Protein AF-0000000087523580 (afdb_homodimer)

Foldseek 3Di:
DPPDAFEEEEEPCVWPLNLLLLVLCQVVVPRHPHYAYEYAPVQFQPWHDHPNDTDGYHYQVPDQLARHAEYEADHEQVCCVPRVLRNVVNPYQYEYLYPNCLLPPLEAEEFLQAALVSVVGRVSSYHYYAFLVLNLVCLLCRLVCVVFRWAEKEKEKAAEQCSVIDVSLVLLVQLQVQVVVVHHSPDDSDPDDQHVDKAQDDADADPVRDHPSQVSSQSNNCRRSVNPRHYYHYGYMYHSHHWKMKMKIKTATNDADFQVRSVVSQVPRPQEDEQEDPDVVSADDGPVPAPPDRGWYKYPWHADPVDRRIIIIMIMHGCSCNVGSVSSVSSVVSVDDD/DPPDAFEEEEEPCVWPLNLLLLVLCQVVVPRHPHYAYEYAPVQFQPWHDHPNDTDGYHYQVPDQLARHAEYEADHEQVCCVPRVLRNVVNPYQYEYLYPNCLLPPLEAEEFLQAALVSVVGRVSSYHYYAFLVLNLVCLLCRLVCVVFRWAEKEKEKAAEQCSVIDVSLVLLVQLQVQVVVVHHSPDDSDPDDQHVDKAQDDADADPVGDHPSQVSSQSNNCRRSVNPRHYYHYGYMYHSHHWKMKMKIKTATNDADFQVRSVVSQVPRPQEDEQEDPDVVSADDGPVPAPPDRGWYKYPWHADPVHRRIIIIMIMHGCSCNVGSVSSVSSVVSVDDD

Sequence (676 aa):
MSNKNYRVAVVGATGAVGETLLSILAERGFPVGELVALASERSAGDSVRFNNRPVTVRNLADFDFAGVDFAFFSAGGSVSAEHAPRAAAAGAVVIDNTSHFRNDPDVPLVVSEVNPHALADRPRGIIANPNCSTMQMLVALAPIHRAVGIERINVASYQSVSGAGRSAMEELGKQTARLLNFQDPAPERFPVQIAFNLIPQIDSFMDNGYTREEMKMVWETRKILEDEHIQVNPTCVRVPVFYGHALACHIETREKIDVQSARVLLSAAPGVELVDEAVPGGYPTPVSHAAGTDPVYVGRLREDISHPRGLDLWVVADNIRKGAALNAVQVAELLLPRMSNKNYRVAVVGATGAVGETLLSILAERGFPVGELVALASERSAGDSVRFNNRPVTVRNLADFDFAGVDFAFFSAGGSVSAEHAPRAAAAGAVVIDNTSHFRNDPDVPLVVSEVNPHALADRPRGIIANPNCSTMQMLVALAPIHRAVGIERINVASYQSVSGAGRSAMEELGKQTARLLNFQDPAPERFPVQIAFNLIPQIDSFMDNGYTREEMKMVWETRKILEDEHIQVNPTCVRVPVFYGHALACHIETREKIDVQSARVLLSAAPGVELVDEAVPGGYPTPVSHAAGTDPVYVGRLREDISHPRGLDLWVVADNIRKGAALNAVQVAELLLPR

InterPro domains:
  IPR000319 Aspartate-semialdehyde dehydrogenase, conserved site [PS01103] (232-246)
  IPR000534 Semialdehyde dehydrogenase, NAD-binding [PF01118] (7-121)
  IPR000534 Semialdehyde dehydrogenase, NAD-binding [SM00859] (7-122)
  IPR005986 Aspartate-semialdehyde dehydrogenase, beta-type [TIGR01296] (7-335)
  IPR012080 Aspartate-semialdehyde dehydrogenase [MF_02121] (5-336)
  IPR012280 Semialdehyde dehydrogenase, dimerisation domain [PF02774] (141-322)
  IPR036291 NAD(P)-binding domain superfamily [SSF51735] (6-158)

Solvent-accessible surface area (backbone atoms only — not comparable to full-atom values): 33992 Å² total; per-residue (Å²): 120,83,89,64,58,34,31,35,35,32,35,17,31,86,39,63,48,22,45,45,32,39,50,46,40,49,76,70,59,54,58,65,65,40,80,43,38,19,28,53,69,89,48,34,73,40,71,46,65,46,84,89,35,80,40,64,23,35,40,46,94,77,57,75,42,67,75,28,46,36,33,39,35,48,62,43,40,73,50,44,70,62,47,46,58,54,31,19,73,41,62,12,43,27,40,30,56,32,70,69,46,50,81,39,90,60,24,32,46,46,46,55,81,69,31,56,73,48,68,79,56,38,88,60,32,36,35,19,33,53,54,32,69,44,42,48,50,40,58,64,42,42,65,52,33,73,73,36,35,53,46,34,37,42,34,39,38,41,31,20,31,43,81,68,33,58,70,34,37,51,45,38,51,51,20,42,54,27,45,79,65,75,38,78,50,73,61,77,87,45,80,48,67,45,49,47,22,48,39,80,63,40,76,52,71,44,94,70,54,45,28,48,53,33,46,48,44,40,56,48,49,26,63,48,69,70,35,87,74,50,30,52,45,60,48,46,25,38,33,54,21,54,49,15,28,36,33,48,37,43,31,32,36,72,40,74,70,54,54,67,59,50,48,55,53,44,60,67,34,73,62,37,40,73,32,67,43,94,50,87,68,27,47,59,23,20,68,85,51,10,43,91,34,68,42,32,28,38,14,62,61,22,61,33,90,58,38,97,37,21,40,31,37,33,39,23,20,9,39,50,40,42,15,43,23,44,40,48,51,49,46,53,56,70,69,49,84,131,121,82,89,65,59,33,30,36,34,32,34,18,31,86,39,62,48,23,44,45,32,39,48,48,41,49,75,71,60,55,56,65,64,40,81,43,39,19,27,53,70,89,50,34,73,40,72,46,64,47,84,89,35,81,41,64,24,35,41,46,91,77,56,75,42,67,75,29,46,38,34,39,36,46,62,43,40,73,50,44,69,62,46,47,58,55,32,18,74,42,62,12,43,29,39,30,55,30,71,68,48,50,81,38,91,60,24,32,46,48,47,56,80,68,32,55,74,48,69,78,56,36,89,60,32,35,34,18,32,56,54,32,69,43,42,48,50,41,56,65,43,43,64,52,34,73,73,37,35,54,46,34,37,40,33,39,39,42,30,19,30,43,82,67,34,57,69,34,37,51,46,39,53,51,20,42,56,28,46,79,66,75,39,80,48,75,60,75,86,45,79,49,67,45,48,46,23,48,38,78,64,41,75,51,72,45,95,72,56,45,28,48,54,34,46,48,42,39,56,49,49,25,63,49,68,71,34,89,73,50,30,51,44,60,48,45,26,38,35,53,20,54,49,17,29,36,33,47,38,42,32,32,34,72,40,73,68,54,55,68,59,50,49,56,54,43,60,68,36,71,63,38,42,73,31,68,45,93,49,88,68,28,47,60,22,19,68,85,50,10,44,93,33,68,43,31,29,36,13,62,60,23,60,34,88,57,37,95,35,20,36,30,36,35,40,23,21,10,38,50,40,42,15,42,24,45,38,49,52,48,45,54,55,70,68,49,84,130

Radius of gyration: 27.14 Å; Cα contacts (8 Å, |Δi|>4): 1691; chains: 2; bounding box: 51×88×66 Å

pLDDT: mean 97.51, std 4.88, range [41.41, 99.0]

Secondary structure (DSSP, 8-state):
-----EEEEEETTTSHHHHHHHHHHHHTT--EEEEEEEE-GGGTT-EEEETTEEEEEEESTT---TT-SEEEE-S-HHHHHHHHHHHHHTTPEEEE-SSTTTT-TTS-B--TTT-GGGGG--TTSEEEPPPHHHHHHHHHHHHHHHHH-EEEEEEEEEE-GGGG-HHHHHHHHHHHHHHHTT-----SSSSS--TT--B---S-B-TTS-BHHHHHHHHHHHHHHT-TT-EEEEEEEE-S-SS-EEEEEEEEESS---HHHHHHHHHHSTTEEE---SSTT-S--IIIIITT--SEEEEEEEE-TTSTTEEEEEEEE-TTIIIIIIHHHHHHHTTS--/-----EEEEEETTTSHHHHHHHHHHHHTT--EEEEEEEE-GGGTT-EEEETTEEEEEEESTT---TT-SEEEE-S-HHHHHHHHHHHHHTTPEEEE-SSTTTT-TTS-B--TTT-GGGGG--TTSEEEPPPHHHHHHHHHHHHHHHHH-EEEEEEEEEE-GGGG-HHHHHHHHHHHHHHHTT-----SSSSS--TT--B---S-B-TTS-BHHHHHHHHHHHHHHT-TT-EEEEEEEE-S-SS-EEEEEEEEESS---HHHHHHHHHHSTTEEE---SSTT-S--IIIIITT--SEEEEEEEE-TTSTTEEEEEEEE-TTIIIIIIHHHHHHHTTS--

Nearest PDB structures (foldseek):
  2r00-assembly2_C-2  TM=9.874E-01  e=2.872E-54  Vibrio cholerae
  2qz9-assembly2_B-2  TM=9.865E-01  e=4.407E-53  Vibrio cholerae
  2gyy-assembly1_A  TM=9.411E-01  e=1.800E-44  Streptococcus pneumoniae
  2yv3-assembly1_B  TM=9.780E-01  e=4.292E-41  Thermus thermophilus HB8
  2hjs-assembly1_A-2  TM=9.497E-01  e=2.159E-39  Pseudomonas aeruginosa PAO1

Structure (mmCIF, N/CA/C/O backbone):
data_AF-0000000087523580-model_v1
#
loop_
_entity.id
_entity.type
_entity.pdbx_description
1 polymer 'Aspartate-semialdehyde dehydrogenase'
#
loop_
_atom_site.group_PDB
_atom_site.id
_atom_site.type_symbol
_atom_site.label_atom_id
_atom_site.label_alt_id
_atom_site.label_comp_id
_atom_site.label_asym_id
_atom_site.label_entity_id
_atom_site.label_seq_id
_atom_site.pdbx_PDB_ins_code
_atom_site.Cartn_x
_atom_site.Cartn_y
_atom_site.Cartn_z
_atom_site.occupancy
_atom_site.B_iso_or_equiv
_atom_site.auth_seq_id
_atom_site.auth_comp_id
_atom_site.auth_asym_id
_atom_site.auth_atom_id
_atom_site.pdbx_PDB_model_num
ATOM 1 N N . MET A 1 1 ? -1.255 -31.562 -34.406 1 41.41 1 MET A N 1
ATOM 2 C CA . MET A 1 1 ? -1.305 -31.406 -32.969 1 41.41 1 MET A CA 1
ATOM 3 C C . MET A 1 1 ? -1.542 -32.75 -32.281 1 41.41 1 MET A C 1
ATOM 5 O O . MET A 1 1 ? -2.379 -33.531 -32.719 1 41.41 1 MET A O 1
ATOM 9 N N . SER A 1 2 ? -0.594 -33.312 -31.719 1 48.78 2 SER A N 1
ATOM 10 C CA . SER A 1 2 ? -0.8 -34.688 -31.25 1 48.78 2 SER A CA 1
ATOM 11 C C . SER A 1 2 ? -2.17 -34.875 -30.609 1 48.78 2 SER A C 1
ATOM 13 O O . SER A 1 2 ? -2.627 -33.969 -29.875 1 48.78 2 SER A O 1
ATOM 15 N N . ASN A 1 3 ? -3.064 -35.594 -31.188 1 64.25 3 ASN A N 1
ATOM 16 C CA . ASN A 1 3 ? -4.418 -36.062 -30.906 1 64.25 3 ASN A CA 1
ATOM 17 C C . ASN A 1 3 ? -4.516 -36.656 -29.5 1 64.25 3 ASN A C 1
ATOM 19 O O . ASN A 1 3 ? -5.457 -37.375 -29.188 1 64.25 3 ASN A O 1
ATOM 23 N N . LYS A 1 4 ? -3.422 -36.375 -28.672 1 83.44 4 LYS A N 1
ATOM 24 C CA . LYS A 1 4 ? -3.369 -37 -27.359 1 83.44 4 LYS A CA 1
ATOM 25 C C . LYS A 1 4 ? -4.141 -36.188 -26.328 1 83.44 4 LYS A C 1
ATOM 27 O O . LYS A 1 4 ? -3.992 -34.969 -26.25 1 83.44 4 LYS A O 1
ATOM 32 N N . ASN A 1 5 ? -5.07 -36.812 -25.719 1 92.5 5 ASN A N 1
ATOM 33 C CA . ASN A 1 5 ? -5.797 -36.281 -24.562 1 92.5 5 ASN A CA 1
ATOM 34 C C . ASN A 1 5 ? -5.215 -36.812 -23.25 1 92.5 5 ASN A C 1
ATOM 36 O O . ASN A 1 5 ? -4.676 -37.906 -23.188 1 92.5 5 ASN A O 1
ATOM 40 N N . TYR A 1 6 ? -5.219 -35.938 -22.297 1 97.88 6 TYR A N 1
ATOM 41 C CA . TYR A 1 6 ? -4.578 -36.25 -21.016 1 97.88 6 TYR A CA 1
ATOM 42 C C . TYR A 1 6 ? -5.609 -36.438 -19.922 1 97.88 6 TYR A C 1
ATOM 44 O O . TYR A 1 6 ? -6.66 -35.781 -19.922 1 97.88 6 TYR A O 1
ATOM 52 N N . ARG A 1 7 ? -5.266 -37.375 -19.031 1 98.38 7 ARG A N 1
ATOM 53 C CA . ARG A 1 7 ? -6.012 -37.438 -17.781 1 98.38 7 ARG A CA 1
ATOM 54 C C . ARG A 1 7 ? -5.465 -36.469 -16.75 1 98.38 7 ARG A C 1
ATOM 56 O O . ARG A 1 7 ? -4.316 -36.594 -16.312 1 98.38 7 ARG A O 1
ATOM 63 N N . VAL A 1 8 ? -6.316 -35.5 -16.344 1 98.75 8 VAL A N 1
ATOM 64 C CA . VAL A 1 8 ? -5.871 -34.375 -15.516 1 98.75 8 VAL A CA 1
ATOM 65 C C . VAL A 1 8 ? -6.629 -34.375 -14.188 1 98.75 8 VAL A C 1
ATOM 67 O O . VAL A 1 8 ? -7.863 -34.438 -14.172 1 98.75 8 VAL A O 1
ATOM 70 N N . ALA A 1 9 ? -5.918 -34.375 -13.125 1 98.88 9 ALA A N 1
ATOM 71 C CA . ALA A 1 9 ? -6.52 -34.281 -11.797 1 98.88 9 ALA A CA 1
ATOM 72 C C . ALA A 1 9 ? -6.312 -32.875 -11.203 1 98.88 9 ALA A C 1
ATOM 74 O O . ALA A 1 9 ? -5.242 -32.281 -11.344 1 98.88 9 ALA A O 1
ATOM 75 N N . VAL A 1 10 ? -7.328 -32.312 -10.57 1 98.81 10 VAL A N 1
ATOM 76 C CA . VAL A 1 10 ? -7.25 -31.062 -9.844 1 98.81 10 VAL A CA 1
ATOM 77 C C . VAL A 1 10 ? -7.594 -31.281 -8.375 1 98.81 10 VAL A C 1
ATOM 79 O O . VAL A 1 10 ? -8.75 -31.516 -8.031 1 98.81 10 VAL A O 1
ATOM 82 N N . VAL A 1 11 ? -6.594 -31.266 -7.539 1 98.69 11 VAL A N 1
ATOM 83 C CA . VAL A 1 11 ? -6.754 -31.422 -6.098 1 98.69 11 VAL A CA 1
ATOM 84 C C . VAL A 1 11 ? -7.062 -30.062 -5.461 1 98.69 11 VAL A C 1
ATOM 86 O O . VAL A 1 11 ? -6.305 -29.109 -5.629 1 98.69 11 VAL A O 1
ATOM 89 N N . GLY A 1 12 ? -8.078 -29.953 -4.664 1 97.5 12 GLY A N 1
ATOM 90 C CA . GLY A 1 12 ? -8.602 -28.672 -4.195 1 97.5 12 GLY A CA 1
ATOM 91 C C . GLY A 1 12 ? -9.516 -28 -5.199 1 97.5 12 GLY A C 1
ATOM 92 O O . GLY A 1 12 ? -9.477 -26.781 -5.352 1 97.5 12 GLY A O 1
ATOM 93 N N . ALA A 1 13 ? -10.312 -28.734 -5.891 1 97.38 13 ALA A N 1
ATOM 94 C CA . ALA A 1 13 ? -11.094 -28.281 -7.035 1 97.38 13 ALA A CA 1
ATOM 95 C C . ALA A 1 13 ? -12.195 -27.312 -6.602 1 97.38 13 ALA A C 1
ATOM 97 O O . ALA A 1 13 ? -12.68 -26.516 -7.406 1 97.38 13 ALA A O 1
ATOM 98 N N . THR A 1 14 ? -12.57 -27.344 -5.352 1 94.62 14 THR A N 1
ATOM 99 C CA . THR A 1 14 ? -13.703 -26.547 -4.883 1 94.62 14 THR A CA 1
ATOM 100 C C . THR A 1 14 ? -13.227 -25.203 -4.332 1 94.62 14 THR A C 1
ATOM 102 O O . THR A 1 14 ? -14.039 -24.328 -4.008 1 94.62 14 THR A O 1
ATOM 105 N N . GLY A 1 15 ? -11.969 -25 -4.199 1 93.38 15 GLY A N 1
ATOM 106 C CA . GLY A 1 15 ? -11.422 -23.734 -3.738 1 93.38 15 GLY A CA 1
ATOM 107 C C . GLY A 1 15 ? -11.305 -22.703 -4.844 1 93.38 15 GLY A C 1
ATOM 108 O O . GLY A 1 15 ? -11.516 -23.016 -6.016 1 93.38 15 GLY A O 1
ATOM 109 N N . ALA A 1 16 ? -10.938 -21.5 -4.465 1 92.88 16 ALA A N 1
ATOM 110 C CA . ALA A 1 16 ? -10.836 -20.375 -5.395 1 92.88 16 ALA A CA 1
ATOM 111 C C . ALA A 1 16 ? -9.82 -20.672 -6.5 1 92.88 16 ALA A C 1
ATOM 113 O O . ALA A 1 16 ? -10.102 -20.453 -7.68 1 92.88 16 ALA A O 1
ATOM 114 N N . VAL A 1 17 ? -8.664 -21.141 -6.148 1 96.75 17 VAL A N 1
ATOM 115 C CA . VAL A 1 17 ? -7.629 -21.438 -7.133 1 96.75 17 VAL A CA 1
ATOM 116 C C . VAL A 1 17 ? -8.047 -22.641 -7.977 1 96.75 17 VAL A C 1
ATOM 118 O O . VAL A 1 17 ? -7.836 -22.656 -9.188 1 96.75 17 VAL A O 1
ATOM 121 N N . GLY A 1 18 ? -8.625 -23.656 -7.355 1 97.25 18 GLY A N 1
ATOM 122 C CA . GLY A 1 18 ? -9.086 -24.844 -8.07 1 97.25 18 GLY A CA 1
ATOM 123 C C . GLY A 1 18 ? -10.102 -24.531 -9.148 1 97.25 18 GLY A C 1
ATOM 124 O O . GLY A 1 18 ? -9.969 -24.984 -10.289 1 97.25 18 GLY A O 1
ATOM 125 N N . GLU A 1 19 ? -11.055 -23.75 -8.812 1 95.62 19 GLU A N 1
ATOM 126 C CA . GLU A 1 19 ? -12.07 -23.344 -9.773 1 95.62 19 GLU A CA 1
ATOM 127 C C . GLU A 1 19 ? -11.461 -22.547 -10.922 1 95.62 19 GLU A C 1
ATOM 129 O O . GLU A 1 19 ? -11.859 -22.703 -12.078 1 95.62 19 GLU A O 1
ATOM 134 N N . THR A 1 20 ? -10.547 -21.688 -10.578 1 97.5 20 THR A N 1
ATOM 135 C CA . THR A 1 20 ? -9.875 -20.891 -11.602 1 97.5 20 THR A CA 1
ATOM 136 C C . THR A 1 20 ? -9.031 -21.781 -12.516 1 97.5 20 THR A C 1
ATOM 138 O O . THR A 1 20 ? -8.961 -21.547 -13.727 1 97.5 20 THR A O 1
ATOM 141 N N . LEU A 1 21 ? -8.391 -22.797 -11.938 1 98.44 21 LEU A N 1
ATOM 142 C CA . LEU A 1 21 ? -7.645 -23.766 -12.734 1 98.44 21 LEU A CA 1
ATOM 143 C C . LEU A 1 21 ? -8.539 -24.438 -13.773 1 98.44 21 LEU A C 1
ATOM 145 O O . LEU A 1 21 ? -8.18 -24.531 -14.945 1 98.44 21 LEU A O 1
ATOM 149 N N . LEU A 1 22 ? -9.688 -24.875 -13.312 1 98.25 22 LEU A N 1
ATOM 150 C CA . LEU A 1 22 ? -10.641 -25.531 -14.211 1 98.25 22 LEU A CA 1
ATOM 151 C C . LEU A 1 22 ? -11.055 -24.578 -15.336 1 98.25 22 LEU A C 1
ATOM 153 O O . LEU A 1 22 ? -11.109 -24.984 -16.5 1 98.25 22 LEU A O 1
ATOM 157 N N . SER A 1 23 ? -11.312 -23.344 -14.953 1 97.62 23 SER A N 1
ATOM 158 C CA . SER A 1 23 ? -11.719 -22.344 -15.93 1 97.62 23 SER A CA 1
ATOM 159 C C . SER A 1 23 ? -10.609 -22.094 -16.953 1 97.62 23 SER A C 1
ATOM 161 O O . SER A 1 23 ? -10.875 -22 -18.156 1 97.62 23 SER A O 1
ATOM 163 N N . ILE A 1 24 ? -9.422 -21.984 -16.531 1 98.31 24 ILE A N 1
ATOM 164 C CA . ILE A 1 24 ? -8.297 -21.641 -17.406 1 98.31 24 ILE A CA 1
ATOM 165 C C . ILE A 1 24 ? -7.965 -22.828 -18.297 1 98.31 24 ILE A C 1
ATOM 167 O O . ILE A 1 24 ? -7.652 -22.656 -19.484 1 98.31 24 ILE A O 1
ATOM 171 N N . LEU A 1 25 ? -7.98 -24.062 -17.75 1 98.31 25 LEU A N 1
ATOM 172 C CA . LEU A 1 25 ? -7.781 -25.25 -18.578 1 98.31 25 LEU A CA 1
ATOM 173 C C . LEU A 1 25 ? -8.742 -25.266 -19.75 1 98.31 25 LEU A C 1
ATOM 175 O O . LEU A 1 25 ? -8.344 -25.562 -20.891 1 98.31 25 LEU A O 1
ATOM 179 N N . ALA A 1 26 ? -9.969 -24.922 -19.453 1 97.5 26 ALA A N 1
ATOM 180 C CA . ALA A 1 26 ? -10.992 -24.891 -20.484 1 97.5 26 ALA A CA 1
ATOM 181 C C . ALA A 1 26 ? -10.75 -23.734 -21.453 1 97.5 26 ALA A C 1
ATOM 183 O O . ALA A 1 26 ? -10.781 -23.922 -22.672 1 97.5 26 ALA A O 1
ATOM 184 N N . GLU A 1 27 ? -10.531 -22.547 -20.938 1 97.31 27 GLU A N 1
ATOM 185 C CA . GLU A 1 27 ? -10.352 -21.328 -21.734 1 97.31 27 GLU A CA 1
ATOM 186 C C . GLU A 1 27 ? -9.188 -21.453 -22.703 1 97.31 27 GLU A C 1
ATOM 188 O O . GLU A 1 27 ? -9.234 -20.938 -23.812 1 97.31 27 GLU A O 1
ATOM 193 N N . ARG A 1 28 ? -8.156 -22.172 -22.312 1 97.31 28 ARG A N 1
ATOM 194 C CA . ARG A 1 28 ? -6.926 -22.219 -23.109 1 97.31 28 ARG A CA 1
ATOM 195 C C . ARG A 1 28 ? -6.895 -23.453 -24 1 97.31 28 ARG A C 1
ATOM 197 O O . ARG A 1 28 ? -5.941 -23.656 -24.75 1 97.31 28 ARG A O 1
ATOM 204 N N . GLY A 1 29 ? -7.902 -24.266 -23.828 1 96.5 29 GLY A N 1
ATOM 205 C CA . GLY A 1 29 ? -7.992 -25.469 -24.656 1 96.5 29 GLY A CA 1
ATOM 206 C C . GLY A 1 29 ? -6.938 -26.5 -24.328 1 96.5 29 GLY A C 1
ATOM 207 O O . GLY A 1 29 ? -6.375 -27.125 -25.219 1 96.5 29 GLY A O 1
ATOM 208 N N . PHE A 1 30 ? -6.562 -26.562 -23.062 1 97.44 30 PHE A N 1
ATOM 209 C CA . PHE A 1 30 ? -5.688 -27.656 -22.672 1 97.44 30 PHE A CA 1
ATOM 210 C C . PHE A 1 30 ? -6.293 -29 -23.062 1 97.44 30 PHE A C 1
ATOM 212 O O . PHE A 1 30 ? -7.5 -29.219 -22.906 1 97.44 30 PHE A O 1
ATOM 219 N N . PRO A 1 31 ? -5.562 -29.891 -23.578 1 97.31 31 PRO A N 1
ATOM 220 C CA . PRO A 1 31 ? -6.125 -31.141 -24.109 1 97.31 31 PRO A CA 1
ATOM 221 C C . PRO A 1 31 ? -6.465 -32.156 -23.016 1 97.31 31 PRO A C 1
ATOM 223 O O . PRO A 1 31 ? -5.816 -33.188 -22.906 1 97.31 31 PRO A O 1
ATOM 226 N N . VAL A 1 32 ? -7.574 -31.922 -22.391 1 97.31 32 VAL A N 1
ATOM 227 C CA . VAL A 1 32 ? -8.055 -32.781 -21.312 1 97.31 32 VAL A CA 1
ATOM 228 C C . VAL A 1 32 ? -8.961 -33.875 -21.891 1 97.31 32 VAL A C 1
ATOM 230 O O . VAL A 1 32 ? -10.023 -33.562 -22.422 1 97.31 32 VAL A O 1
ATOM 233 N N . GLY A 1 33 ? -8.531 -35.094 -21.797 1 96.5 33 GLY A N 1
ATOM 234 C CA . GLY A 1 33 ? -9.398 -36.219 -22.125 1 96.5 33 GLY A CA 1
ATOM 235 C C . GLY A 1 33 ? -10.359 -36.594 -21 1 96.5 33 GLY A C 1
ATOM 236 O O . GLY A 1 33 ? -11.539 -36.812 -21.25 1 96.5 33 GLY A O 1
ATOM 237 N N . GLU A 1 34 ? -9.805 -36.656 -19.812 1 96.69 34 GLU A N 1
ATOM 238 C CA . GLU A 1 34 ? -10.578 -36.906 -18.594 1 96.69 34 GLU A CA 1
ATOM 239 C C . GLU A 1 34 ? -10.148 -35.938 -17.484 1 96.69 34 GLU A C 1
ATOM 241 O O . GLU A 1 34 ? -8.961 -35.781 -17.219 1 96.69 34 GLU A O 1
ATOM 246 N N . LEU A 1 35 ? -11.141 -35.344 -16.938 1 98.25 35 LEU A N 1
ATOM 247 C CA . LEU A 1 35 ? -10.898 -34.469 -15.789 1 98.25 35 LEU A CA 1
ATOM 248 C C . LEU A 1 35 ? -11.352 -35.125 -14.492 1 98.25 35 LEU A C 1
ATOM 250 O O . LEU A 1 35 ? -12.461 -35.656 -14.414 1 98.25 35 LEU A O 1
ATOM 254 N N . VAL A 1 36 ? -10.539 -35.125 -13.523 1 98.31 36 VAL A N 1
ATOM 255 C CA . VAL A 1 36 ? -10.875 -35.625 -12.195 1 98.31 36 VAL A CA 1
ATOM 256 C C . VAL A 1 36 ? -10.789 -34.5 -11.18 1 98.31 36 VAL A C 1
ATOM 258 O O . VAL A 1 36 ? -9.727 -33.906 -10.984 1 98.31 36 VAL A O 1
ATOM 261 N N . ALA A 1 37 ? -11.867 -34.188 -10.578 1 98.5 37 ALA A N 1
ATOM 262 C CA . ALA A 1 37 ? -11.898 -33.188 -9.508 1 98.5 37 ALA A CA 1
ATOM 263 C C . ALA A 1 37 ? -11.797 -33.844 -8.141 1 98.5 37 ALA A C 1
ATOM 265 O O . ALA A 1 37 ? -12.539 -34.781 -7.836 1 98.5 37 ALA A O 1
ATOM 266 N N . LEU A 1 38 ? -10.867 -33.406 -7.406 1 98.56 38 LEU A N 1
ATOM 267 C CA . LEU A 1 38 ? -10.617 -34.031 -6.109 1 98.56 38 LEU A CA 1
ATOM 268 C C . LEU A 1 38 ? -10.672 -33 -4.992 1 98.56 38 LEU A C 1
ATOM 270 O O . LEU A 1 38 ? -10.258 -31.859 -5.176 1 98.56 38 LEU A O 1
ATOM 274 N N . ALA A 1 39 ? -11.133 -33.406 -3.873 1 97.44 39 ALA A N 1
ATOM 275 C CA . ALA A 1 39 ? -11.18 -32.562 -2.666 1 97.44 39 ALA A CA 1
ATOM 276 C C . ALA A 1 39 ? -11.281 -33.438 -1.416 1 97.44 39 ALA A C 1
ATOM 278 O O . ALA A 1 39 ? -11.062 -34.656 -1.476 1 97.44 39 ALA A O 1
ATOM 279 N N . SER A 1 40 ? -11.43 -32.875 -0.308 1 95.62 40 SER A N 1
ATOM 280 C CA . SER A 1 40 ? -11.562 -33.562 0.956 1 95.62 40 SER A CA 1
ATOM 281 C C . SER A 1 40 ? -12.836 -34.406 0.986 1 95.62 40 SER A C 1
ATOM 283 O O . SER A 1 40 ? -13.719 -34.25 0.14 1 95.62 40 SER A O 1
ATOM 285 N N . GLU A 1 41 ? -12.898 -35.25 2.037 1 94.31 41 GLU A N 1
ATOM 286 C CA . GLU A 1 41 ? -14.062 -36.094 2.201 1 94.31 41 GLU A CA 1
ATOM 287 C C . GLU A 1 41 ? -15.344 -35.281 2.332 1 94.31 41 GLU A C 1
ATOM 289 O O . GLU A 1 41 ? -16.391 -35.688 1.832 1 94.31 41 GLU A O 1
ATOM 294 N N . ARG A 1 42 ? -15.305 -34.219 3.033 1 91.38 42 ARG A N 1
ATOM 295 C CA . ARG A 1 42 ? -16.453 -33.375 3.295 1 91.38 42 ARG A CA 1
ATOM 296 C C . ARG A 1 42 ? -17.031 -32.812 1.998 1 91.38 42 ARG A C 1
ATOM 298 O O . ARG A 1 42 ? -18.25 -32.625 1.878 1 91.38 42 ARG A O 1
ATOM 305 N N . SER A 1 43 ? -16.125 -32.625 0.995 1 93.81 43 SER A N 1
ATOM 306 C CA . SER A 1 43 ? -16.531 -32 -0.262 1 93.81 43 SER A CA 1
ATOM 307 C C . SER A 1 43 ? -16.891 -33.062 -1.308 1 93.81 43 SER A C 1
ATOM 309 O O . SER A 1 43 ? -17.391 -32.719 -2.387 1 93.81 43 SER A O 1
ATOM 311 N N . ALA A 1 44 ? -16.531 -34.281 -1.024 1 95.06 44 ALA A N 1
ATOM 312 C CA . ALA A 1 44 ? -16.812 -35.344 -1.971 1 95.06 44 ALA A CA 1
ATOM 313 C C . ALA A 1 44 ? -18.312 -35.438 -2.248 1 95.06 44 ALA A C 1
ATOM 315 O O . ALA A 1 44 ? -19.125 -35.344 -1.329 1 95.06 44 ALA A O 1
ATOM 316 N N . GLY A 1 45 ? -18.641 -35.594 -3.512 1 95.5 45 GLY A N 1
ATOM 317 C CA . GLY A 1 45 ? -20.047 -35.625 -3.908 1 95.5 45 GLY A CA 1
ATOM 318 C C . GLY A 1 45 ? -20.547 -34.281 -4.449 1 95.5 45 GLY A C 1
ATOM 319 O O . GLY A 1 45 ? -21.547 -34.25 -5.172 1 95.5 45 GLY A O 1
ATOM 320 N N . ASP A 1 46 ? -19.859 -33.219 -4.062 1 95.5 46 ASP A N 1
ATOM 321 C CA . ASP A 1 46 ? -20.188 -31.906 -4.668 1 95.5 46 ASP A CA 1
ATOM 322 C C . ASP A 1 46 ? -19.891 -31.922 -6.168 1 95.5 46 ASP A C 1
ATOM 324 O O . ASP A 1 46 ? -19.453 -32.938 -6.711 1 95.5 46 ASP A O 1
ATOM 328 N N . SER A 1 47 ? -20.234 -30.812 -6.809 1 96.69 47 SER A N 1
ATOM 329 C CA . SER A 1 47 ? -19.938 -30.703 -8.234 1 96.69 47 SER A CA 1
ATOM 330 C C . SER A 1 47 ? -19.203 -29.406 -8.555 1 96.69 47 SER A C 1
ATOM 332 O O . SER A 1 47 ? -19.422 -28.391 -7.91 1 96.69 47 SER A O 1
ATOM 334 N N . VAL A 1 48 ? -18.281 -29.453 -9.453 1 97 48 VAL A N 1
ATOM 335 C CA . VAL A 1 48 ? -17.625 -28.281 -10.055 1 97 48 VAL A CA 1
ATOM 336 C C . VAL A 1 48 ? -17.906 -28.266 -11.555 1 97 48 VAL A C 1
ATOM 338 O O . VAL A 1 48 ? -18.406 -29.234 -12.117 1 97 48 VAL A O 1
ATOM 341 N N . ARG A 1 49 ? -17.734 -27.203 -12.273 1 94.12 49 ARG A N 1
ATOM 342 C CA . ARG A 1 49 ? -18.016 -27.078 -13.703 1 94.12 49 ARG A CA 1
ATOM 343 C C . ARG A 1 49 ? -16.719 -27.094 -14.508 1 94.12 49 ARG A C 1
ATOM 345 O O . ARG A 1 49 ? -15.742 -26.438 -14.133 1 94.12 49 ARG A O 1
ATOM 352 N N . PHE A 1 50 ? -16.688 -27.812 -15.461 1 97.5 50 PHE A N 1
ATOM 353 C CA . PHE A 1 50 ? -15.617 -27.844 -16.453 1 97.5 50 PHE A CA 1
ATOM 354 C C . PHE A 1 50 ? -16.203 -27.969 -17.859 1 97.5 50 PHE A C 1
ATOM 356 O O . PHE A 1 50 ? -16.938 -28.906 -18.156 1 97.5 50 PHE A O 1
ATOM 363 N N . ASN A 1 51 ? -15.867 -27 -18.734 1 94.19 51 ASN A N 1
ATOM 364 C CA . ASN A 1 51 ? -16.453 -26.922 -20.062 1 94.19 51 ASN A CA 1
ATOM 365 C C . ASN A 1 51 ? -17.969 -26.969 -20.016 1 94.19 51 ASN A C 1
ATOM 367 O O . ASN A 1 51 ? -18.594 -27.734 -20.75 1 94.19 51 ASN A O 1
ATOM 371 N N . ASN A 1 52 ? -18.469 -26.234 -19.047 1 90.31 52 ASN A N 1
ATOM 372 C CA . ASN A 1 52 ? -19.906 -26.047 -18.844 1 90.31 52 ASN A CA 1
ATOM 373 C C . ASN A 1 52 ? -20.609 -27.359 -18.5 1 90.31 52 ASN A C 1
ATOM 375 O O . ASN A 1 52 ? -21.812 -27.484 -18.703 1 90.31 52 ASN A O 1
ATOM 379 N N . ARG A 1 53 ? -19.922 -28.375 -18.094 1 94.75 53 ARG A N 1
ATOM 380 C CA . ARG A 1 53 ? -20.484 -29.641 -17.641 1 94.75 53 ARG A CA 1
ATOM 381 C C . ARG A 1 53 ? -20.109 -29.906 -16.172 1 94.75 53 ARG A C 1
ATOM 383 O O . ARG A 1 53 ? -19 -29.578 -15.742 1 94.75 53 ARG A O 1
ATOM 390 N N . PRO A 1 54 ? -21.031 -30.484 -15.484 1 96.69 54 PRO A N 1
ATOM 391 C CA . PRO A 1 54 ? -20.719 -30.797 -14.094 1 96.69 54 PRO A CA 1
ATOM 392 C C . PRO A 1 54 ? -19.75 -31.984 -13.961 1 96.69 54 PRO A C 1
ATOM 394 O O . PRO A 1 54 ? -19.844 -32.938 -14.727 1 96.69 54 PRO A O 1
ATOM 397 N N . VAL A 1 55 ? -18.844 -31.828 -13.117 1 97.56 55 VAL A N 1
ATOM 398 C CA . VAL A 1 55 ? -17.922 -32.875 -12.75 1 97.56 55 VAL A CA 1
ATOM 399 C C . VAL A 1 55 ? -18.047 -33.188 -11.258 1 97.56 55 VAL A C 1
ATOM 401 O O . VAL A 1 55 ? -17.922 -32.281 -10.422 1 97.56 55 VAL A O 1
ATOM 404 N N . THR A 1 56 ? -18.297 -34.406 -10.922 1 97.81 56 THR A N 1
ATOM 405 C CA . THR A 1 56 ? -18.438 -34.781 -9.516 1 97.81 56 THR A CA 1
ATOM 406 C C . THR A 1 56 ? -17.094 -34.812 -8.812 1 97.81 56 THR A C 1
ATOM 408 O O . THR A 1 56 ? -16.109 -35.344 -9.344 1 97.81 56 THR A O 1
ATOM 411 N N . VAL A 1 57 ? -17.094 -34.188 -7.676 1 98.31 57 VAL A N 1
ATOM 412 C CA . VAL A 1 57 ? -15.883 -34.156 -6.867 1 98.31 57 VAL A CA 1
ATOM 413 C C . VAL A 1 57 ? -15.711 -35.5 -6.156 1 98.31 57 VAL A C 1
ATOM 415 O O . VAL A 1 57 ? -16.656 -36 -5.559 1 98.31 57 VAL A O 1
ATOM 418 N N . ARG A 1 58 ? -14.555 -36 -6.27 1 98.12 58 ARG A N 1
ATOM 419 C CA . ARG A 1 58 ? -14.234 -37.281 -5.617 1 98.12 58 ARG A CA 1
ATOM 420 C C . ARG A 1 58 ? -13.344 -37.062 -4.398 1 98.12 58 ARG A C 1
ATOM 422 O O . ARG A 1 58 ? -12.688 -36.031 -4.277 1 98.12 58 ARG A O 1
ATOM 429 N N . ASN A 1 59 ? -13.344 -38.062 -3.547 1 98.12 59 ASN A N 1
ATOM 430 C CA . ASN A 1 59 ? -12.539 -38.031 -2.332 1 98.12 59 ASN A CA 1
ATOM 431 C C . ASN A 1 59 ? -11.062 -38.25 -2.633 1 98.12 59 ASN A C 1
ATOM 433 O O . ASN A 1 59 ? -10.688 -39.281 -3.188 1 98.12 59 ASN A O 1
ATOM 437 N N . LEU A 1 60 ? -10.234 -37.312 -2.248 1 98.38 60 LEU A N 1
ATOM 438 C CA . LEU A 1 60 ? -8.797 -37.344 -2.504 1 98.38 60 LEU A CA 1
ATOM 439 C C . LEU A 1 60 ? -8.133 -38.5 -1.761 1 98.38 60 LEU A C 1
ATOM 441 O O . LEU A 1 60 ? -7.25 -39.156 -2.305 1 98.38 60 LEU A O 1
ATOM 445 N N . ALA A 1 61 ? -8.562 -38.75 -0.51 1 96.44 61 ALA A N 1
ATOM 446 C CA . ALA A 1 61 ? -7.887 -39.688 0.395 1 96.44 61 ALA A CA 1
ATOM 447 C C . ALA A 1 61 ? -7.812 -41.062 -0.213 1 96.44 61 ALA A C 1
ATOM 449 O O . ALA A 1 61 ? -6.82 -41.781 -0.038 1 96.44 61 ALA A O 1
ATOM 450 N N . ASP A 1 62 ? -8.781 -41.469 -0.999 1 92.38 62 ASP A N 1
ATOM 451 C CA . ASP A 1 62 ? -8.859 -42.844 -1.51 1 92.38 62 ASP A CA 1
ATOM 452 C C . ASP A 1 62 ? -8.617 -42.875 -3.018 1 92.38 62 ASP A C 1
ATOM 454 O O . ASP A 1 62 ? -8.758 -43.906 -3.648 1 92.38 62 ASP A O 1
ATOM 458 N N . PHE A 1 63 ? -8.297 -41.781 -3.518 1 97.94 63 PHE A N 1
ATOM 459 C CA . PHE A 1 63 ? -8.195 -41.719 -4.969 1 97.94 63 PHE A CA 1
ATOM 460 C C . PHE A 1 63 ? -6.895 -42.375 -5.441 1 97.94 63 PHE A C 1
ATOM 462 O O . PHE A 1 63 ? -5.828 -42.125 -4.871 1 97.94 63 PHE A O 1
ATOM 469 N N . ASP A 1 64 ? -6.996 -43.25 -6.434 1 98.19 64 ASP A N 1
ATOM 470 C CA . ASP A 1 64 ? -5.848 -43.844 -7.098 1 98.19 64 ASP A CA 1
ATOM 471 C C . ASP A 1 64 ? -5.398 -43 -8.289 1 98.19 64 ASP A C 1
ATOM 473 O O . ASP A 1 64 ? -6.133 -42.875 -9.273 1 98.19 64 ASP A O 1
ATOM 477 N N . PHE A 1 65 ? -4.191 -42.5 -8.305 1 98.69 65 PHE A N 1
ATOM 478 C CA . PHE A 1 65 ? -3.689 -41.594 -9.32 1 98.69 65 PHE A CA 1
ATOM 479 C C . PHE A 1 65 ? -3.168 -42.344 -10.531 1 98.69 65 PHE A C 1
ATOM 481 O O . PHE A 1 65 ? -2.617 -41.75 -11.453 1 98.69 65 PHE A O 1
ATOM 488 N N . ALA A 1 66 ? -3.273 -43.656 -10.5 1 98.19 66 ALA A N 1
ATOM 489 C CA . ALA A 1 66 ? -2.84 -44.438 -11.656 1 98.19 66 ALA A CA 1
ATOM 490 C C . ALA A 1 66 ? -3.479 -43.906 -12.945 1 98.19 66 ALA A C 1
ATOM 492 O O . ALA A 1 66 ? -4.691 -43.688 -13 1 98.19 66 ALA A O 1
ATOM 493 N N . GLY A 1 67 ? -2.6 -43.656 -13.898 1 97.94 67 GLY A N 1
ATOM 494 C CA . GLY A 1 67 ? -3.086 -43.219 -15.195 1 97.94 67 GLY A CA 1
ATOM 495 C C . GLY A 1 67 ? -3.242 -41.719 -15.305 1 97.94 67 GLY A C 1
ATOM 496 O O . GLY A 1 67 ? -3.504 -41.188 -16.391 1 97.94 67 GLY A O 1
ATOM 497 N N . VAL A 1 68 ? -3.115 -41.031 -14.227 1 98.69 68 VAL A N 1
ATOM 498 C CA . VAL A 1 68 ? -3.174 -39.562 -14.273 1 98.69 68 VAL A CA 1
ATOM 499 C C . VAL A 1 68 ? -1.895 -39 -14.898 1 98.69 68 VAL A C 1
ATOM 501 O O . VAL A 1 68 ? -0.789 -39.375 -14.5 1 98.69 68 VAL A O 1
ATOM 504 N N . ASP A 1 69 ? -2.068 -38.125 -15.914 1 98.56 69 ASP A N 1
ATOM 505 C CA . ASP A 1 69 ? -0.914 -37.562 -16.594 1 98.56 69 ASP A CA 1
ATOM 506 C C . ASP A 1 69 ? -0.423 -36.312 -15.859 1 98.56 69 ASP A C 1
ATOM 508 O O . ASP A 1 69 ? 0.78 -36.125 -15.648 1 98.56 69 ASP A O 1
ATOM 512 N N . PHE A 1 70 ? -1.341 -35.375 -15.539 1 98.81 70 PHE A N 1
ATOM 513 C CA . PHE A 1 70 ? -1.051 -34.125 -14.82 1 98.81 70 PHE A CA 1
ATOM 514 C C . PHE A 1 70 ? -1.922 -34.031 -13.578 1 98.81 70 PHE A C 1
ATOM 516 O O . PHE A 1 70 ? -3.109 -34.344 -13.609 1 98.81 70 PHE A O 1
ATOM 523 N N . ALA A 1 71 ? -1.36 -33.625 -12.5 1 98.94 71 ALA A N 1
ATOM 524 C CA . ALA A 1 71 ? -2.104 -33.375 -11.273 1 98.94 71 ALA A CA 1
ATOM 525 C C . ALA A 1 71 ? -1.779 -31.984 -10.711 1 98.94 71 ALA A C 1
ATOM 527 O O . ALA A 1 71 ? -0.629 -31.688 -10.367 1 98.94 71 ALA A O 1
ATOM 528 N N . PHE A 1 72 ? -2.766 -31.094 -10.609 1 98.94 72 PHE A N 1
ATOM 529 C CA . PHE A 1 72 ? -2.627 -29.781 -10.016 1 98.94 72 PHE A CA 1
ATOM 530 C C . PHE A 1 72 ? -3.051 -29.797 -8.547 1 98.94 72 PHE A C 1
ATOM 532 O O . PHE A 1 72 ? -4.113 -30.328 -8.211 1 98.94 72 PHE A O 1
ATOM 539 N N . PHE A 1 73 ? -2.215 -29.281 -7.703 1 98.81 73 PHE A N 1
ATOM 540 C CA . PHE A 1 73 ? -2.504 -29.281 -6.273 1 98.81 73 PHE A CA 1
ATOM 541 C C . PHE A 1 73 ? -2.717 -27.859 -5.766 1 98.81 73 PHE A C 1
ATOM 543 O O . PHE A 1 73 ? -1.845 -27 -5.922 1 98.81 73 PHE A O 1
ATOM 550 N N . SER A 1 74 ? -3.822 -27.578 -5.18 1 97.62 74 SER A N 1
ATOM 551 C CA . SER A 1 74 ? -4.152 -26.281 -4.613 1 97.62 74 SER A CA 1
ATOM 552 C C . SER A 1 74 ? -5.031 -26.422 -3.375 1 97.62 74 SER A C 1
ATOM 554 O O . SER A 1 74 ? -5.996 -25.672 -3.199 1 97.62 74 SER A O 1
ATOM 556 N N . ALA A 1 75 ? -4.77 -27.391 -2.492 1 95.62 75 ALA A N 1
ATOM 557 C CA . ALA A 1 75 ? -5.625 -27.688 -1.351 1 95.62 75 ALA A CA 1
ATOM 558 C C . ALA A 1 75 ? -4.898 -27.422 -0.034 1 95.62 75 ALA A C 1
ATOM 560 O O . ALA A 1 75 ? -5.352 -27.859 1.028 1 95.62 75 ALA A O 1
ATOM 561 N N . GLY A 1 76 ? -3.766 -26.797 -0.075 1 95.44 76 GLY A N 1
ATOM 562 C CA . GLY A 1 76 ? -3.018 -26.516 1.14 1 95.44 76 GLY A CA 1
ATOM 563 C C . GLY A 1 76 ? -1.759 -27.344 1.272 1 95.44 76 GLY A C 1
ATOM 564 O O . GLY A 1 76 ? -1.665 -28.438 0.7 1 95.44 76 GLY A O 1
ATOM 565 N N . GLY A 1 77 ? -0.832 -26.875 2.062 1 97.19 77 GLY A N 1
ATOM 566 C CA . GLY A 1 77 ? 0.491 -27.453 2.195 1 97.19 77 GLY A CA 1
ATOM 567 C C . GLY A 1 77 ? 0.465 -28.859 2.771 1 97.19 77 GLY A C 1
ATOM 568 O O . GLY A 1 77 ? 1.193 -29.75 2.309 1 97.19 77 GLY A O 1
ATOM 569 N N . SER A 1 78 ? -0.337 -29.062 3.797 1 97.62 78 SER A N 1
ATOM 570 C CA . SER A 1 78 ? -0.408 -30.375 4.43 1 97.62 78 SER A CA 1
ATOM 571 C C . SER A 1 78 ? -0.953 -31.438 3.469 1 97.62 78 SER A C 1
ATOM 573 O O . SER A 1 78 ? -0.5 -32.562 3.473 1 97.62 78 SER A O 1
ATOM 575 N N . VAL A 1 79 ? -1.858 -31.062 2.662 1 97.94 79 VAL A N 1
ATOM 576 C CA . VAL A 1 79 ? -2.432 -31.953 1.665 1 97.94 79 VAL A CA 1
ATOM 577 C C . VAL A 1 79 ? -1.385 -32.281 0.604 1 97.94 79 VAL A C 1
ATOM 579 O O . VAL A 1 79 ? -1.224 -33.438 0.221 1 97.94 79 VAL A O 1
ATOM 582 N N . SER A 1 80 ? -0.701 -31.266 0.153 1 98.5 80 SER A N 1
ATOM 583 C CA . SER A 1 80 ? 0.369 -31.484 -0.814 1 98.5 80 SER A CA 1
ATOM 584 C C . SER A 1 80 ? 1.448 -32.406 -0.245 1 98.5 80 SER A C 1
ATOM 586 O O . SER A 1 80 ? 1.955 -33.281 -0.943 1 98.5 80 SER A O 1
ATOM 588 N N . ALA A 1 81 ? 1.779 -32.156 1.017 1 98.38 81 ALA A N 1
ATOM 589 C CA . ALA A 1 81 ? 2.811 -32.969 1.669 1 98.38 81 ALA A CA 1
ATOM 590 C C . ALA A 1 81 ? 2.467 -34.438 1.615 1 98.38 81 ALA A C 1
ATOM 592 O O . ALA A 1 81 ? 3.344 -35.281 1.407 1 98.38 81 ALA A O 1
ATOM 593 N N . GLU A 1 82 ? 1.253 -34.719 1.763 1 98 82 GLU A N 1
ATOM 594 C CA . GLU A 1 82 ? 0.796 -36.094 1.844 1 98 82 GLU A CA 1
ATOM 595 C C . GLU A 1 82 ? 0.543 -36.688 0.455 1 98 82 GLU A C 1
ATOM 597 O O . GLU A 1 82 ? 0.959 -37.812 0.16 1 98 82 GLU A O 1
ATOM 602 N N . HIS A 1 83 ? -0.064 -35.969 -0.439 1 98.56 83 HIS A N 1
ATOM 603 C CA . HIS A 1 83 ? -0.686 -36.594 -1.599 1 98.56 83 HIS A CA 1
ATOM 604 C C . HIS A 1 83 ? 0.097 -36.312 -2.873 1 98.56 83 HIS A C 1
ATOM 606 O O . HIS A 1 83 ? -0.042 -37 -3.873 1 98.56 83 HIS A O 1
ATOM 612 N N . ALA A 1 84 ? 0.88 -35.25 -2.906 1 98.69 84 ALA A N 1
ATOM 613 C CA . ALA A 1 84 ? 1.642 -34.938 -4.113 1 98.69 84 ALA A CA 1
ATOM 614 C C . ALA A 1 84 ? 2.652 -36.031 -4.426 1 98.69 84 ALA A C 1
ATOM 616 O O . ALA A 1 84 ? 2.758 -36.469 -5.574 1 98.69 84 ALA A O 1
ATOM 617 N N . PRO A 1 85 ? 3.396 -36.562 -3.391 1 98.25 85 PRO A N 1
ATOM 618 C CA . PRO A 1 85 ? 4.344 -37.656 -3.672 1 98.25 85 PRO A CA 1
ATOM 619 C C . PRO A 1 85 ? 3.658 -38.906 -4.18 1 98.25 85 PRO A C 1
ATOM 621 O O . PRO A 1 85 ? 4.199 -39.594 -5.043 1 98.25 85 PRO A O 1
ATOM 624 N N . ARG A 1 86 ? 2.498 -39.156 -3.662 1 97.31 86 ARG A N 1
ATOM 625 C CA . ARG A 1 86 ? 1.778 -40.344 -4.105 1 97.31 86 ARG A CA 1
ATOM 626 C C . ARG A 1 86 ? 1.342 -40.188 -5.559 1 97.31 86 ARG A C 1
ATOM 628 O O . ARG A 1 86 ? 1.378 -41.156 -6.316 1 97.31 86 ARG A O 1
ATOM 635 N N . ALA A 1 87 ? 0.871 -39.031 -5.973 1 98.75 87 ALA A N 1
ATOM 636 C CA . ALA A 1 87 ? 0.512 -38.781 -7.367 1 98.75 87 ALA A CA 1
ATOM 637 C C . ALA A 1 87 ? 1.728 -38.938 -8.281 1 98.75 87 ALA A C 1
ATOM 639 O O . ALA A 1 87 ? 1.647 -39.531 -9.344 1 98.75 87 ALA A O 1
ATOM 640 N N . ALA A 1 88 ? 2.811 -38.344 -7.863 1 98.75 88 ALA A N 1
ATOM 641 C CA . ALA A 1 88 ? 4.047 -38.438 -8.633 1 98.75 88 ALA A CA 1
ATOM 642 C C . ALA A 1 88 ? 4.523 -39.875 -8.781 1 98.75 88 ALA A C 1
ATOM 644 O O . ALA A 1 88 ? 4.969 -40.281 -9.852 1 98.75 88 ALA A O 1
ATOM 645 N N . ALA A 1 89 ? 4.445 -40.625 -7.738 1 98.12 89 ALA A N 1
ATOM 646 C CA . ALA A 1 89 ? 4.867 -42 -7.738 1 98.12 89 ALA A CA 1
ATOM 647 C C . ALA A 1 89 ? 4.031 -42.844 -8.711 1 98.12 89 ALA A C 1
ATOM 649 O O . ALA A 1 89 ? 4.516 -43.812 -9.273 1 98.12 89 ALA A O 1
ATOM 650 N N . ALA A 1 90 ? 2.818 -42.406 -8.883 1 98.44 90 ALA A N 1
ATOM 651 C CA . ALA A 1 90 ? 1.911 -43.125 -9.781 1 98.44 90 ALA A CA 1
ATOM 652 C C . ALA A 1 90 ? 2.172 -42.75 -11.234 1 98.44 90 ALA A C 1
ATOM 654 O O . ALA A 1 90 ? 1.571 -43.312 -12.148 1 98.44 90 ALA A O 1
ATOM 655 N N . GLY A 1 91 ? 3.064 -41.75 -11.453 1 98.06 91 GLY A N 1
ATOM 656 C CA . GLY A 1 91 ? 3.482 -41.438 -12.805 1 98.06 91 GLY A CA 1
ATOM 657 C C . GLY A 1 91 ? 3.021 -40.062 -13.258 1 98.06 91 GLY A C 1
ATOM 658 O O . GLY A 1 91 ? 3.391 -39.594 -14.336 1 98.06 91 GLY A O 1
ATOM 659 N N . ALA A 1 92 ? 2.266 -39.375 -12.477 1 98.69 92 ALA A N 1
ATOM 660 C CA . ALA A 1 92 ? 1.748 -38.062 -12.852 1 98.69 92 ALA A CA 1
ATOM 661 C C . ALA A 1 92 ? 2.834 -37 -12.75 1 98.69 92 ALA A C 1
ATOM 663 O O . ALA A 1 92 ? 3.707 -37.062 -11.883 1 98.69 92 ALA A O 1
ATOM 664 N N . VAL A 1 93 ? 2.807 -36.031 -13.609 1 98.62 93 VAL A N 1
ATOM 665 C CA . VAL A 1 93 ? 3.504 -34.75 -13.367 1 98.62 93 VAL A CA 1
ATOM 666 C C . VAL A 1 93 ? 2.682 -33.875 -12.43 1 98.62 93 VAL A C 1
ATOM 668 O O . VAL A 1 93 ? 1.556 -33.5 -12.75 1 98.62 93 VAL A O 1
ATOM 671 N N . VAL A 1 94 ? 3.281 -33.594 -11.289 1 98.94 94 VAL A N 1
ATOM 672 C CA . VAL A 1 94 ? 2.568 -32.812 -10.281 1 98.94 94 VAL A CA 1
ATOM 673 C C . VAL A 1 94 ? 2.975 -31.344 -10.383 1 98.94 94 VAL A C 1
ATOM 675 O O . VAL A 1 94 ? 4.164 -31.031 -10.43 1 98.94 94 VAL A O 1
ATOM 678 N N . ILE A 1 95 ? 2.047 -30.453 -10.492 1 98.94 95 ILE A N 1
ATOM 679 C CA . ILE A 1 95 ? 2.256 -29.016 -10.359 1 98.94 95 ILE A CA 1
ATOM 680 C C . ILE A 1 95 ? 1.599 -28.516 -9.07 1 98.94 95 ILE A C 1
ATOM 682 O O . ILE A 1 95 ? 0.37 -28.453 -8.977 1 98.94 95 ILE A O 1
ATOM 686 N N . ASP A 1 96 ? 2.391 -28.109 -8.117 1 98.88 96 ASP A N 1
ATOM 687 C CA . ASP A 1 96 ? 1.918 -27.828 -6.77 1 98.88 96 ASP A CA 1
ATOM 688 C C . ASP A 1 96 ? 1.864 -26.312 -6.52 1 98.88 96 ASP A C 1
ATOM 690 O O . ASP A 1 96 ? 2.902 -25.656 -6.469 1 98.88 96 ASP A O 1
ATOM 694 N N . ASN A 1 97 ? 0.669 -25.812 -6.25 1 98.25 97 ASN A N 1
ATOM 695 C CA . ASN A 1 97 ? 0.455 -24.391 -6.016 1 98.25 97 ASN A CA 1
ATOM 696 C C . ASN A 1 97 ? 0.749 -24.016 -4.566 1 98.25 97 ASN A C 1
ATOM 698 O O . ASN A 1 97 ? 0.78 -22.828 -4.223 1 98.25 97 ASN A O 1
ATOM 702 N N . THR A 1 98 ? 0.982 -25 -3.689 1 97.56 98 THR A N 1
ATOM 703 C CA . THR A 1 98 ? 1.244 -24.672 -2.291 1 97.56 98 THR A CA 1
ATOM 704 C C . THR A 1 98 ? 2.723 -24.359 -2.076 1 97.56 98 THR A C 1
ATOM 706 O O . THR A 1 98 ? 3.543 -24.578 -2.973 1 97.56 98 THR A O 1
ATOM 709 N N . SER A 1 99 ? 3 -23.922 -0.896 1 97.81 99 SER A N 1
ATOM 710 C CA . SER A 1 99 ? 4.379 -23.516 -0.629 1 97.81 99 SER A CA 1
ATOM 711 C C . SER A 1 99 ? 5.211 -24.719 -0.163 1 97.81 99 SER A C 1
ATOM 713 O O . SER A 1 99 ? 6.41 -24.578 0.087 1 97.81 99 SER A O 1
ATOM 715 N N . HIS A 1 100 ? 4.684 -25.859 -0.084 1 98.25 100 HIS A N 1
ATOM 716 C CA . HIS A 1 100 ? 5.285 -26.984 0.633 1 98.25 100 HIS A CA 1
ATOM 717 C C . HIS A 1 100 ? 6.605 -27.391 -0.009 1 98.25 100 HIS A C 1
ATOM 719 O O . HIS A 1 100 ? 7.582 -27.672 0.692 1 98.25 100 HIS A O 1
ATOM 725 N N . PHE A 1 101 ? 6.715 -27.391 -1.322 1 98.69 101 PHE A N 1
ATOM 726 C CA . PHE A 1 101 ? 7.879 -27.953 -1.984 1 98.69 101 PHE A CA 1
ATOM 727 C C . PHE A 1 101 ? 8.766 -26.875 -2.574 1 98.69 101 PHE A C 1
ATOM 729 O O . PHE A 1 101 ? 9.766 -27.156 -3.227 1 98.69 101 PHE A O 1
ATOM 736 N N . ARG A 1 102 ? 8.438 -25.578 -2.408 1 98.75 102 ARG A N 1
ATOM 737 C CA . ARG A 1 102 ? 9.055 -24.484 -3.154 1 98.75 102 ARG A CA 1
ATOM 738 C C . ARG A 1 102 ? 10.531 -24.359 -2.82 1 98.75 102 ARG A C 1
ATOM 740 O O . ARG A 1 102 ? 11.328 -23.938 -3.662 1 98.75 102 ARG A O 1
ATOM 747 N N . ASN A 1 103 ? 10.891 -24.781 -1.624 1 97.31 103 ASN A N 1
ATOM 748 C CA . ASN A 1 103 ? 12.289 -24.656 -1.216 1 97.31 103 ASN A CA 1
ATOM 749 C C . ASN A 1 103 ? 13.039 -25.969 -1.332 1 97.31 103 ASN A C 1
ATOM 751 O O . ASN A 1 103 ? 14.211 -26.062 -0.967 1 97.31 103 ASN A O 1
ATOM 755 N N . ASP A 1 104 ? 12.414 -27.031 -1.799 1 97.94 104 ASP A N 1
ATOM 756 C CA . ASP A 1 104 ? 13.047 -28.328 -2.01 1 97.94 104 ASP A CA 1
ATOM 757 C C . ASP A 1 104 ? 14.008 -28.281 -3.199 1 97.94 104 ASP A C 1
ATOM 759 O O . ASP A 1 104 ? 13.602 -27.953 -4.316 1 97.94 104 ASP A O 1
ATOM 763 N N . PRO A 1 105 ? 15.273 -28.609 -2.986 1 97.19 105 PRO A N 1
ATOM 764 C CA . PRO A 1 105 ? 16.25 -28.531 -4.07 1 97.19 105 PRO A CA 1
ATOM 765 C C . PRO A 1 105 ? 15.938 -29.469 -5.23 1 97.19 105 PRO A C 1
ATOM 767 O O . PRO A 1 105 ? 16.391 -29.234 -6.355 1 97.19 105 PRO A O 1
ATOM 770 N N . ASP A 1 106 ? 15.188 -30.484 -5.016 1 98.19 106 ASP A N 1
ATOM 771 C CA . ASP A 1 106 ? 14.891 -31.484 -6.039 1 98.19 106 ASP A CA 1
ATOM 772 C C . ASP A 1 106 ? 13.562 -31.188 -6.73 1 98.19 106 ASP A C 1
ATOM 774 O O . ASP A 1 106 ? 13.07 -31.984 -7.523 1 98.19 106 ASP A O 1
ATOM 778 N N . VAL A 1 107 ? 12.961 -30.094 -6.414 1 98.81 107 VAL A N 1
ATOM 779 C CA . VAL A 1 107 ? 11.711 -29.641 -7.023 1 98.81 107 VAL A CA 1
ATOM 780 C C . VAL A 1 107 ? 11.914 -28.281 -7.684 1 98.81 107 VAL A C 1
ATOM 782 O O . VAL A 1 107 ? 12.203 -27.297 -7.004 1 98.81 107 VAL A O 1
ATOM 785 N N . PRO A 1 108 ? 11.82 -28.219 -9.016 1 98.81 108 PRO A N 1
ATOM 786 C CA . PRO A 1 108 ? 11.961 -26.906 -9.656 1 98.81 108 PRO A CA 1
ATOM 787 C C . PRO A 1 108 ? 10.82 -25.953 -9.297 1 98.81 108 PRO A C 1
ATOM 789 O O . PRO A 1 108 ? 9.68 -26.391 -9.102 1 98.81 108 PRO A O 1
ATOM 792 N N . LEU A 1 109 ? 11.102 -24.734 -9.102 1 98.94 109 LEU A N 1
ATOM 793 C CA . LEU A 1 109 ? 10.188 -23.625 -8.906 1 98.94 109 LEU A CA 1
ATOM 794 C C . LEU A 1 109 ? 10.125 -22.75 -10.148 1 98.94 109 LEU A C 1
ATOM 796 O O . LEU A 1 109 ? 11.094 -22.078 -10.492 1 98.94 109 LEU A O 1
ATOM 800 N N . VAL A 1 110 ? 8.93 -22.734 -10.82 1 98.94 110 VAL A N 1
ATOM 801 C CA . VAL A 1 110 ? 9 -22.312 -12.211 1 98.94 110 VAL A CA 1
ATOM 802 C C . VAL A 1 110 ? 7.965 -21.219 -12.477 1 98.94 110 VAL A C 1
ATOM 804 O O . VAL A 1 110 ? 6.801 -21.359 -12.094 1 98.94 110 VAL A O 1
ATOM 807 N N . VAL A 1 111 ? 8.375 -20.156 -12.969 1 98.94 111 VAL A N 1
ATOM 808 C CA . VAL A 1 111 ? 7.543 -19.188 -13.688 1 98.94 111 VAL A CA 1
ATOM 809 C C . VAL A 1 111 ? 7.691 -19.406 -15.188 1 98.94 111 VAL A C 1
ATOM 811 O O . VAL A 1 111 ? 8.797 -19.312 -15.734 1 98.94 111 VAL A O 1
ATOM 814 N N . SER A 1 112 ? 6.598 -19.609 -15.852 1 98.81 112 SER A N 1
ATOM 815 C CA . SER A 1 112 ? 6.617 -20.047 -17.234 1 98.81 112 SER A CA 1
ATOM 816 C C . SER A 1 112 ? 7.391 -19.078 -18.125 1 98.81 112 SER A C 1
ATOM 818 O O . SER A 1 112 ? 8.133 -19.484 -19.016 1 98.81 112 SER A O 1
ATOM 820 N N . GLU A 1 113 ? 7.289 -17.75 -17.844 1 98.75 113 GLU A N 1
ATOM 821 C CA . GLU A 1 113 ? 7.922 -16.719 -18.672 1 98.75 113 GLU A CA 1
ATOM 822 C C . GLU A 1 113 ? 9.359 -16.469 -18.234 1 98.75 113 GLU A C 1
ATOM 824 O O . GLU A 1 113 ? 10.117 -15.789 -18.938 1 98.75 113 GLU A O 1
ATOM 829 N N . VAL A 1 114 ? 9.812 -17.016 -17.094 1 98.88 114 VAL A N 1
ATOM 830 C CA . VAL A 1 114 ? 11.055 -16.547 -16.484 1 98.88 114 VAL A CA 1
ATOM 831 C C . VAL A 1 114 ? 12.117 -17.641 -16.547 1 98.88 114 VAL A C 1
ATOM 833 O O . VAL A 1 114 ? 13.242 -17.391 -16.984 1 98.88 114 VAL A O 1
ATOM 836 N N . ASN A 1 115 ? 11.742 -18.859 -16.203 1 98.75 115 ASN A N 1
ATOM 837 C CA . ASN A 1 115 ? 12.766 -19.906 -16.125 1 98.75 115 ASN A CA 1
ATOM 838 C C . ASN A 1 115 ? 12.211 -21.25 -16.562 1 98.75 115 ASN A C 1
ATOM 840 O O . ASN A 1 115 ? 12.391 -22.25 -15.867 1 98.75 115 ASN A O 1
ATOM 844 N N . PRO A 1 116 ? 11.602 -21.375 -17.734 1 98.69 116 PRO A N 1
ATOM 845 C CA . PRO A 1 116 ? 11.062 -22.641 -18.219 1 98.69 116 PRO A CA 1
ATOM 846 C C . PRO A 1 116 ? 12.133 -23.734 -18.328 1 98.69 116 PRO A C 1
ATOM 848 O O . PRO A 1 116 ? 11.805 -24.922 -18.281 1 98.69 116 PRO A O 1
ATOM 851 N N . HIS A 1 117 ? 13.359 -23.375 -18.438 1 98.62 117 HIS A N 1
ATOM 852 C CA . HIS A 1 117 ? 14.445 -24.344 -18.562 1 98.62 117 HIS A CA 1
ATOM 853 C C . HIS A 1 117 ? 14.539 -25.234 -17.328 1 98.62 117 HIS A C 1
ATOM 855 O O . HIS A 1 117 ? 15.047 -26.344 -17.406 1 98.62 117 HIS A O 1
ATOM 861 N N . ALA A 1 118 ? 14.062 -24.75 -16.219 1 98.62 118 ALA A N 1
ATOM 862 C CA . ALA A 1 118 ? 14.141 -25.5 -14.961 1 98.62 118 ALA A CA 1
ATOM 863 C C . ALA A 1 118 ? 13.289 -26.766 -15.023 1 98.62 118 ALA A C 1
ATOM 865 O O . ALA A 1 118 ? 13.453 -27.672 -14.211 1 98.62 118 ALA A O 1
ATOM 866 N N . LEU A 1 119 ? 12.352 -26.875 -15.984 1 98.44 119 LEU A N 1
ATOM 867 C CA . LEU A 1 119 ? 11.445 -28.016 -16.125 1 98.44 119 LEU A CA 1
ATOM 868 C C . LEU A 1 119 ? 12.195 -29.266 -16.562 1 98.44 119 LEU A C 1
ATOM 870 O O . LEU A 1 119 ? 11.68 -30.375 -16.469 1 98.44 119 LEU A O 1
ATOM 874 N N . ALA A 1 120 ? 13.367 -29.078 -17.094 1 97.31 120 ALA A N 1
ATOM 875 C CA . ALA A 1 120 ? 14.141 -30.188 -17.641 1 97.31 120 ALA A CA 1
ATOM 876 C C . ALA A 1 120 ? 14.555 -31.156 -16.547 1 97.31 120 ALA A C 1
ATOM 878 O O . ALA A 1 120 ? 14.781 -32.344 -16.812 1 97.31 120 ALA A O 1
ATOM 879 N N . ASP A 1 121 ? 14.68 -30.656 -15.344 1 96.25 121 ASP A N 1
ATOM 880 C CA . ASP A 1 121 ? 15.109 -31.469 -14.211 1 96.25 121 ASP A CA 1
ATOM 881 C C . ASP A 1 121 ? 14.039 -31.516 -13.125 1 96.25 121 ASP A C 1
ATOM 883 O O . ASP A 1 121 ? 13.922 -30.578 -12.328 1 96.25 121 ASP A O 1
ATOM 887 N N . ARG A 1 122 ? 13.32 -32.562 -13.055 1 96.44 122 ARG A N 1
ATOM 888 C CA . ARG A 1 122 ? 12.281 -32.75 -12.047 1 96.44 122 ARG A CA 1
ATOM 889 C C . ARG A 1 122 ? 12.312 -34.188 -11.508 1 96.44 122 ARG A C 1
ATOM 891 O O . ARG A 1 122 ? 11.352 -34.938 -11.672 1 96.44 122 ARG A O 1
ATOM 898 N N . PRO A 1 123 ? 13.344 -34.5 -10.773 1 96.88 123 PRO A N 1
ATOM 899 C CA . PRO A 1 123 ? 13.562 -35.906 -10.367 1 96.88 123 PRO A CA 1
ATOM 900 C C . PRO A 1 123 ? 12.438 -36.438 -9.484 1 96.88 123 PRO A C 1
ATOM 902 O O . PRO A 1 123 ? 12.219 -37.656 -9.438 1 96.88 123 PRO A O 1
ATOM 905 N N . ARG A 1 124 ? 11.664 -35.594 -8.875 1 97.31 124 ARG A N 1
ATOM 906 C CA . ARG A 1 124 ? 10.594 -36.062 -7.988 1 97.31 124 ARG A CA 1
ATOM 907 C C . ARG A 1 124 ? 9.258 -36.125 -8.727 1 97.31 124 ARG A C 1
ATOM 909 O O . ARG A 1 124 ? 8.25 -36.531 -8.156 1 97.31 124 ARG A O 1
ATOM 916 N N . GLY A 1 125 ? 9.273 -35.625 -9.977 1 98.25 125 GLY A N 1
ATOM 917 C CA . GLY A 1 125 ? 8.023 -35.562 -10.719 1 98.25 125 GLY A CA 1
ATOM 918 C C . GLY A 1 125 ? 7.102 -34.469 -10.219 1 98.25 125 GLY A C 1
ATOM 919 O O . GLY A 1 125 ? 5.91 -34.438 -10.539 1 98.25 125 GLY A O 1
ATOM 920 N N . ILE A 1 126 ? 7.621 -33.562 -9.367 1 98.81 126 ILE A N 1
ATOM 921 C CA . ILE A 1 126 ? 6.871 -32.438 -8.781 1 98.81 126 ILE A CA 1
ATOM 922 C C . ILE A 1 126 ? 7.484 -31.125 -9.227 1 98.81 126 ILE A C 1
ATOM 924 O O . ILE A 1 126 ? 8.703 -30.969 -9.242 1 98.81 126 ILE A O 1
ATOM 928 N N . ILE A 1 127 ? 6.68 -30.219 -9.719 1 98.94 127 ILE A N 1
ATOM 929 C CA . ILE A 1 127 ? 7.02 -28.844 -10.039 1 98.94 127 ILE A CA 1
ATOM 930 C C . ILE A 1 127 ? 6.273 -27.906 -9.094 1 98.94 127 ILE A C 1
ATOM 932 O O . ILE A 1 127 ? 5.062 -28.031 -8.906 1 98.94 127 ILE A O 1
ATOM 936 N N . ALA A 1 128 ? 6.98 -26.984 -8.461 1 98.88 128 ALA A N 1
ATOM 937 C CA . ALA A 1 128 ? 6.344 -26.031 -7.562 1 98.88 128 ALA A CA 1
ATOM 938 C C . ALA A 1 128 ? 5.973 -24.75 -8.305 1 98.88 128 ALA A C 1
ATOM 940 O O . ALA A 1 128 ? 6.723 -24.281 -9.164 1 98.88 128 ALA A O 1
ATOM 941 N N . ASN A 1 129 ? 4.809 -24.25 -8.039 1 98.81 129 ASN A N 1
ATOM 942 C CA . ASN A 1 129 ? 4.312 -22.938 -8.477 1 98.81 129 ASN A CA 1
ATOM 943 C C . ASN A 1 129 ? 4.605 -21.859 -7.449 1 98.81 129 ASN A C 1
ATOM 945 O O . ASN A 1 129 ? 4.355 -22.047 -6.258 1 98.81 129 ASN A O 1
ATOM 949 N N . PRO A 1 130 ? 5.188 -20.75 -7.848 1 98.75 130 PRO A N 1
ATOM 950 C CA . PRO A 1 130 ? 5.652 -19.75 -6.891 1 98.75 130 PRO A CA 1
ATOM 951 C C . PRO A 1 130 ? 4.508 -18.969 -6.234 1 98.75 130 PRO A C 1
ATOM 953 O O . PRO A 1 130 ? 3.357 -19.094 -6.664 1 98.75 130 PRO A O 1
ATOM 956 N N . ASN A 1 131 ? 4.875 -18.203 -5.238 1 98.69 131 ASN A N 1
ATOM 957 C CA . ASN A 1 131 ? 4 -17.234 -4.566 1 98.69 131 ASN A CA 1
ATOM 958 C C . ASN A 1 131 ? 3.443 -16.203 -5.547 1 98.69 131 ASN A C 1
ATOM 960 O O . ASN A 1 131 ? 4.156 -15.742 -6.434 1 98.69 131 ASN A O 1
ATOM 964 N N . CYS A 1 132 ? 2.199 -15.883 -5.355 1 98.69 132 CYS A N 1
ATOM 965 C CA . CYS A 1 132 ? 1.495 -14.984 -6.262 1 98.69 132 CYS A CA 1
ATOM 966 C C . CYS A 1 132 ? 2.246 -13.664 -6.418 1 98.69 132 CYS A C 1
ATOM 968 O O . CYS A 1 132 ? 2.377 -13.148 -7.527 1 98.69 132 CYS A O 1
ATOM 970 N N . SER A 1 133 ? 2.742 -13.078 -5.309 1 98.75 133 SER A N 1
ATOM 971 C CA . SER A 1 133 ? 3.459 -11.805 -5.379 1 98.75 133 SER A CA 1
ATOM 972 C C . SER A 1 133 ? 4.809 -11.969 -6.074 1 98.75 133 SER A C 1
ATOM 974 O O . SER A 1 133 ? 5.223 -11.109 -6.848 1 98.75 133 SER A O 1
ATOM 976 N N . THR A 1 134 ? 5.5 -13.109 -5.777 1 98.88 134 THR A N 1
ATOM 977 C CA . THR A 1 134 ? 6.781 -13.375 -6.422 1 98.88 134 THR A CA 1
ATOM 978 C C . THR A 1 134 ? 6.602 -13.531 -7.93 1 98.88 134 THR A C 1
ATOM 980 O O . THR A 1 134 ? 7.398 -13.008 -8.711 1 98.88 134 THR A O 1
ATOM 983 N N . MET A 1 135 ? 5.527 -14.211 -8.297 1 98.38 135 MET A N 1
ATOM 984 C CA . MET A 1 135 ? 5.246 -14.484 -9.703 1 98.38 135 MET A CA 1
ATOM 985 C C . MET A 1 135 ? 5.094 -13.188 -10.492 1 98.38 135 MET A C 1
ATOM 987 O O . MET A 1 135 ? 5.781 -12.984 -11.492 1 98.38 135 MET A O 1
ATOM 991 N N . GLN A 1 136 ? 4.184 -12.344 -10.078 1 98.75 136 GLN A N 1
ATOM 992 C CA . GLN A 1 136 ? 3.959 -11.109 -10.828 1 98.75 136 GLN A CA 1
ATOM 993 C C . GLN A 1 136 ? 5.199 -10.219 -10.805 1 98.75 136 GLN A C 1
ATOM 995 O O . GLN A 1 136 ? 5.504 -9.547 -11.789 1 98.75 136 GLN A O 1
ATOM 1000 N N . MET A 1 137 ? 5.941 -10.203 -9.711 1 98.94 137 MET A N 1
ATOM 1001 C CA . MET A 1 137 ? 7.152 -9.391 -9.594 1 98.94 137 MET A CA 1
ATOM 1002 C C . MET A 1 137 ? 8.203 -9.836 -10.602 1 98.94 137 MET A C 1
ATOM 1004 O O . MET A 1 137 ? 8.766 -9 -11.32 1 98.94 137 MET A O 1
ATOM 1008 N N . LEU A 1 138 ? 8.391 -11.156 -10.711 1 98.94 138 LEU A N 1
ATOM 1009 C CA . LEU A 1 138 ? 9.508 -11.648 -11.508 1 98.94 138 LEU A CA 1
ATOM 1010 C C . LEU A 1 138 ? 9.164 -11.648 -12.992 1 98.94 138 LEU A C 1
ATOM 1012 O O . LEU A 1 138 ? 10.047 -11.484 -13.836 1 98.94 138 LEU A O 1
ATOM 1016 N N . VAL A 1 139 ? 7.859 -11.828 -13.352 1 98.94 139 VAL A N 1
ATOM 1017 C CA . VAL A 1 139 ? 7.48 -11.664 -14.75 1 98.94 139 VAL A CA 1
ATOM 1018 C C . VAL A 1 139 ? 7.844 -10.266 -15.234 1 98.94 139 VAL A C 1
ATOM 1020 O O . VAL A 1 139 ? 8.281 -10.086 -16.375 1 98.94 139 VAL A O 1
ATOM 1023 N N . ALA A 1 140 ? 7.723 -9.281 -14.383 1 98.94 140 ALA A N 1
ATOM 1024 C CA . ALA A 1 140 ? 8.031 -7.891 -14.719 1 98.94 140 ALA A CA 1
ATOM 1025 C C . ALA A 1 140 ? 9.531 -7.625 -14.633 1 98.94 140 ALA A C 1
ATOM 1027 O O . ALA A 1 140 ? 10.094 -6.93 -15.477 1 98.94 140 ALA A O 1
ATOM 1028 N N . LEU A 1 141 ? 10.234 -8.219 -13.641 1 98.94 141 LEU A N 1
ATOM 1029 C CA . LEU A 1 141 ? 11.586 -7.77 -13.328 1 98.94 141 LEU A CA 1
ATOM 1030 C C . LEU A 1 141 ? 12.625 -8.641 -14.031 1 98.94 141 LEU A C 1
ATOM 1032 O O . LEU A 1 141 ? 13.758 -8.211 -14.25 1 98.94 141 LEU A O 1
ATOM 1036 N N . ALA A 1 142 ? 12.289 -9.922 -14.367 1 98.94 142 ALA A N 1
ATOM 1037 C CA . ALA A 1 142 ? 13.266 -10.844 -14.938 1 98.94 142 ALA A CA 1
ATOM 1038 C C . ALA A 1 142 ? 13.859 -10.297 -16.234 1 98.94 142 ALA A C 1
ATOM 1040 O O . ALA A 1 142 ? 15.07 -10.391 -16.453 1 98.94 142 ALA A O 1
ATOM 1041 N N . PRO A 1 143 ? 13.016 -9.695 -17.188 1 98.88 143 PRO A N 1
ATOM 1042 C CA . PRO A 1 143 ? 13.617 -9.109 -18.391 1 98.88 143 PRO A CA 1
ATOM 1043 C C . PRO A 1 143 ? 14.656 -8.039 -18.062 1 98.88 143 PRO A C 1
ATOM 1045 O O . PRO A 1 143 ? 15.688 -7.961 -18.75 1 98.88 143 PRO A O 1
ATOM 1048 N N . ILE A 1 144 ? 14.43 -7.211 -17.062 1 98.94 144 ILE A N 1
ATOM 1049 C CA . ILE A 1 144 ? 15.375 -6.176 -16.641 1 98.94 144 ILE A CA 1
ATOM 1050 C C . ILE A 1 144 ? 16.625 -6.82 -16.047 1 98.94 144 ILE A C 1
ATOM 1052 O O . ILE A 1 144 ? 17.75 -6.422 -16.344 1 98.94 144 ILE A O 1
ATOM 1056 N N . HIS A 1 145 ? 16.391 -7.832 -15.18 1 98.94 145 HIS A N 1
ATOM 1057 C CA . HIS A 1 145 ? 17.484 -8.539 -14.547 1 98.94 145 HIS A CA 1
ATOM 1058 C C . HIS A 1 145 ? 18.406 -9.172 -15.578 1 98.94 145 HIS A C 1
ATOM 1060 O O . HIS A 1 145 ? 19.641 -9.141 -15.43 1 98.94 145 HIS A O 1
ATOM 1066 N N . ARG A 1 146 ? 17.859 -9.758 -16.625 1 98.62 146 ARG A N 1
ATOM 1067 C CA . ARG A 1 146 ? 18.641 -10.398 -17.672 1 98.62 146 ARG A CA 1
ATOM 1068 C C . ARG A 1 146 ? 19.438 -9.367 -18.469 1 98.62 146 ARG A C 1
ATOM 1070 O O . ARG A 1 146 ? 20.562 -9.641 -18.891 1 98.62 146 ARG A O 1
ATOM 1077 N N . ALA A 1 147 ? 18.844 -8.211 -18.656 1 98.75 147 ALA A N 1
ATOM 1078 C CA . ALA A 1 147 ? 19.469 -7.188 -19.484 1 98.75 147 ALA A CA 1
ATOM 1079 C C . ALA A 1 147 ? 20.609 -6.488 -18.75 1 98.75 147 ALA A C 1
ATOM 1081 O O . ALA A 1 147 ? 21.688 -6.273 -19.312 1 98.75 147 ALA A O 1
ATOM 1082 N N . VAL A 1 148 ? 20.391 -6.102 -17.406 1 98.81 148 VAL A N 1
ATOM 1083 C CA . VAL A 1 148 ? 21.344 -5.207 -16.766 1 98.81 148 VAL A CA 1
ATOM 1084 C C . VAL A 1 148 ? 21.656 -5.695 -15.359 1 98.81 148 VAL A C 1
ATOM 1086 O O . VAL A 1 148 ? 22.484 -5.102 -14.656 1 98.81 148 VAL A O 1
ATOM 1089 N N . GLY A 1 149 ? 21.078 -6.754 -14.898 1 98.81 149 GLY A N 1
ATOM 1090 C CA . GLY A 1 149 ? 21.234 -7.238 -13.531 1 98.81 149 GLY A CA 1
ATOM 1091 C C . GLY A 1 149 ? 20.531 -6.375 -12.5 1 98.81 149 GLY A C 1
ATOM 1092 O O . GLY A 1 149 ? 20.562 -5.145 -12.586 1 98.81 149 GLY A O 1
ATOM 1093 N N . ILE A 1 150 ? 19.828 -6.973 -11.57 1 98.94 150 ILE A N 1
ATOM 1094 C CA . ILE A 1 150 ? 19.25 -6.281 -10.43 1 98.94 150 ILE A CA 1
ATOM 1095 C C . ILE A 1 150 ? 20.016 -6.66 -9.156 1 98.94 150 ILE A C 1
ATOM 1097 O O . ILE A 1 150 ? 20.234 -7.844 -8.883 1 98.94 150 ILE A O 1
ATOM 1101 N N . GLU A 1 151 ? 20.438 -5.648 -8.422 1 98.75 151 GLU A N 1
ATOM 1102 C CA . GLU A 1 151 ? 21.172 -5.867 -7.176 1 98.75 151 GLU A CA 1
ATOM 1103 C C . GLU A 1 151 ? 20.203 -5.961 -5.988 1 98.75 151 GLU A C 1
ATOM 1105 O O . GLU A 1 151 ? 20.422 -6.77 -5.078 1 98.75 151 GLU A O 1
ATOM 1110 N N . ARG A 1 152 ? 19.25 -5.102 -5.973 1 98.88 152 ARG A N 1
ATOM 1111 C CA . ARG A 1 152 ? 18.375 -5 -4.809 1 98.88 152 ARG A CA 1
ATOM 1112 C C . ARG A 1 152 ? 16.953 -4.617 -5.223 1 98.88 152 ARG A C 1
ATOM 1114 O O . ARG A 1 152 ? 16.766 -3.777 -6.102 1 98.88 152 ARG A O 1
ATOM 1121 N N . ILE A 1 153 ? 15.984 -5.277 -4.645 1 98.94 153 ILE A N 1
ATOM 1122 C CA . ILE A 1 153 ? 14.57 -4.973 -4.82 1 98.94 153 ILE A CA 1
ATOM 1123 C C . ILE A 1 153 ? 13.969 -4.52 -3.49 1 98.94 153 ILE A C 1
ATOM 1125 O O . ILE A 1 153 ? 13.859 -5.309 -2.549 1 98.94 153 ILE A O 1
ATOM 1129 N N . ASN A 1 154 ? 13.633 -3.26 -3.295 1 98.88 154 ASN A N 1
ATOM 1130 C CA . ASN A 1 154 ? 12.742 -2.793 -2.238 1 98.88 154 ASN A CA 1
ATOM 1131 C C . ASN A 1 154 ? 11.289 -2.785 -2.693 1 98.88 154 ASN A C 1
ATOM 1133 O O . ASN A 1 154 ? 10.922 -2.049 -3.613 1 98.88 154 ASN A O 1
ATOM 1137 N N . VAL A 1 155 ? 10.469 -3.611 -2.027 1 98.94 155 VAL A N 1
ATOM 1138 C CA . VAL A 1 155 ? 9.125 -3.789 -2.564 1 98.94 155 VAL A CA 1
ATOM 1139 C C . VAL A 1 155 ? 8.094 -3.688 -1.438 1 98.94 155 VAL A C 1
ATOM 1141 O O . VAL A 1 155 ? 8.328 -4.184 -0.333 1 98.94 155 VAL A O 1
ATOM 1144 N N . ALA A 1 156 ? 7.07 -2.936 -1.614 1 98.94 156 ALA A N 1
ATOM 1145 C CA . ALA A 1 156 ? 5.867 -2.912 -0.788 1 98.94 156 ALA A CA 1
ATOM 1146 C C . ALA A 1 156 ? 4.66 -3.436 -1.561 1 98.94 156 ALA A C 1
ATOM 1148 O O . ALA A 1 156 ? 4.379 -2.977 -2.67 1 98.94 156 ALA A O 1
ATOM 1149 N N . SER A 1 157 ? 3.992 -4.391 -0.99 1 98.94 157 SER A N 1
ATOM 1150 C CA . SER A 1 157 ? 2.877 -4.984 -1.721 1 98.94 157 SER A CA 1
ATOM 1151 C C . SER A 1 157 ? 1.538 -4.48 -1.192 1 98.94 157 SER A C 1
ATOM 1153 O O . SER A 1 157 ? 1.45 -4.012 -0.056 1 98.94 157 SER A O 1
ATOM 1155 N N . TYR A 1 158 ? 0.58 -4.461 -1.995 1 98.94 158 TYR A N 1
ATOM 1156 C CA . TYR A 1 158 ? -0.847 -4.254 -1.775 1 98.94 158 TYR A CA 1
ATOM 1157 C C . TYR A 1 158 ? -1.648 -5.477 -2.207 1 98.94 158 TYR A C 1
ATOM 1159 O O . TYR A 1 158 ? -2.074 -5.57 -3.361 1 98.94 158 TYR A O 1
ATOM 1167 N N . GLN A 1 159 ? -1.812 -6.383 -1.254 1 98.94 159 GLN A N 1
ATOM 1168 C CA . GLN A 1 159 ? -2.318 -7.691 -1.659 1 98.94 159 GLN A CA 1
ATOM 1169 C C . GLN A 1 159 ? -3.809 -7.82 -1.36 1 98.94 159 GLN A C 1
ATOM 1171 O O . GLN A 1 159 ? -4.25 -7.547 -0.242 1 98.94 159 GLN A O 1
ATOM 1176 N N . SER A 1 160 ? -4.539 -8.258 -2.303 1 98.94 160 SER A N 1
ATOM 1177 C CA . SER A 1 160 ? -5.984 -8.445 -2.193 1 98.94 160 SER A CA 1
ATOM 1178 C C . SER A 1 160 ? -6.32 -9.586 -1.239 1 98.94 160 SER A C 1
ATOM 1180 O O . SER A 1 160 ? -5.461 -10.406 -0.916 1 98.94 160 SER A O 1
ATOM 1182 N N . VAL A 1 161 ? -7.586 -9.656 -0.826 1 98.75 161 VAL A N 1
ATOM 1183 C CA . VAL A 1 161 ? -8.031 -10.625 0.173 1 98.75 161 VAL A CA 1
ATOM 1184 C C . VAL A 1 161 ? -8.172 -12 -0.471 1 98.75 161 VAL A C 1
ATOM 1186 O O . VAL A 1 161 ? -8.164 -13.023 0.221 1 98.75 161 VAL A O 1
ATOM 1189 N N . SER A 1 162 ? -8.25 -12.031 -1.794 1 98.31 162 SER A N 1
ATOM 1190 C CA . SER A 1 162 ? -8.359 -13.32 -2.461 1 98.31 162 SER A CA 1
ATOM 1191 C C . SER A 1 162 ? -7.125 -14.18 -2.203 1 98.31 162 SER A C 1
ATOM 1193 O O . SER A 1 162 ? -7.188 -15.406 -2.275 1 98.31 162 SER A O 1
ATOM 1195 N N . GLY A 1 163 ? -6.012 -13.523 -1.897 1 97.38 163 GLY A N 1
ATOM 1196 C CA . GLY A 1 163 ? -4.809 -14.258 -1.539 1 97.38 163 GLY A CA 1
ATOM 1197 C C . GLY A 1 163 ? -4.984 -15.133 -0.315 1 97.38 163 GLY A C 1
ATOM 1198 O O . GLY A 1 163 ? -4.191 -16.047 -0.077 1 97.38 163 GLY A O 1
ATOM 1199 N N . ALA A 1 164 ? -6.039 -14.844 0.452 1 96.56 164 ALA A N 1
ATOM 1200 C CA . ALA A 1 164 ? -6.305 -15.602 1.669 1 96.56 164 ALA A CA 1
ATOM 1201 C C . ALA A 1 164 ? -7.465 -16.578 1.469 1 96.56 164 ALA A C 1
ATOM 1203 O O . ALA A 1 164 ? -7.945 -17.188 2.428 1 96.56 164 ALA A O 1
ATOM 1204 N N . GLY A 1 165 ? -7.969 -16.688 0.25 1 94.25 165 GLY A N 1
ATOM 1205 C CA . GLY A 1 165 ? -8.953 -17.703 -0.088 1 94.25 165 GLY A CA 1
ATOM 1206 C C . GLY A 1 165 ? -10.375 -17.172 -0.131 1 94.25 165 GLY A C 1
ATOM 1207 O O . GLY A 1 165 ? -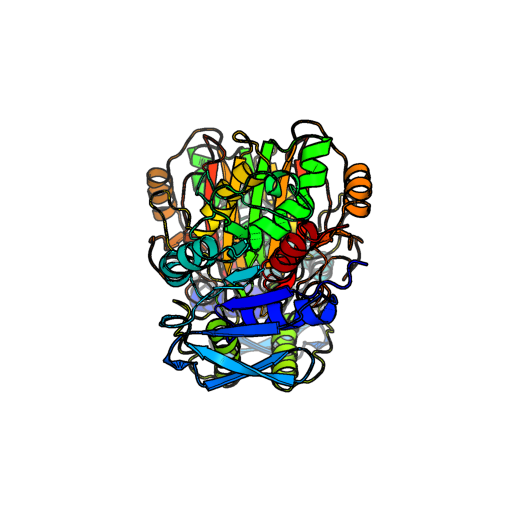10.602 -15.984 0.134 1 94.25 165 GLY A O 1
ATOM 1208 N N . ARG A 1 166 ? -11.281 -18.016 -0.394 1 93.81 166 ARG A N 1
ATOM 1209 C CA . ARG A 1 166 ? -12.688 -17.688 -0.597 1 93.81 166 ARG A CA 1
ATOM 1210 C C . ARG A 1 166 ? -13.297 -17.094 0.667 1 93.81 166 ARG A C 1
ATOM 1212 O O . ARG A 1 166 ? -14.047 -16.125 0.599 1 93.81 166 ARG A O 1
ATOM 1219 N N . SER A 1 167 ? -13.047 -17.672 1.78 1 95.62 167 SER A N 1
ATOM 1220 C CA . SER A 1 167 ? -13.617 -17.203 3.037 1 95.62 167 SER A CA 1
ATOM 1221 C C . SER A 1 167 ? -13.148 -15.789 3.367 1 95.62 167 SER A C 1
ATOM 1223 O O . SER A 1 167 ? -13.875 -15.023 4.012 1 95.62 167 SER A O 1
ATOM 1225 N N . ALA A 1 168 ? -11.969 -15.438 2.955 1 97.69 168 ALA A N 1
ATOM 1226 C CA . ALA A 1 168 ? -11.445 -14.086 3.172 1 97.69 168 ALA A CA 1
ATOM 1227 C C . ALA A 1 168 ? -12.18 -13.07 2.307 1 97.69 168 ALA A C 1
ATOM 1229 O O . ALA A 1 168 ? -12.469 -11.961 2.758 1 97.69 168 ALA A O 1
ATOM 1230 N N . MET A 1 169 ? -12.453 -13.43 1.084 1 97.69 169 MET A N 1
ATOM 1231 C CA . MET A 1 169 ? -13.25 -12.57 0.209 1 97.69 169 MET A CA 1
ATOM 1232 C C . MET A 1 169 ? -14.648 -12.359 0.778 1 97.69 169 MET A C 1
ATOM 1234 O O . MET A 1 169 ? -15.164 -11.234 0.777 1 97.69 169 MET A O 1
ATOM 1238 N N . GLU A 1 170 ? -15.227 -13.477 1.223 1 97.5 170 GLU A N 1
ATOM 1239 C CA . GLU A 1 170 ? -16.531 -13.383 1.854 1 97.5 170 GLU A CA 1
ATOM 1240 C C . GLU A 1 170 ? -16.5 -12.453 3.062 1 97.5 170 GLU A C 1
ATOM 1242 O O . GLU A 1 170 ? -17.438 -11.672 3.275 1 97.5 170 GLU A O 1
ATOM 1247 N N . GLU A 1 171 ? -15.469 -12.562 3.83 1 98.56 171 GLU A N 1
ATOM 1248 C CA . GLU A 1 171 ? -15.359 -11.727 5.02 1 98.56 171 GLU A CA 1
ATOM 1249 C C . GLU A 1 171 ? -15.289 -10.25 4.648 1 98.56 171 GLU A C 1
ATOM 1251 O O . GLU A 1 171 ? -15.906 -9.406 5.309 1 98.56 171 GLU A O 1
ATOM 1256 N N . LEU A 1 172 ? -14.516 -9.859 3.625 1 98.75 172 LEU A N 1
ATOM 1257 C CA . LEU A 1 172 ? -14.477 -8.469 3.195 1 98.75 172 LEU A CA 1
ATOM 1258 C C . LEU A 1 172 ? -15.867 -7.969 2.842 1 98.75 172 LEU A C 1
ATOM 1260 O O . LEU A 1 172 ? -16.266 -6.875 3.254 1 98.75 172 LEU A O 1
ATOM 1264 N N . GLY A 1 173 ? -16.562 -8.789 2.062 1 98.56 173 GLY A N 1
ATOM 1265 C CA . GLY A 1 173 ? -17.922 -8.422 1.697 1 98.56 173 GLY A CA 1
ATOM 1266 C C . GLY A 1 173 ? -18.828 -8.242 2.896 1 98.56 173 GLY A C 1
ATOM 1267 O O . GLY A 1 173 ? -19.547 -7.242 2.998 1 98.56 173 GLY A O 1
ATOM 1268 N N . LYS A 1 174 ? -18.797 -9.211 3.805 1 98.25 174 LYS A N 1
ATOM 1269 C CA . LYS A 1 174 ? -19.656 -9.188 4.988 1 98.25 174 LYS A CA 1
ATOM 1270 C C . LYS A 1 174 ? -19.344 -7.988 5.875 1 98.25 174 LYS A C 1
ATOM 1272 O O . LYS A 1 174 ? -20.25 -7.301 6.344 1 98.25 174 LYS A O 1
ATOM 1277 N N . GLN A 1 175 ? -18.062 -7.797 6.168 1 98.81 175 GLN A N 1
ATOM 1278 C CA . GLN A 1 175 ? -17.672 -6.648 6.977 1 98.81 175 GLN A CA 1
ATOM 1279 C C . GLN A 1 175 ? -18.141 -5.34 6.344 1 98.81 175 GLN A C 1
ATOM 1281 O O . GLN A 1 175 ? -18.625 -4.445 7.043 1 98.81 175 GLN A O 1
ATOM 1286 N N . THR A 1 176 ? -17.969 -5.188 5.016 1 98.75 176 THR A N 1
ATOM 1287 C CA . THR A 1 176 ? -18.328 -3.971 4.301 1 98.75 176 THR A CA 1
ATOM 1288 C C . THR A 1 176 ? -19.828 -3.699 4.43 1 98.75 176 THR A C 1
ATOM 1290 O O . THR A 1 176 ? -20.234 -2.578 4.738 1 98.75 176 THR A O 1
ATOM 1293 N N . ALA A 1 177 ? -20.594 -4.742 4.207 1 98 177 ALA A N 1
ATOM 1294 C CA . ALA A 1 177 ? -22.047 -4.617 4.328 1 98 177 ALA A CA 1
ATOM 1295 C C . ALA A 1 177 ? -22.438 -4.223 5.75 1 98 177 ALA A C 1
ATOM 1297 O O . ALA A 1 177 ? -23.297 -3.355 5.941 1 98 177 ALA A O 1
ATOM 1298 N N . ARG A 1 178 ? -21.875 -4.848 6.711 1 98.06 178 ARG A N 1
ATOM 1299 C CA . ARG A 1 178 ? -22.188 -4.57 8.109 1 98.06 178 ARG A CA 1
ATOM 1300 C C . ARG A 1 178 ? -21.828 -3.131 8.477 1 98.06 178 ARG A C 1
ATOM 1302 O O . ARG A 1 178 ? -22.625 -2.438 9.117 1 98.06 178 ARG A O 1
ATOM 1309 N N . LEU A 1 179 ? -20.688 -2.672 8.047 1 97.94 179 LEU A N 1
ATOM 1310 C CA . LEU A 1 179 ? -20.234 -1.322 8.367 1 97.94 179 LEU A CA 1
ATOM 1311 C C . LEU A 1 179 ? -21.141 -0.277 7.715 1 97.94 179 LEU A C 1
ATOM 1313 O O . LEU A 1 179 ? -21.422 0.758 8.32 1 97.94 179 LEU A O 1
ATOM 1317 N N . LEU A 1 180 ? -21.547 -0.503 6.453 1 95.88 180 LEU A N 1
ATOM 1318 C CA . LEU A 1 180 ? -22.438 0.418 5.773 1 95.88 180 LEU A CA 1
ATOM 1319 C C . LEU A 1 180 ? -23.781 0.505 6.5 1 95.88 180 LEU A C 1
ATOM 1321 O O . LEU A 1 180 ? -24.5 1.496 6.367 1 95.88 180 LEU A O 1
ATOM 1325 N N . ASN A 1 181 ? -24.047 -0.542 7.266 1 95.69 181 ASN A N 1
ATOM 1326 C CA . ASN A 1 181 ? -25.281 -0.564 8.055 1 95.69 181 ASN A CA 1
ATOM 1327 C C . ASN A 1 181 ? -25.016 -0.23 9.516 1 95.69 181 ASN A C 1
ATOM 1329 O O . ASN A 1 181 ? -25.812 -0.548 10.391 1 95.69 181 ASN A O 1
ATOM 1333 N N . PHE A 1 182 ? -23.891 0.231 9.828 1 96.12 182 PHE A N 1
ATOM 1334 C CA . PHE A 1 182 ? -23.5 0.713 11.148 1 96.12 182 PHE A CA 1
ATOM 1335 C C . PHE A 1 182 ? -23.469 -0.429 12.156 1 96.12 182 PHE A C 1
ATOM 1337 O O . PHE A 1 182 ? -23.875 -0.254 13.312 1 96.12 182 PHE A O 1
ATOM 1344 N N . GLN A 1 183 ? -23.094 -1.568 11.664 1 97.38 183 GLN A N 1
ATOM 1345 C CA . GLN A 1 183 ? -22.969 -2.742 12.516 1 97.38 183 GLN A CA 1
ATOM 1346 C C . GLN A 1 183 ? -21.5 -3.098 12.742 1 97.38 183 GLN A C 1
ATOM 1348 O O . GLN A 1 183 ? -20.625 -2.645 12 1 97.38 183 GLN A O 1
ATOM 1353 N N . ASP A 1 184 ? -21.234 -3.816 13.781 1 97.31 184 ASP A N 1
ATOM 1354 C CA . ASP A 1 184 ? -19.906 -4.324 14.078 1 97.31 184 ASP A CA 1
ATOM 1355 C C . ASP A 1 184 ? -19.406 -5.254 12.969 1 97.31 184 ASP A C 1
ATOM 1357 O O . ASP A 1 184 ? -20.109 -6.176 12.562 1 97.31 184 ASP A O 1
ATOM 1361 N N . PRO A 1 185 ? -18.25 -4.992 12.438 1 97.19 185 PRO A N 1
ATOM 1362 C CA . PRO A 1 185 ? -17.766 -5.801 11.32 1 97.19 185 PRO A CA 1
ATOM 1363 C C . PRO A 1 185 ? -17.547 -7.262 11.703 1 97.19 185 PRO A C 1
ATOM 1365 O O . PRO A 1 185 ? -17.625 -8.148 10.852 1 97.19 185 PRO A O 1
ATOM 1368 N N . ALA A 1 186 ? -17.094 -7.598 12.992 1 96.38 186 ALA A N 1
ATOM 1369 C CA . ALA A 1 186 ? -16.984 -8.945 13.539 1 96.38 186 ALA A CA 1
ATOM 1370 C C . ALA A 1 186 ? -15.953 -9.766 12.758 1 96.38 186 ALA A C 1
ATOM 1372 O O . ALA A 1 186 ? -16.297 -10.797 12.172 1 96.38 186 ALA A O 1
ATOM 1373 N N . PRO A 1 187 ? -14.703 -9.305 12.75 1 97.44 187 PRO A N 1
ATOM 1374 C CA . PRO A 1 187 ? -13.672 -10.062 12.031 1 97.44 187 PRO A CA 1
ATOM 1375 C C . PRO A 1 187 ? -13.578 -11.516 12.492 1 97.44 187 PRO A C 1
ATOM 1377 O O . PRO A 1 187 ? -13.719 -11.797 13.688 1 97.44 187 PRO A O 1
ATOM 1380 N N . GLU A 1 188 ? -13.344 -12.5 11.57 1 96.81 188 GLU A N 1
ATOM 1381 C CA . GLU A 1 188 ? -13.211 -13.93 11.852 1 96.81 188 GLU A CA 1
ATOM 1382 C C . GLU A 1 188 ? -11.961 -14.5 11.188 1 96.81 188 GLU A C 1
ATOM 1384 O O . GLU A 1 188 ? -11.109 -15.094 11.859 1 96.81 188 GLU A O 1
ATOM 1389 N N . ARG A 1 189 ? -11.836 -14.297 9.922 1 96 189 ARG A N 1
ATOM 1390 C CA . ARG A 1 189 ? -10.734 -14.844 9.141 1 96 189 ARG A CA 1
ATOM 1391 C C . ARG A 1 189 ? -9.461 -14.023 9.344 1 96 189 ARG A C 1
ATOM 1393 O O . ARG A 1 189 ? -8.359 -14.562 9.328 1 96 189 ARG A O 1
ATOM 1400 N N . PHE A 1 190 ? -9.648 -12.711 9.414 1 98 190 PHE A N 1
ATOM 1401 C CA . PHE A 1 190 ? -8.539 -11.797 9.656 1 98 190 PHE A CA 1
ATOM 1402 C C . PHE A 1 190 ? -8.469 -11.422 11.133 1 98 190 PHE A C 1
ATOM 1404 O O . PHE A 1 190 ? -9.492 -11.414 11.828 1 98 190 PHE A O 1
ATOM 1411 N N . PRO A 1 191 ? -7.246 -11.141 11.602 1 97.31 191 PRO A N 1
ATOM 1412 C CA . PRO A 1 191 ? -7.109 -10.836 13.031 1 97.31 191 PRO A CA 1
ATOM 1413 C C . PRO A 1 191 ? -7.758 -9.508 13.422 1 97.31 191 PRO A C 1
ATOM 1415 O O . PRO A 1 191 ? -8.039 -9.273 14.594 1 97.31 191 PRO A O 1
ATOM 1418 N N . VAL A 1 192 ? -7.957 -8.617 12.484 1 98.31 192 VAL A N 1
ATOM 1419 C CA . VAL A 1 192 ? -8.625 -7.332 12.664 1 98.31 192 VAL A CA 1
ATOM 1420 C C . VAL A 1 192 ? -9.508 -7.031 11.461 1 98.31 192 VAL A C 1
ATOM 1422 O O . VAL A 1 192 ? -9.484 -7.762 10.469 1 98.31 192 VAL A O 1
ATOM 1425 N N . GLN A 1 193 ? -10.359 -5.973 11.578 1 98.62 193 GLN A N 1
ATOM 1426 C CA . GLN A 1 193 ? -11.188 -5.508 10.477 1 98.62 193 GLN A CA 1
ATOM 1427 C C . GLN A 1 193 ? -10.359 -5.312 9.211 1 98.62 193 GLN A C 1
ATOM 1429 O O . GLN A 1 193 ? -9.289 -4.699 9.25 1 98.62 193 GLN A O 1
ATOM 1434 N N . ILE A 1 194 ? -10.836 -5.902 8.117 1 98.88 194 ILE A N 1
ATOM 1435 C CA . ILE A 1 194 ? -10.125 -5.727 6.852 1 98.88 194 ILE A CA 1
ATOM 1436 C C . ILE A 1 194 ? -10.859 -4.699 5.988 1 98.88 194 ILE A C 1
ATOM 1438 O O . ILE A 1 194 ? -10.234 -3.963 5.223 1 98.88 194 ILE A O 1
ATOM 1442 N N . ALA A 1 195 ? -12.242 -4.617 6.16 1 98.88 195 ALA A N 1
ATOM 1443 C CA . ALA A 1 195 ? -12.992 -3.615 5.402 1 98.88 195 ALA A CA 1
ATOM 1444 C C . ALA A 1 195 ? -12.516 -2.205 5.746 1 98.88 195 ALA A C 1
ATOM 1446 O O . ALA A 1 195 ? -12.477 -1.825 6.918 1 98.88 195 ALA A O 1
ATOM 1447 N N . PHE A 1 196 ? -12.086 -1.45 4.723 1 98.88 196 PHE A N 1
ATOM 1448 C CA . PHE A 1 196 ? -11.633 -0.069 4.824 1 98.88 196 PHE A CA 1
ATOM 1449 C C . PHE A 1 196 ? -10.422 0.034 5.742 1 98.88 196 PHE A C 1
ATOM 1451 O O . PHE A 1 196 ? -10.242 1.037 6.434 1 98.88 196 PHE A O 1
ATOM 1458 N N . ASN A 1 197 ? -9.594 -1.015 5.816 1 98.94 197 ASN A N 1
ATOM 1459 C CA . ASN A 1 197 ? -8.414 -1.042 6.672 1 98.94 197 ASN A CA 1
ATOM 1460 C C . ASN A 1 197 ? -7.223 -1.677 5.961 1 98.94 197 ASN A C 1
ATOM 1462 O O . ASN A 1 197 ? -7.316 -2.045 4.789 1 98.94 197 ASN A O 1
ATOM 1466 N N . LEU A 1 198 ? -6.086 -1.666 6.578 1 98.94 198 LEU A N 1
ATOM 1467 C CA . LEU A 1 198 ? -4.832 -2.238 6.098 1 98.94 198 LEU A CA 1
ATOM 1468 C C . LEU A 1 198 ? -4.211 -3.148 7.152 1 98.94 198 LEU A C 1
ATOM 1470 O O . LEU A 1 198 ? -4.156 -2.793 8.328 1 98.94 198 LEU A O 1
ATOM 1474 N N . ILE A 1 199 ? -3.797 -4.285 6.754 1 98.94 199 ILE A N 1
ATOM 1475 C CA . ILE A 1 199 ? -3.203 -5.23 7.695 1 98.94 199 ILE A CA 1
ATOM 1476 C C . ILE A 1 199 ? -1.77 -5.547 7.273 1 98.94 199 ILE A C 1
ATOM 1478 O O . ILE A 1 199 ? -1.547 -6.266 6.297 1 98.94 199 ILE A O 1
ATOM 1482 N N . PRO A 1 200 ? -0.751 -5.012 7.984 1 98.94 200 PRO A N 1
ATOM 1483 C CA . PRO A 1 200 ? 0.646 -5.207 7.59 1 98.94 200 PRO A CA 1
ATOM 1484 C C . PRO A 1 200 ? 1.212 -6.543 8.062 1 98.94 200 PRO A C 1
ATOM 1486 O O . PRO A 1 200 ? 2.33 -6.598 8.578 1 98.94 200 PRO A O 1
ATOM 1489 N N . GLN A 1 201 ? 0.41 -7.609 7.898 1 98.81 201 GLN A N 1
ATOM 1490 C CA . GLN A 1 201 ? 0.815 -8.977 8.195 1 98.81 201 GLN A CA 1
ATOM 1491 C C . GLN A 1 201 ? 0.145 -9.969 7.25 1 98.81 201 GLN A C 1
ATOM 1493 O O . GLN A 1 201 ? -1.082 -10.086 7.23 1 98.81 201 GLN A O 1
ATOM 1498 N N . ILE A 1 202 ? 0.873 -10.57 6.477 1 98.69 202 ILE A N 1
ATOM 1499 C CA . ILE A 1 202 ? 0.425 -11.695 5.664 1 98.69 202 ILE A CA 1
ATOM 1500 C C . ILE A 1 202 ? 1.253 -12.93 5.996 1 98.69 202 ILE A C 1
ATOM 1502 O O . ILE A 1 202 ? 2.484 -12.906 5.922 1 98.69 202 ILE A O 1
ATOM 1506 N N . ASP A 1 203 ? 0.488 -14.078 6.328 1 97.88 203 ASP A N 1
ATOM 1507 C CA . ASP A 1 203 ? 1.128 -15.305 6.805 1 97.88 203 ASP A CA 1
ATOM 1508 C C . ASP A 1 203 ? 1.719 -15.102 8.195 1 97.88 203 ASP A C 1
ATOM 1510 O O . ASP A 1 203 ? 1.356 -14.164 8.906 1 97.88 203 ASP A O 1
ATOM 1514 N N . SER A 1 204 ? 2.547 -15.914 8.734 1 98.12 204 SER A N 1
ATOM 1515 C CA . SER A 1 204 ? 3.014 -15.922 10.117 1 98.12 204 SER A CA 1
ATOM 1516 C C . SER A 1 204 ? 4.309 -15.133 10.273 1 98.12 204 SER A C 1
ATOM 1518 O O . SER A 1 204 ? 5.094 -15.031 9.328 1 98.12 204 SER A O 1
ATOM 1520 N N . PHE A 1 205 ? 4.512 -14.586 11.477 1 98.56 205 PHE A N 1
ATOM 1521 C CA . PHE A 1 205 ? 5.77 -13.914 11.797 1 98.56 205 PHE A CA 1
ATOM 1522 C C . PHE A 1 205 ? 6.906 -14.93 11.898 1 98.56 205 PHE A C 1
ATOM 1524 O O . PHE A 1 205 ? 6.707 -16.047 12.367 1 98.56 205 PHE A O 1
ATOM 1531 N N . MET A 1 206 ? 8.039 -14.477 11.438 1 98.31 206 MET A N 1
ATOM 1532 C CA . MET A 1 206 ? 9.258 -15.25 11.609 1 98.31 206 MET A CA 1
ATOM 1533 C C . MET A 1 206 ? 10.195 -14.594 12.617 1 98.31 206 MET A C 1
ATOM 1535 O O . MET A 1 206 ? 9.953 -13.469 13.047 1 98.31 206 MET A O 1
ATOM 1539 N N . ASP A 1 207 ? 11.312 -15.219 13 1 97.62 207 ASP A N 1
ATOM 1540 C CA . ASP A 1 207 ? 12.203 -14.773 14.062 1 97.62 207 ASP A CA 1
ATOM 1541 C C . ASP A 1 207 ? 12.906 -13.469 13.688 1 97.62 207 ASP A C 1
ATOM 1543 O O . ASP A 1 207 ? 13.227 -12.656 14.555 1 97.62 207 ASP A O 1
ATOM 1547 N N . ASN A 1 208 ? 13.062 -13.266 12.453 1 97.69 208 ASN A N 1
ATOM 1548 C CA . ASN A 1 208 ? 13.828 -12.109 12.008 1 97.69 208 ASN A CA 1
ATOM 1549 C C . ASN A 1 208 ? 12.945 -10.867 11.859 1 97.69 208 ASN A C 1
ATOM 1551 O O . ASN A 1 208 ? 13.391 -9.844 11.352 1 97.69 208 ASN A O 1
ATOM 1555 N N . GLY A 1 209 ? 11.656 -10.961 12.164 1 97.75 209 GLY A N 1
ATOM 1556 C CA . GLY A 1 209 ? 10.75 -9.828 12.141 1 97.75 209 GLY A CA 1
ATOM 1557 C C . GLY A 1 209 ? 9.938 -9.742 10.859 1 97.75 209 GLY A C 1
ATOM 1558 O O . GLY A 1 209 ? 8.945 -9.016 10.797 1 97.75 209 GLY A O 1
ATOM 1559 N N . TYR A 1 210 ? 10.383 -10.492 9.852 1 98.75 210 TYR A N 1
ATOM 1560 C CA . TYR A 1 210 ? 9.602 -10.586 8.617 1 98.75 210 TYR A CA 1
ATOM 1561 C C . TYR A 1 210 ? 8.484 -11.609 8.758 1 98.75 210 TYR A C 1
ATOM 1563 O O . TYR A 1 210 ? 8.492 -12.43 9.68 1 98.75 210 TYR A O 1
ATOM 1571 N N . THR A 1 211 ? 7.484 -11.539 7.941 1 98.81 211 THR A N 1
ATOM 1572 C CA . THR A 1 211 ? 6.5 -12.609 7.848 1 98.81 211 THR A CA 1
ATOM 1573 C C . THR A 1 211 ? 6.945 -13.664 6.844 1 98.81 211 THR A C 1
ATOM 1575 O O . THR A 1 211 ? 7.828 -13.414 6.02 1 98.81 211 THR A O 1
ATOM 1578 N N . ARG A 1 212 ? 6.352 -14.781 6.938 1 98.5 212 ARG A N 1
ATOM 1579 C CA . ARG A 1 212 ? 6.672 -15.844 6 1 98.5 212 ARG A CA 1
ATOM 1580 C C . ARG A 1 212 ? 6.344 -15.438 4.566 1 98.5 212 ARG A C 1
ATOM 1582 O O . ARG A 1 212 ? 7.047 -15.812 3.629 1 98.5 212 ARG A O 1
ATOM 1589 N N . GLU A 1 213 ? 5.191 -14.68 4.316 1 98.81 213 GLU A N 1
ATOM 1590 C CA . GLU A 1 213 ? 4.883 -14.125 3.002 1 98.81 213 GLU A CA 1
ATOM 1591 C C . GLU A 1 213 ? 6.051 -13.297 2.467 1 98.81 213 GLU A C 1
ATOM 1593 O O . GLU A 1 213 ? 6.434 -13.438 1.303 1 98.81 213 GLU A O 1
ATOM 1598 N N . GLU A 1 214 ? 6.578 -12.461 3.283 1 98.94 214 GLU A N 1
ATOM 1599 C CA . GLU A 1 214 ? 7.695 -11.602 2.9 1 98.94 214 GLU A CA 1
ATOM 1600 C C . GLU A 1 214 ? 8.945 -12.43 2.596 1 98.94 214 GLU A C 1
ATOM 1602 O O . GLU A 1 214 ? 9.625 -12.195 1.594 1 98.94 214 GLU A O 1
ATOM 1607 N N . MET A 1 215 ? 9.203 -13.43 3.395 1 98.88 215 MET A N 1
ATOM 1608 C CA . MET A 1 215 ? 10.391 -14.25 3.184 1 98.88 215 MET A CA 1
ATOM 1609 C C . MET A 1 215 ? 10.242 -15.117 1.942 1 98.88 215 MET A C 1
ATOM 1611 O O . MET A 1 215 ? 11.219 -15.398 1.251 1 98.88 215 MET A O 1
ATOM 1615 N N . LYS A 1 216 ? 9.031 -15.562 1.614 1 98.88 216 LYS A N 1
ATOM 1616 C CA . LYS A 1 216 ? 8.812 -16.266 0.355 1 98.88 216 LYS A CA 1
ATOM 1617 C C . LYS A 1 216 ? 9.305 -15.445 -0.831 1 98.88 216 LYS A C 1
ATOM 1619 O O . LYS A 1 216 ? 9.914 -15.977 -1.758 1 98.88 216 LYS A O 1
ATOM 1624 N N . MET A 1 217 ? 9.062 -14.141 -0.827 1 98.94 217 MET A N 1
ATOM 1625 C CA . MET A 1 217 ? 9.523 -13.281 -1.914 1 98.94 217 MET A CA 1
ATOM 1626 C C . MET A 1 217 ? 11.047 -13.273 -1.997 1 98.94 217 MET A C 1
ATOM 1628 O O . MET A 1 217 ? 11.609 -13.164 -3.086 1 98.94 217 MET A O 1
ATOM 1632 N N . VAL A 1 218 ? 11.68 -13.398 -0.853 1 98.88 218 VAL A N 1
ATOM 1633 C CA . VAL A 1 218 ? 13.141 -13.398 -0.806 1 98.88 218 VAL A CA 1
ATOM 1634 C C . VAL A 1 218 ? 13.672 -14.719 -1.356 1 98.88 218 VAL A C 1
ATOM 1636 O O . VAL A 1 218 ? 14.43 -14.734 -2.33 1 98.88 218 VAL A O 1
ATOM 1639 N N . TRP A 1 219 ? 13.195 -15.852 -0.779 1 98.81 219 TRP A N 1
ATOM 1640 C CA . TRP A 1 219 ? 13.719 -17.172 -1.104 1 98.81 219 TRP A CA 1
ATOM 1641 C C . TRP A 1 219 ? 13.406 -17.547 -2.551 1 98.81 219 TRP A C 1
ATOM 1643 O O . TRP A 1 219 ? 14.281 -18.031 -3.275 1 98.81 219 TRP A O 1
ATOM 1653 N N . GLU A 1 220 ? 12.227 -17.312 -2.975 1 98.88 220 GLU A N 1
ATOM 1654 C CA . GLU A 1 220 ? 11.789 -17.766 -4.289 1 98.88 220 GLU A CA 1
ATOM 1655 C C . GLU A 1 220 ? 12.422 -16.938 -5.402 1 98.88 220 GLU A C 1
ATOM 1657 O O . GLU A 1 220 ? 12.711 -17.469 -6.48 1 98.88 220 GLU A O 1
ATOM 1662 N N . THR A 1 221 ? 12.609 -15.633 -5.148 1 98.94 221 THR A N 1
ATOM 1663 C CA . THR A 1 221 ? 13.273 -14.789 -6.133 1 98.94 221 THR A CA 1
ATOM 1664 C C . THR A 1 221 ? 14.664 -15.328 -6.453 1 98.94 221 THR A C 1
ATOM 1666 O O . THR A 1 221 ? 15.031 -15.461 -7.625 1 98.94 221 THR A O 1
ATOM 1669 N N . ARG A 1 222 ? 15.422 -15.664 -5.449 1 98.81 222 ARG A N 1
ATOM 1670 C CA . ARG A 1 222 ? 16.781 -16.172 -5.637 1 98.81 222 ARG A CA 1
ATOM 1671 C C . ARG A 1 222 ? 16.766 -17.5 -6.391 1 98.81 222 ARG A C 1
ATOM 1673 O O . ARG A 1 222 ? 17.578 -17.703 -7.301 1 98.81 222 ARG A O 1
ATOM 1680 N N . LYS A 1 223 ? 15.859 -18.375 -6.023 1 98.81 223 LYS A N 1
ATOM 1681 C CA . LYS A 1 223 ? 15.797 -19.688 -6.645 1 98.81 223 LYS A CA 1
ATOM 1682 C C . LYS A 1 223 ? 15.375 -19.594 -8.109 1 98.81 223 LYS A C 1
ATOM 1684 O O . LYS A 1 223 ? 15.992 -20.203 -8.984 1 98.81 223 LYS A O 1
ATOM 1689 N N . ILE A 1 224 ? 14.367 -18.766 -8.445 1 98.88 224 ILE A N 1
ATOM 1690 C CA . ILE A 1 224 ? 13.797 -18.672 -9.789 1 98.88 224 ILE A CA 1
ATOM 1691 C C . ILE A 1 224 ? 14.789 -17.969 -10.719 1 98.88 224 ILE A C 1
ATOM 1693 O O . ILE A 1 224 ? 14.984 -18.406 -11.859 1 98.88 224 ILE A O 1
ATOM 1697 N N . LEU A 1 225 ? 15.43 -16.922 -10.211 1 98.88 225 LEU A N 1
ATOM 1698 C CA . LEU A 1 225 ? 16.375 -16.172 -11.039 1 98.88 225 LEU A CA 1
ATOM 1699 C C . LEU A 1 225 ? 17.734 -16.844 -11.047 1 98.88 225 LEU A C 1
ATOM 1701 O O . LEU A 1 225 ? 18.641 -16.438 -11.789 1 98.88 225 LEU A O 1
ATOM 1705 N N . GLU A 1 226 ? 17.875 -17.906 -10.188 1 98.31 226 GLU A N 1
ATOM 1706 C CA . GLU A 1 226 ? 19.156 -18.609 -10.047 1 98.31 226 GLU A CA 1
ATOM 1707 C C . GLU A 1 226 ? 20.281 -17.625 -9.742 1 98.31 226 GLU A C 1
ATOM 1709 O O . GLU A 1 226 ? 21.344 -17.656 -10.383 1 98.31 226 GLU A O 1
ATOM 1714 N N . ASP A 1 227 ? 20.031 -16.656 -8.828 1 98.5 227 ASP A N 1
ATOM 1715 C CA . ASP A 1 227 ? 20.953 -15.625 -8.375 1 98.5 227 ASP A CA 1
ATOM 1716 C C . ASP A 1 227 ? 20.922 -15.5 -6.852 1 98.5 227 ASP A C 1
ATOM 1718 O O . ASP A 1 227 ? 20.062 -14.812 -6.293 1 98.5 227 ASP A O 1
ATOM 1722 N N . GLU A 1 228 ? 21.906 -16.031 -6.203 1 97.25 228 GLU A N 1
ATOM 1723 C CA . GLU A 1 228 ? 21.953 -16.062 -4.746 1 97.25 228 GLU A CA 1
ATOM 1724 C C . GLU A 1 228 ? 22.344 -14.703 -4.172 1 97.25 228 GLU A C 1
ATOM 1726 O O . GLU A 1 228 ? 22.203 -14.461 -2.969 1 97.25 228 GLU A O 1
ATOM 1731 N N . HIS A 1 229 ? 22.719 -13.828 -5.031 1 97.81 229 HIS A N 1
ATOM 1732 C CA . HIS A 1 229 ? 23.266 -12.562 -4.547 1 97.81 229 HIS A CA 1
ATOM 1733 C C . HIS A 1 229 ? 22.234 -11.453 -4.605 1 97.81 229 HIS A C 1
ATOM 1735 O O . HIS A 1 229 ? 22.406 -10.398 -3.99 1 97.81 229 HIS A O 1
ATOM 1741 N N . ILE A 1 230 ? 21.172 -11.633 -5.355 1 98.75 230 ILE A N 1
ATOM 1742 C CA . ILE A 1 230 ? 20.156 -10.594 -5.461 1 98.75 230 ILE A CA 1
ATOM 1743 C C . ILE A 1 230 ? 19.516 -10.375 -4.094 1 98.75 230 ILE A C 1
ATOM 1745 O O . ILE A 1 230 ? 19.25 -11.328 -3.359 1 98.75 230 ILE A O 1
ATOM 1749 N N . GLN A 1 231 ? 19.344 -9.109 -3.668 1 98.81 231 GLN A N 1
ATOM 1750 C CA . GLN A 1 231 ? 18.75 -8.773 -2.383 1 98.81 231 GLN A CA 1
ATOM 1751 C C . GLN A 1 231 ? 17.281 -8.352 -2.549 1 98.81 231 GLN A C 1
ATOM 1753 O O . GLN A 1 231 ? 16.938 -7.688 -3.527 1 98.81 231 GLN A O 1
ATOM 1758 N N . VAL A 1 232 ? 16.406 -8.766 -1.662 1 98.88 232 VAL A N 1
ATOM 1759 C CA . VAL A 1 232 ? 14.992 -8.422 -1.676 1 98.88 232 VAL A CA 1
ATOM 1760 C C . VAL A 1 232 ? 14.555 -7.961 -0.287 1 98.88 232 VAL A C 1
ATOM 1762 O O . VAL A 1 232 ? 14.836 -8.633 0.711 1 98.88 232 VAL A O 1
ATOM 1765 N N . ASN A 1 233 ? 13.914 -6.809 -0.166 1 98.94 233 ASN A N 1
ATOM 1766 C CA . ASN A 1 233 ? 13.398 -6.238 1.069 1 98.94 233 ASN A CA 1
ATOM 1767 C C . ASN A 1 233 ? 11.898 -5.953 0.97 1 98.94 233 ASN A C 1
ATOM 1769 O O . ASN A 1 233 ? 11.492 -4.84 0.633 1 98.94 233 ASN A O 1
ATOM 1773 N N . PRO A 1 234 ? 11.094 -6.949 1.359 1 98.94 234 PRO A N 1
ATOM 1774 C CA . PRO A 1 234 ? 9.648 -6.805 1.157 1 98.94 234 PRO A CA 1
ATOM 1775 C C . PRO A 1 234 ? 8.922 -6.324 2.412 1 98.94 234 PRO A C 1
ATOM 1777 O O . PRO A 1 234 ? 9.297 -6.699 3.527 1 98.94 234 PRO A O 1
ATOM 1780 N N . THR A 1 235 ? 7.953 -5.492 2.326 1 98.94 235 THR A N 1
ATOM 1781 C CA . THR A 1 235 ? 6.855 -5.293 3.262 1 98.94 235 THR A CA 1
ATOM 1782 C C . THR A 1 235 ? 5.52 -5.656 2.617 1 98.94 235 THR A C 1
ATOM 1784 O O . THR A 1 235 ? 5.125 -5.059 1.613 1 98.94 235 THR A O 1
ATOM 1787 N N . CYS A 1 236 ? 4.867 -6.652 3.133 1 98.94 236 CYS A N 1
ATOM 1788 C CA . CYS A 1 236 ? 3.629 -7.148 2.541 1 98.94 236 CYS A CA 1
ATOM 1789 C C . CYS A 1 236 ? 2.42 -6.723 3.363 1 98.94 236 CYS A C 1
ATOM 1791 O O . CYS A 1 236 ? 2.393 -6.914 4.582 1 98.94 236 CYS A O 1
ATOM 1793 N N . VAL A 1 237 ? 1.413 -6.156 2.709 1 99 237 VAL A N 1
ATOM 1794 C CA . VAL A 1 237 ? 0.249 -5.582 3.373 1 99 237 VAL A CA 1
ATOM 1795 C C . VAL A 1 237 ? -1.029 -6.082 2.703 1 99 237 VAL A C 1
ATOM 1797 O O . VAL A 1 237 ? -1.132 -6.082 1.474 1 99 237 VAL A O 1
ATOM 1800 N N . ARG A 1 238 ? -1.992 -6.602 3.516 1 98.94 238 ARG A N 1
ATOM 1801 C CA . ARG A 1 238 ? -3.326 -6.926 3.02 1 98.94 238 ARG A CA 1
ATOM 1802 C C . ARG A 1 238 ? -4.188 -5.672 2.902 1 98.94 238 ARG A C 1
ATOM 1804 O O . ARG A 1 238 ? -4.223 -4.848 3.816 1 98.94 238 ARG A O 1
ATOM 1811 N N . VAL A 1 239 ? -4.766 -5.453 1.758 1 98.94 239 VAL A N 1
ATOM 1812 C CA . VAL A 1 239 ? -5.602 -4.289 1.504 1 98.94 239 VAL A CA 1
ATOM 1813 C C . VAL A 1 239 ? -7.035 -4.734 1.21 1 98.94 239 VAL A C 1
ATOM 1815 O O . VAL A 1 239 ? -7.27 -5.887 0.851 1 98.94 239 VAL A O 1
ATOM 1818 N N . PRO A 1 240 ? -8.047 -3.895 1.374 1 98.94 240 PRO A N 1
ATOM 1819 C CA . PRO A 1 240 ? -9.445 -4.281 1.165 1 98.94 240 PRO A CA 1
ATOM 1820 C C . PRO A 1 240 ? -9.852 -4.262 -0.308 1 98.94 240 PRO A C 1
ATOM 1822 O O . PRO A 1 240 ? -10.75 -3.516 -0.696 1 98.94 240 PRO A O 1
ATOM 1825 N N . VAL A 1 241 ? -9.211 -5.012 -1.107 1 98.94 241 VAL A N 1
ATOM 1826 C CA . VAL A 1 241 ? -9.414 -5.266 -2.529 1 98.94 241 VAL A CA 1
ATOM 1827 C C . VAL A 1 241 ? -9.719 -6.746 -2.752 1 98.94 241 VAL A C 1
ATOM 1829 O O . VAL A 1 241 ? -9.117 -7.613 -2.109 1 98.94 241 VAL A O 1
ATOM 1832 N N . PHE A 1 242 ? -10.656 -7.07 -3.586 1 98.56 242 PHE A N 1
ATOM 1833 C CA . PHE A 1 242 ? -11.109 -8.453 -3.719 1 98.56 242 PHE A CA 1
ATOM 1834 C C . PHE A 1 242 ? -10.094 -9.273 -4.504 1 98.56 242 PHE A C 1
ATOM 1836 O O . PHE A 1 242 ? -9.625 -10.312 -4.027 1 98.56 242 PHE A O 1
ATOM 1843 N N . TYR A 1 243 ? -9.758 -8.828 -5.75 1 98.38 243 TYR A N 1
ATOM 1844 C CA . TYR A 1 243 ? -8.812 -9.523 -6.621 1 98.38 243 TYR A CA 1
ATOM 1845 C C . TYR A 1 243 ? -7.75 -8.555 -7.141 1 98.38 243 TYR A C 1
ATOM 1847 O O . TYR A 1 243 ? -8.047 -7.395 -7.43 1 98.38 243 TYR A O 1
ATOM 1855 N N . GLY A 1 244 ? -6.574 -9.109 -7.316 1 98.75 244 GLY A N 1
ATOM 1856 C CA . GLY A 1 244 ? -5.496 -8.32 -7.902 1 98.75 244 GLY A CA 1
ATOM 1857 C C . GLY A 1 244 ? -4.516 -7.797 -6.871 1 98.75 244 GLY A C 1
ATOM 1858 O O . GLY A 1 244 ? -4.895 -7.047 -5.973 1 98.75 244 GLY A O 1
ATOM 1859 N N . HIS A 1 245 ? -3.295 -8.273 -6.914 1 98.94 245 HIS A N 1
ATOM 1860 C CA . HIS A 1 245 ? -2.209 -7.719 -6.113 1 98.94 245 HIS A CA 1
ATOM 1861 C C . HIS A 1 245 ? -1.499 -6.59 -6.855 1 98.94 245 HIS A C 1
ATOM 1863 O O . HIS A 1 245 ? -1.475 -6.57 -8.094 1 98.94 245 HIS A O 1
ATOM 1869 N N . ALA A 1 246 ? -1.012 -5.645 -6.105 1 99 246 ALA A N 1
ATOM 1870 C CA . ALA A 1 246 ? -0.144 -4.602 -6.645 1 99 246 ALA A CA 1
ATOM 1871 C C . ALA A 1 246 ? 1.161 -4.512 -5.859 1 99 246 ALA A C 1
ATOM 1873 O O . ALA A 1 246 ? 1.206 -4.863 -4.676 1 99 246 ALA A O 1
ATOM 1874 N N . LEU A 1 247 ? 2.223 -4.129 -6.535 1 99 247 LEU A N 1
ATOM 1875 C CA . LEU A 1 247 ? 3.545 -3.996 -5.934 1 99 247 LEU A CA 1
ATOM 1876 C C . LEU A 1 247 ? 4.191 -2.672 -6.324 1 99 247 LEU A C 1
ATOM 1878 O O . LEU A 1 247 ? 4.293 -2.354 -7.512 1 99 247 LEU A O 1
ATOM 1882 N N . ALA A 1 248 ? 4.527 -1.856 -5.352 1 99 248 ALA A N 1
ATOM 1883 C CA . ALA A 1 248 ? 5.504 -0.795 -5.582 1 99 248 ALA A CA 1
ATOM 1884 C C . ALA A 1 248 ? 6.93 -1.338 -5.516 1 99 248 ALA A C 1
ATOM 1886 O O . ALA A 1 248 ? 7.402 -1.727 -4.445 1 99 248 ALA A O 1
ATOM 1887 N N . CYS A 1 249 ? 7.617 -1.375 -6.652 1 98.94 249 CYS A N 1
ATOM 1888 C CA . CYS A 1 249 ? 8.961 -1.931 -6.734 1 98.94 249 CYS A CA 1
ATOM 1889 C C . CYS A 1 249 ? 9.992 -0.83 -6.949 1 98.94 249 CYS A C 1
ATOM 1891 O O . CYS A 1 249 ? 9.953 -0.125 -7.961 1 98.94 249 CYS A O 1
ATOM 1893 N N . HIS A 1 250 ? 10.875 -0.646 -6.043 1 98.94 250 HIS A N 1
ATOM 1894 C CA . HIS A 1 250 ? 12.047 0.216 -6.145 1 98.94 250 HIS A CA 1
ATOM 1895 C C . HIS A 1 250 ? 13.32 -0.604 -6.301 1 98.94 250 HIS A C 1
ATOM 1897 O O . HIS A 1 250 ? 13.82 -1.172 -5.328 1 98.94 250 HIS A O 1
ATOM 1903 N N . ILE A 1 251 ? 13.883 -0.621 -7.535 1 98.94 251 ILE A N 1
ATOM 1904 C CA . ILE A 1 251 ? 14.969 -1.568 -7.762 1 98.94 251 ILE A CA 1
ATOM 1905 C C . ILE A 1 251 ? 16.281 -0.812 -8.016 1 98.94 251 ILE A C 1
ATOM 1907 O O . ILE A 1 251 ? 16.25 0.341 -8.453 1 98.94 251 ILE A O 1
ATOM 1911 N N . GLU A 1 252 ? 17.344 -1.388 -7.641 1 98.88 252 GLU A N 1
ATOM 1912 C CA . GLU A 1 252 ? 18.703 -0.975 -7.961 1 98.88 252 GLU A CA 1
ATOM 1913 C C . GLU A 1 252 ? 19.375 -1.975 -8.898 1 98.88 252 GLU A C 1
ATOM 1915 O O . GLU A 1 252 ? 19.422 -3.172 -8.602 1 98.88 252 GLU A O 1
ATOM 1920 N N . THR A 1 253 ? 19.875 -1.495 -10.031 1 98.88 253 THR A N 1
ATOM 1921 C CA . THR A 1 253 ? 20.453 -2.381 -11.031 1 98.88 253 THR A CA 1
ATOM 1922 C C . THR A 1 253 ? 21.969 -2.354 -10.969 1 98.88 253 THR A C 1
ATOM 1924 O O . THR A 1 253 ? 22.547 -1.477 -10.328 1 98.88 253 THR A O 1
ATOM 1927 N N . ARG A 1 254 ? 22.609 -3.373 -11.508 1 98.75 254 ARG A N 1
ATOM 1928 C CA . ARG A 1 254 ? 24.062 -3.414 -11.617 1 98.75 254 ARG A CA 1
ATOM 1929 C C . ARG A 1 254 ? 24.562 -2.459 -12.695 1 98.75 254 ARG A C 1
ATOM 1931 O O . ARG A 1 254 ? 25.562 -1.772 -12.516 1 98.75 254 ARG A O 1
ATOM 1938 N N . GLU A 1 255 ? 23.922 -2.449 -13.852 1 98.69 255 GLU A N 1
ATOM 1939 C CA . GLU A 1 255 ? 24.141 -1.476 -14.914 1 98.69 255 GLU A CA 1
ATOM 1940 C C . GLU A 1 255 ? 22.922 -0.57 -15.094 1 98.69 255 GLU A C 1
ATOM 1942 O O . GLU A 1 255 ? 21.781 -1.03 -15.008 1 98.69 255 GLU A O 1
ATOM 1947 N N . LYS A 1 256 ? 23.203 0.703 -15.367 1 98.44 256 LYS A N 1
ATOM 1948 C CA . LYS A 1 256 ? 22.125 1.673 -15.492 1 98.44 256 LYS A CA 1
ATOM 1949 C C . LYS A 1 256 ? 21.234 1.36 -16.688 1 98.44 256 LYS A C 1
ATOM 1951 O O . LYS A 1 256 ? 21.734 1.001 -17.766 1 98.44 256 LYS A O 1
ATOM 1956 N N . ILE A 1 257 ? 19.969 1.494 -16.484 1 98.56 257 ILE A N 1
ATOM 1957 C CA . ILE A 1 257 ? 18.984 1.422 -17.547 1 98.56 257 ILE A CA 1
ATOM 1958 C C . ILE A 1 257 ? 18 2.592 -17.422 1 98.56 257 ILE A C 1
ATOM 1960 O O . ILE A 1 257 ? 17.469 2.846 -16.359 1 98.56 257 ILE A O 1
ATOM 1964 N N . ASP A 1 258 ? 17.812 3.316 -18.469 1 97.88 258 ASP A N 1
ATOM 1965 C CA . ASP A 1 258 ? 16.875 4.438 -18.406 1 97.88 258 ASP A CA 1
ATOM 1966 C C . ASP A 1 258 ? 15.438 3.969 -18.641 1 97.88 258 ASP A C 1
ATOM 1968 O O . ASP A 1 258 ? 15.203 2.811 -18.984 1 97.88 258 ASP A O 1
ATOM 1972 N N . VAL A 1 259 ? 14.555 4.824 -18.438 1 98.19 259 VAL A N 1
ATOM 1973 C CA . VAL A 1 259 ? 13.133 4.492 -18.438 1 98.19 259 VAL A CA 1
ATOM 1974 C C . VAL A 1 259 ? 12.711 4.066 -19.844 1 98.19 259 VAL A C 1
ATOM 1976 O O . VAL A 1 259 ? 11.898 3.148 -20 1 98.19 259 VAL A O 1
ATOM 1979 N N . GLN A 1 260 ? 13.172 4.711 -20.859 1 98.12 260 GLN A N 1
ATOM 1980 C CA . GLN A 1 260 ? 12.789 4.375 -22.234 1 98.12 260 GLN A CA 1
ATOM 1981 C C . GLN A 1 260 ? 13.258 2.973 -22.609 1 98.12 260 GLN A C 1
ATOM 1983 O O . GLN A 1 260 ? 12.516 2.211 -23.234 1 98.12 260 GLN A O 1
ATOM 1988 N N . SER A 1 261 ? 14.5 2.641 -22.25 1 98.56 261 SER A N 1
ATOM 1989 C CA . SER A 1 261 ? 15.016 1.299 -22.5 1 98.56 261 SER A CA 1
ATOM 1990 C C . SER A 1 261 ? 14.219 0.248 -21.734 1 98.56 261 SER A C 1
ATOM 1992 O O . SER A 1 261 ? 13.945 -0.833 -22.266 1 98.56 261 SER A O 1
ATOM 1994 N N . ALA A 1 262 ? 13.891 0.557 -20.516 1 98.75 262 ALA A N 1
ATOM 1995 C CA . ALA A 1 262 ? 13.07 -0.354 -19.719 1 98.75 262 ALA A CA 1
ATOM 1996 C C . ALA A 1 262 ? 11.703 -0.566 -20.375 1 98.75 262 ALA A C 1
ATOM 1998 O O . ALA A 1 262 ? 11.188 -1.686 -20.391 1 98.75 262 ALA A O 1
ATOM 1999 N N . ARG A 1 263 ? 11.125 0.508 -20.891 1 98.56 263 ARG A N 1
ATOM 2000 C CA . ARG A 1 263 ? 9.836 0.434 -21.562 1 98.56 263 ARG A CA 1
ATOM 2001 C C . ARG A 1 263 ? 9.898 -0.5 -22.766 1 98.56 263 ARG A C 1
ATOM 2003 O O . ARG A 1 263 ? 8.984 -1.287 -23 1 98.56 263 ARG A O 1
ATOM 2010 N N . VAL A 1 264 ? 10.898 -0.368 -23.547 1 98.56 264 VAL A N 1
ATOM 2011 C CA . VAL A 1 264 ? 11.078 -1.204 -24.734 1 98.56 264 VAL A CA 1
ATOM 2012 C C . VAL A 1 264 ? 11.219 -2.666 -24.312 1 98.56 264 VAL A C 1
ATOM 2014 O O . VAL A 1 264 ? 10.578 -3.549 -24.891 1 98.56 264 VAL A O 1
ATOM 2017 N N . LEU A 1 265 ? 12.023 -2.867 -23.328 1 98.56 265 LEU A N 1
ATOM 2018 C CA . LEU A 1 265 ? 12.266 -4.219 -22.844 1 98.56 265 LEU A CA 1
ATOM 2019 C C . LEU A 1 265 ? 10.977 -4.859 -22.344 1 98.56 265 LEU A C 1
ATOM 2021 O O . LEU A 1 265 ? 10.672 -6.004 -22.688 1 98.56 265 LEU A O 1
ATOM 2025 N N . LEU A 1 266 ? 10.188 -4.148 -21.531 1 98.81 266 LEU A N 1
ATOM 2026 C CA . LEU A 1 266 ? 8.984 -4.684 -20.906 1 98.81 266 LEU A CA 1
ATOM 2027 C C . LEU A 1 266 ? 7.863 -4.84 -21.922 1 98.81 266 LEU A C 1
ATOM 2029 O O . LEU A 1 266 ? 7.051 -5.762 -21.812 1 98.81 266 LEU A O 1
ATOM 2033 N N . SER A 1 267 ? 7.828 -3.951 -22.922 1 98.44 267 SER A N 1
ATOM 2034 C CA . SER A 1 267 ? 6.809 -4.047 -23.969 1 98.44 267 SER A CA 1
ATOM 2035 C C . SER A 1 267 ? 6.977 -5.324 -24.781 1 98.44 267 SER A C 1
ATOM 2037 O O . SER A 1 267 ? 6.004 -5.848 -25.328 1 98.44 267 SER A O 1
ATOM 2039 N N . ALA A 1 268 ? 8.141 -5.852 -24.828 1 98.38 268 ALA A N 1
ATOM 2040 C CA . ALA A 1 268 ? 8.43 -7.039 -25.625 1 98.38 268 ALA A CA 1
ATOM 2041 C C . ALA A 1 268 ? 8.398 -8.297 -24.766 1 98.38 268 ALA A C 1
ATOM 2043 O O . ALA A 1 268 ? 8.438 -9.414 -25.297 1 98.38 268 ALA A O 1
ATOM 2044 N N . ALA A 1 269 ? 8.344 -8.141 -23.5 1 98.56 269 ALA A N 1
ATOM 2045 C CA . ALA A 1 269 ? 8.453 -9.273 -22.594 1 98.56 269 ALA A CA 1
ATOM 2046 C C . ALA A 1 269 ? 7.18 -10.109 -22.594 1 98.56 269 ALA A C 1
ATOM 2048 O O . ALA A 1 269 ? 6.078 -9.562 -22.453 1 98.56 269 ALA A O 1
ATOM 2049 N N . PRO A 1 270 ? 7.316 -11.445 -22.766 1 98.31 270 PRO A N 1
ATOM 2050 C CA . PRO A 1 270 ? 6.121 -12.289 -22.703 1 98.31 270 PRO A CA 1
ATOM 2051 C C . PRO A 1 270 ? 5.367 -12.156 -21.375 1 98.31 270 PRO A C 1
ATOM 2053 O O . PRO A 1 270 ? 5.984 -12.141 -20.312 1 98.31 270 PRO A O 1
ATOM 2056 N N . GLY A 1 271 ? 4.066 -12 -21.453 1 98.69 271 GLY A N 1
ATOM 2057 C CA . GLY A 1 271 ? 3.211 -11.984 -20.281 1 98.69 271 GLY A CA 1
ATOM 2058 C C . GLY A 1 271 ? 3.068 -10.609 -19.656 1 98.69 271 GLY A C 1
ATOM 2059 O O . GLY A 1 271 ? 2.32 -10.43 -18.703 1 98.69 271 GLY A O 1
ATOM 2060 N N . VAL A 1 272 ? 3.775 -9.586 -20.234 1 98.88 272 VAL A N 1
ATOM 2061 C CA . VAL A 1 272 ? 3.746 -8.242 -19.672 1 98.88 272 VAL A CA 1
ATOM 2062 C C . VAL A 1 272 ? 2.947 -7.32 -20.578 1 98.88 272 VAL A C 1
ATOM 2064 O O . VAL A 1 272 ? 3.047 -7.41 -21.812 1 98.88 272 VAL A O 1
ATOM 2067 N N . GLU A 1 273 ? 2.109 -6.562 -20.062 1 98.88 273 GLU A N 1
ATOM 2068 C CA . GLU A 1 273 ? 1.456 -5.457 -20.766 1 98.88 273 GLU A CA 1
ATOM 2069 C C . GLU A 1 273 ? 1.741 -4.125 -20.062 1 98.88 273 GLU A C 1
ATOM 2071 O O . GLU A 1 273 ? 1.558 -3.996 -18.859 1 98.88 273 GLU A O 1
ATOM 2076 N N . LEU A 1 274 ? 2.172 -3.109 -20.828 1 98.81 274 LEU A N 1
ATOM 2077 C CA . LEU A 1 274 ? 2.471 -1.79 -20.281 1 98.81 274 LEU A CA 1
ATOM 2078 C C . LEU A 1 274 ? 1.228 -0.906 -20.281 1 98.81 274 LEU A C 1
ATOM 2080 O O . LEU A 1 274 ? 0.508 -0.844 -21.281 1 98.81 274 LEU A O 1
ATOM 2084 N N . VAL A 1 275 ? 0.868 -0.361 -19.203 1 98.75 275 VAL A N 1
ATOM 2085 C CA . VAL A 1 275 ? -0.057 0.755 -19.031 1 98.75 275 VAL A CA 1
ATOM 2086 C C . VAL A 1 275 ? 0.638 1.896 -18.297 1 98.75 275 VAL A C 1
ATOM 2088 O O . VAL A 1 275 ? 0.589 1.969 -17.062 1 98.75 275 VAL A O 1
ATOM 2091 N N . ASP A 1 276 ? 1.211 2.791 -19.078 1 98.38 276 ASP A N 1
ATOM 2092 C CA . ASP A 1 276 ? 2.137 3.742 -18.469 1 98.38 276 ASP A CA 1
ATOM 2093 C C . ASP A 1 276 ? 2.08 5.094 -19.172 1 98.38 276 ASP A C 1
ATOM 2095 O O . ASP A 1 276 ? 3.033 5.488 -19.844 1 98.38 276 ASP A O 1
ATOM 2099 N N . GLU A 1 277 ? 1.031 5.773 -18.922 1 97.81 277 GLU A N 1
ATOM 2100 C CA . GLU A 1 277 ? 0.864 7.145 -19.406 1 97.81 277 GLU A CA 1
ATOM 2101 C C . GLU A 1 277 ? 0.705 8.117 -18.234 1 97.81 277 GLU A C 1
ATOM 2103 O O . GLU A 1 277 ? -0.043 7.848 -17.297 1 97.81 277 GLU A O 1
ATOM 2108 N N . ALA A 1 278 ? 1.378 9.25 -18.266 1 97.19 278 ALA A N 1
ATOM 2109 C CA . ALA A 1 278 ? 1.358 10.234 -17.188 1 97.19 278 ALA A CA 1
ATOM 2110 C C . ALA A 1 278 ? 0.1 11.102 -17.266 1 97.19 278 ALA A C 1
ATOM 2112 O O . ALA A 1 278 ? 0.184 12.328 -17.344 1 97.19 278 ALA A O 1
ATOM 2113 N N . VAL A 1 279 ? -1.062 10.477 -17.234 1 98 279 VAL A N 1
ATOM 2114 C CA . VAL A 1 279 ? -2.373 11.117 -17.203 1 98 279 VAL A CA 1
ATOM 2115 C C . VAL A 1 279 ? -3.283 10.383 -16.219 1 98 279 VAL A C 1
ATOM 2117 O O . VAL A 1 279 ? -3.016 9.227 -15.867 1 98 279 VAL A O 1
ATOM 2120 N N . PRO A 1 280 ? -4.297 11.047 -15.734 1 97.56 280 PRO A N 1
ATOM 2121 C CA . PRO A 1 280 ? -5.246 10.359 -14.859 1 97.56 280 PRO A CA 1
ATOM 2122 C C . PRO A 1 280 ? -5.785 9.062 -15.469 1 97.56 280 PRO A C 1
ATOM 2124 O O . PRO A 1 280 ? -6.309 9.078 -16.578 1 97.56 280 PRO A O 1
ATOM 2127 N N . GLY A 1 281 ? -5.602 7.98 -14.758 1 97.38 281 GLY A N 1
ATOM 2128 C CA . GLY A 1 281 ? -6.086 6.695 -15.234 1 97.38 281 GLY A CA 1
ATOM 2129 C C . GLY A 1 281 ? -5.109 5.996 -16.156 1 97.38 281 GLY A C 1
ATOM 2130 O O . GLY A 1 281 ? -5.359 4.867 -16.594 1 97.38 281 GLY A O 1
ATOM 2131 N N . GLY A 1 282 ? -3.957 6.566 -16.438 1 98.5 282 GLY A N 1
ATOM 2132 C CA . GLY A 1 282 ? -2.994 6.02 -17.375 1 98.5 282 GLY A CA 1
ATOM 2133 C C . GLY A 1 282 ? -2.062 4.996 -16.766 1 98.5 282 GLY A C 1
ATOM 2134 O O . GLY A 1 282 ? -0.936 4.812 -17.219 1 98.5 282 GLY A O 1
ATOM 2135 N N . TYR A 1 283 ? -2.352 4.293 -15.734 1 98.81 283 TYR A N 1
ATOM 2136 C CA . TYR A 1 283 ? -1.6 3.297 -14.977 1 98.81 283 TYR A CA 1
ATOM 2137 C C . TYR A 1 283 ? -2.473 2.094 -14.641 1 98.81 283 TYR A C 1
ATOM 2139 O O . TYR A 1 283 ? -3.699 2.201 -14.594 1 98.81 283 TYR A O 1
ATOM 2147 N N . PRO A 1 284 ? -1.938 0.942 -14.391 1 98.94 284 PRO A N 1
ATOM 2148 C CA . PRO A 1 284 ? -2.779 -0.222 -14.109 1 98.94 284 PRO A CA 1
ATOM 2149 C C . PRO A 1 284 ? -3.301 -0.237 -12.672 1 98.94 284 PRO A C 1
ATOM 2151 O O . PRO A 1 284 ? -2.605 0.205 -11.758 1 98.94 284 PRO A O 1
ATOM 2154 N N . THR A 1 285 ? -4.477 -0.755 -12.5 1 98.94 285 THR A N 1
ATOM 2155 C CA . THR A 1 285 ? -5.043 -1.021 -11.18 1 98.94 285 THR A CA 1
ATOM 2156 C C . THR A 1 285 ? -5.605 -2.438 -11.109 1 98.94 285 THR A C 1
ATOM 2158 O O . THR A 1 285 ? -5.805 -3.084 -12.133 1 98.94 285 THR A O 1
ATOM 2161 N N . PRO A 1 286 ? -5.863 -2.939 -9.922 1 98.88 286 PRO A N 1
ATOM 2162 C CA . PRO A 1 286 ? -6.453 -4.273 -9.773 1 98.88 286 PRO A CA 1
ATOM 2163 C C . PRO A 1 286 ? -7.801 -4.398 -10.477 1 98.88 286 PRO A C 1
ATOM 2165 O O . PRO A 1 286 ? -8.055 -5.402 -11.156 1 98.88 286 PRO A O 1
ATOM 2168 N N . VAL A 1 287 ? -8.656 -3.357 -10.43 1 98.38 287 VAL A N 1
ATOM 2169 C CA . VAL A 1 287 ? -10.031 -3.436 -10.922 1 98.38 287 VAL A CA 1
ATOM 2170 C C . VAL A 1 287 ? -10.07 -3.033 -12.398 1 98.38 287 VAL A C 1
ATOM 2172 O O . VAL A 1 287 ? -10.75 -3.674 -13.203 1 98.38 287 VAL A O 1
ATOM 2175 N N . SER A 1 288 ? -9.273 -2.021 -12.789 1 96.94 288 SER A N 1
ATOM 2176 C CA . SER A 1 288 ? -9.367 -1.482 -14.141 1 96.94 288 SER A CA 1
ATOM 2177 C C . SER A 1 288 ? -8.664 -2.387 -15.148 1 96.94 288 SER A C 1
ATOM 2179 O O . SER A 1 288 ? -8.984 -2.365 -16.344 1 96.94 288 SER A O 1
ATOM 2181 N N . HIS A 1 289 ? -7.719 -3.209 -14.602 1 98.44 289 HIS A N 1
ATOM 2182 C CA . HIS A 1 289 ? -6.891 -3.941 -15.555 1 98.44 289 HIS A CA 1
ATOM 2183 C C . HIS A 1 289 ? -6.73 -5.398 -15.141 1 98.44 289 HIS A C 1
ATOM 2185 O O . HIS A 1 289 ? -7.074 -6.309 -15.898 1 98.44 289 HIS A O 1
ATOM 2191 N N . ALA A 1 290 ? -6.344 -5.723 -13.992 1 98.38 290 ALA A N 1
ATOM 2192 C CA . ALA A 1 290 ? -5.719 -6.996 -13.641 1 98.38 290 ALA A CA 1
ATOM 2193 C C . ALA A 1 290 ? -6.77 -8.078 -13.406 1 98.38 290 ALA A C 1
ATOM 2195 O O . ALA A 1 290 ? -6.641 -9.195 -13.914 1 98.38 290 ALA A O 1
ATOM 2196 N N . ALA A 1 291 ? -7.848 -7.738 -12.648 1 97.88 291 ALA A N 1
ATOM 2197 C CA . ALA A 1 291 ? -8.789 -8.766 -12.219 1 97.88 291 ALA A CA 1
ATOM 2198 C C . ALA A 1 291 ? -9.453 -9.445 -13.414 1 97.88 291 ALA A C 1
ATOM 2200 O O . ALA A 1 291 ? -10.078 -8.789 -14.242 1 97.88 291 ALA A O 1
ATOM 2201 N N . GLY A 1 292 ? -9.273 -10.688 -13.492 1 97.75 292 GLY A N 1
ATOM 2202 C CA . GLY A 1 292 ? -9.93 -11.469 -14.523 1 97.75 292 GLY A CA 1
ATOM 2203 C C . GLY A 1 292 ? -9.133 -11.539 -15.812 1 97.75 292 GLY A C 1
ATOM 2204 O O . GLY A 1 292 ? -9.594 -12.117 -16.797 1 97.75 292 GLY A O 1
ATOM 2205 N N . THR A 1 293 ? -7.918 -10.945 -15.82 1 98.5 293 THR A N 1
ATOM 2206 C CA . THR A 1 293 ? -7.121 -10.945 -17.047 1 98.5 293 THR A CA 1
ATOM 2207 C C . THR A 1 293 ? -5.781 -11.641 -16.812 1 98.5 293 THR A C 1
ATOM 2209 O O . THR A 1 293 ? -5.391 -11.883 -15.672 1 98.5 293 THR A O 1
ATOM 2212 N N . ASP A 1 294 ? -5.074 -11.961 -17.797 1 98.44 294 ASP A N 1
ATOM 2213 C CA . ASP A 1 294 ? -3.93 -12.867 -17.719 1 98.44 294 ASP A CA 1
ATOM 2214 C C . ASP A 1 294 ? -2.627 -12.086 -17.562 1 98.44 294 ASP A C 1
ATOM 2216 O O . ASP A 1 294 ? -1.722 -12.523 -16.844 1 98.44 294 ASP A O 1
ATOM 2220 N N . PRO A 1 295 ? -2.461 -10.906 -18.141 1 98.81 295 PRO A N 1
ATOM 2221 C CA . PRO A 1 295 ? -1.148 -10.258 -18.172 1 98.81 295 PRO A CA 1
ATOM 2222 C C . PRO A 1 295 ? -0.714 -9.75 -16.797 1 98.81 295 PRO A C 1
ATOM 2224 O O . PRO A 1 295 ? -1.554 -9.547 -15.906 1 98.81 295 PRO A O 1
ATOM 2227 N N . VAL A 1 296 ? 0.542 -9.648 -16.578 1 98.94 296 VAL A N 1
ATOM 2228 C CA . VAL A 1 296 ? 1.127 -8.773 -15.578 1 98.94 296 VAL A CA 1
ATOM 2229 C C . VAL A 1 296 ? 1.226 -7.352 -16.125 1 98.94 296 VAL A C 1
ATOM 2231 O O . VAL A 1 296 ? 1.888 -7.113 -17.125 1 98.94 296 VAL A O 1
ATOM 2234 N N . TYR A 1 297 ? 0.578 -6.418 -15.469 1 98.94 297 TYR A N 1
ATOM 2235 C CA . TYR A 1 297 ? 0.551 -5.035 -15.93 1 98.94 297 TYR A CA 1
ATOM 2236 C C . TYR A 1 297 ? 1.598 -4.195 -15.203 1 98.94 297 TYR A C 1
ATOM 2238 O O . TYR A 1 297 ? 1.79 -4.34 -14 1 98.94 297 TYR A O 1
ATOM 2246 N N . VAL A 1 298 ? 2.312 -3.389 -15.992 1 98.94 298 VAL A N 1
ATOM 2247 C CA . VAL A 1 298 ? 3.375 -2.561 -15.43 1 98.94 298 VAL A CA 1
ATOM 2248 C C . VAL A 1 298 ? 3.148 -1.1 -15.812 1 98.94 298 VAL A C 1
ATOM 2250 O O . VAL A 1 298 ? 2.758 -0.799 -16.938 1 98.94 298 VAL A O 1
ATOM 2253 N N . GLY A 1 299 ? 3.225 -0.204 -14.883 1 98.88 299 GLY A N 1
ATOM 2254 C CA . GLY A 1 299 ? 3.18 1.232 -15.102 1 98.88 299 GLY A CA 1
ATOM 2255 C C . GLY A 1 299 ? 3.986 2.02 -14.086 1 98.88 299 GLY A C 1
ATOM 2256 O O . GLY A 1 299 ? 4.82 1.454 -13.383 1 98.88 299 GLY A O 1
ATOM 2257 N N . ARG A 1 300 ? 3.848 3.402 -14.18 1 98.88 300 ARG A N 1
ATOM 2258 C CA . ARG A 1 300 ? 4.539 4.312 -13.266 1 98.88 300 ARG A CA 1
ATOM 2259 C C . ARG A 1 300 ? 6.051 4.125 -13.352 1 98.88 300 ARG A C 1
ATOM 2261 O O . ARG A 1 300 ? 6.746 4.195 -12.336 1 98.88 300 ARG A O 1
ATOM 2268 N N . LEU A 1 301 ? 6.52 3.773 -14.508 1 98.81 301 LEU A N 1
ATOM 2269 C CA . LEU 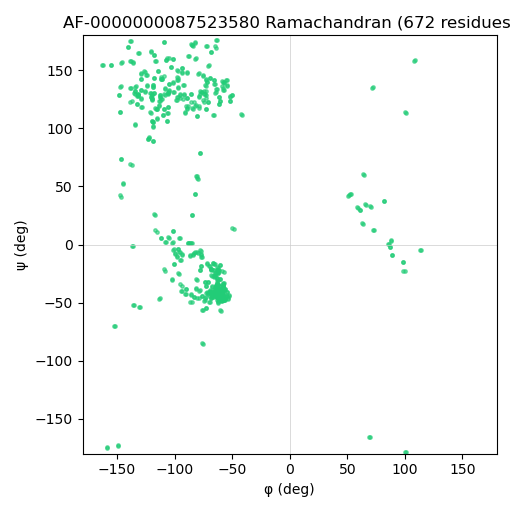A 1 301 ? 7.957 3.648 -14.719 1 98.81 301 LEU A CA 1
ATOM 2270 C C . LEU A 1 301 ? 8.648 5 -14.562 1 98.81 301 LEU A C 1
ATOM 2272 O O . LEU A 1 301 ? 8.219 5.992 -15.156 1 98.81 301 LEU A O 1
ATOM 2276 N N . ARG A 1 302 ? 9.672 5.051 -13.82 1 98.81 302 ARG A N 1
ATOM 2277 C CA . ARG A 1 302 ? 10.453 6.277 -13.664 1 98.81 302 ARG A CA 1
ATOM 2278 C C . ARG A 1 302 ? 11.828 5.984 -13.07 1 98.81 302 ARG A C 1
ATOM 2280 O O . ARG A 1 302 ? 12 5.004 -12.352 1 98.81 302 ARG A O 1
ATOM 2287 N N . GLU A 1 303 ? 12.727 6.832 -13.352 1 98.44 303 GLU A N 1
ATOM 2288 C CA . GLU A 1 303 ? 14.031 6.715 -12.711 1 98.44 303 GLU A CA 1
ATOM 2289 C C . GLU A 1 303 ? 13.961 7.102 -11.242 1 98.44 303 GLU A C 1
ATOM 2291 O O . GLU A 1 303 ? 13.242 8.031 -10.867 1 98.44 303 GLU A O 1
ATOM 2296 N N . ASP A 1 304 ? 14.648 6.355 -10.461 1 98.62 304 ASP A N 1
ATOM 2297 C CA . ASP A 1 304 ? 14.758 6.633 -9.031 1 98.62 304 ASP A CA 1
ATOM 2298 C C . ASP A 1 304 ? 15.648 7.848 -8.773 1 98.62 304 ASP A C 1
ATOM 2300 O O . ASP A 1 304 ? 16.844 7.812 -9.047 1 98.62 304 ASP A O 1
ATOM 2304 N N . ILE A 1 305 ? 15.125 8.906 -8.219 1 98.19 305 ILE A N 1
ATOM 2305 C CA . ILE A 1 305 ? 15.852 10.156 -8.031 1 98.19 305 ILE A CA 1
ATOM 2306 C C . ILE A 1 305 ? 16.828 10.016 -6.863 1 98.19 305 ILE A C 1
ATOM 2308 O O . ILE A 1 305 ? 17.719 10.852 -6.684 1 98.19 305 ILE A O 1
ATOM 2312 N N . SER A 1 306 ? 16.688 8.906 -6.098 1 98.44 306 SER A N 1
ATOM 2313 C CA . SER A 1 306 ? 17.484 8.75 -4.891 1 98.44 306 SER A CA 1
ATOM 2314 C C . SER A 1 306 ? 18.656 7.805 -5.125 1 98.44 306 SER A C 1
ATOM 2316 O O . SER A 1 306 ? 19.469 7.559 -4.219 1 98.44 306 SER A O 1
ATOM 2318 N N . HIS A 1 307 ? 18.797 7.188 -6.258 1 97.94 307 HIS A N 1
ATOM 2319 C CA . HIS A 1 307 ? 19.844 6.223 -6.594 1 97.94 307 HIS A CA 1
ATOM 2320 C C . HIS A 1 307 ? 20.203 6.289 -8.078 1 97.94 307 HIS A C 1
ATOM 2322 O O . HIS A 1 307 ? 19.328 6.141 -8.938 1 97.94 307 HIS A O 1
ATOM 2328 N N . PRO A 1 308 ? 21.438 6.414 -8.438 1 98.06 308 PRO A N 1
ATOM 2329 C CA . PRO A 1 308 ? 21.828 6.676 -9.82 1 98.06 308 PRO A CA 1
ATOM 2330 C C . PRO A 1 308 ? 21.5 5.512 -10.758 1 98.06 308 PRO A C 1
ATOM 2332 O O . PRO A 1 308 ? 21.406 5.695 -11.969 1 98.06 308 PRO A O 1
ATOM 2335 N N . ARG A 1 309 ? 21.344 4.297 -10.227 1 98.62 309 ARG A N 1
ATOM 2336 C CA . ARG A 1 309 ? 21 3.125 -11.031 1 98.62 309 ARG A CA 1
ATOM 2337 C C . ARG A 1 309 ? 19.656 2.553 -10.609 1 98.62 309 ARG A C 1
ATOM 2339 O O . ARG A 1 309 ? 19.438 1.342 -10.688 1 98.62 309 ARG A O 1
ATOM 2346 N N . GLY A 1 310 ? 18.828 3.453 -10.047 1 98.69 310 GLY A N 1
ATOM 2347 C CA . GLY A 1 310 ? 17.547 3.023 -9.547 1 98.69 310 GLY A CA 1
ATOM 2348 C C . GLY A 1 310 ? 16.422 3.18 -10.562 1 98.69 310 GLY A C 1
ATOM 2349 O O . GLY A 1 310 ? 16.453 4.098 -11.383 1 98.69 310 GLY A O 1
ATOM 2350 N N . LEU A 1 311 ? 15.477 2.352 -10.547 1 98.88 311 LEU A N 1
ATOM 2351 C CA . LEU A 1 311 ? 14.25 2.379 -11.344 1 98.88 311 LEU A CA 1
ATOM 2352 C C . LEU A 1 311 ? 13.047 1.989 -10.492 1 98.88 311 LEU A C 1
ATOM 2354 O O . LEU A 1 311 ? 13.109 1.04 -9.711 1 98.88 311 LEU A O 1
ATOM 2358 N N . ASP A 1 312 ? 12.016 2.711 -10.609 1 98.88 312 ASP A N 1
ATOM 2359 C CA . ASP A 1 312 ? 10.781 2.424 -9.883 1 98.88 312 ASP A CA 1
ATOM 2360 C C . ASP A 1 312 ? 9.68 1.964 -10.836 1 98.88 312 ASP A C 1
ATOM 2362 O O . ASP A 1 312 ? 9.57 2.467 -11.961 1 98.88 312 ASP A O 1
ATOM 2366 N N . LEU A 1 313 ? 8.867 1 -10.391 1 98.75 313 LEU A N 1
ATOM 2367 C CA . LEU A 1 313 ? 7.746 0.508 -11.188 1 98.75 313 LEU A CA 1
ATOM 2368 C C . LEU A 1 313 ? 6.574 0.123 -10.289 1 98.75 313 LEU A C 1
ATOM 2370 O O . LEU A 1 313 ? 6.758 -0.141 -9.102 1 98.75 313 LEU A O 1
ATOM 2374 N N . TRP A 1 314 ? 5.445 0.133 -10.867 1 98.94 314 TRP A N 1
ATOM 2375 C CA . TRP A 1 314 ? 4.18 -0.344 -10.32 1 98.94 314 TRP A CA 1
ATOM 2376 C C . TRP A 1 314 ? 3.678 -1.562 -11.094 1 98.94 314 TRP A C 1
ATOM 2378 O O . TRP A 1 314 ? 3.523 -1.51 -12.312 1 98.94 314 TRP A O 1
ATOM 2388 N N . VAL A 1 315 ? 3.525 -2.709 -10.367 1 99 315 VAL A N 1
ATOM 2389 C CA . VAL A 1 315 ? 3.205 -3.979 -11.008 1 99 315 VAL A CA 1
ATOM 2390 C C . VAL A 1 315 ? 1.872 -4.504 -10.484 1 99 315 VAL A C 1
ATOM 2392 O O . VAL A 1 315 ? 1.674 -4.609 -9.273 1 99 315 VAL A O 1
ATOM 2395 N N . VAL A 1 316 ? 0.932 -4.871 -11.383 1 98.94 316 VAL A N 1
ATOM 2396 C CA . VAL A 1 316 ? -0.397 -5.332 -10.992 1 98.94 316 VAL A CA 1
ATOM 2397 C C . VAL A 1 316 ? -0.757 -6.594 -11.781 1 98.94 316 VAL A C 1
ATOM 2399 O O . VAL A 1 316 ? -0.482 -6.684 -12.977 1 98.94 316 VAL A O 1
ATOM 2402 N N . ALA A 1 317 ? -1.306 -7.562 -11.094 1 98.94 317 ALA A N 1
ATOM 2403 C CA . ALA A 1 317 ? -1.763 -8.773 -11.766 1 98.94 317 ALA A CA 1
ATOM 2404 C C . ALA A 1 317 ? -2.863 -9.469 -10.969 1 98.94 317 ALA A C 1
ATOM 2406 O O . ALA A 1 317 ? -2.971 -9.273 -9.758 1 98.94 317 ALA A O 1
ATOM 2407 N N . ASP A 1 318 ? -3.703 -10.234 -11.625 1 98.81 318 ASP A N 1
ATOM 2408 C CA . ASP A 1 318 ? -4.637 -11.125 -10.945 1 98.81 318 ASP A CA 1
ATOM 2409 C C . ASP A 1 318 ? -3.9 -12.234 -10.211 1 98.81 318 ASP A C 1
ATOM 2411 O O . ASP A 1 318 ? -3.348 -13.141 -10.836 1 98.81 318 ASP A O 1
ATOM 2415 N N . ASN A 1 319 ? -3.943 -12.18 -8.852 1 98.69 319 ASN A N 1
ATOM 2416 C CA . ASN A 1 319 ? -3.152 -13.07 -8.008 1 98.69 319 ASN A CA 1
ATOM 2417 C C . ASN A 1 319 ? -3.684 -14.5 -8.047 1 98.69 319 ASN A C 1
ATOM 2419 O O . ASN A 1 319 ? -2.977 -15.438 -7.676 1 98.69 319 ASN A O 1
ATOM 2423 N N . ILE A 1 320 ? -4.891 -14.695 -8.5 1 98.19 320 ILE A N 1
ATOM 2424 C CA . ILE A 1 320 ? -5.469 -16.031 -8.586 1 98.19 320 ILE A CA 1
ATOM 2425 C C . ILE A 1 320 ? -5.23 -16.609 -9.977 1 98.19 320 ILE A C 1
ATOM 2427 O O . ILE A 1 320 ? -4.988 -17.812 -10.125 1 98.19 320 ILE A O 1
ATOM 2431 N N . ARG A 1 321 ? -5.359 -15.75 -11.008 1 97.94 321 ARG A N 1
ATOM 2432 C CA . ARG A 1 321 ? -5.09 -16.203 -12.367 1 97.94 321 ARG A CA 1
ATOM 2433 C C . ARG A 1 321 ? -3.592 -16.312 -12.625 1 97.94 321 ARG A C 1
ATOM 2435 O O . ARG A 1 321 ? -2.969 -17.312 -12.227 1 97.94 321 ARG A O 1
ATOM 2442 N N . LYS A 1 322 ? -2.898 -15.234 -13 1 98.31 322 LYS A N 1
ATOM 2443 C CA . LYS A 1 322 ? -1.469 -15.328 -13.281 1 98.31 322 LYS A CA 1
ATOM 2444 C C . LYS A 1 322 ? -0.689 -15.75 -12.047 1 98.31 322 LYS A C 1
ATOM 2446 O O . LYS A 1 322 ? 0.272 -16.516 -12.141 1 98.31 322 LYS A O 1
ATOM 2451 N N . GLY A 1 323 ? -1.137 -15.312 -10.898 1 97.25 323 GLY A N 1
ATOM 2452 C CA . GLY A 1 323 ? -0.394 -15.523 -9.664 1 97.25 323 GLY A CA 1
ATOM 2453 C C . GLY A 1 323 ? -0.523 -16.938 -9.117 1 97.25 323 GLY A C 1
ATOM 2454 O O . GLY A 1 323 ? 0.112 -17.281 -8.125 1 97.25 323 GLY A O 1
ATOM 2455 N N . ALA A 1 324 ? -1.39 -17.766 -9.766 1 98.12 324 ALA A N 1
ATOM 2456 C CA . ALA A 1 324 ? -1.554 -19.125 -9.258 1 98.12 324 ALA A CA 1
ATOM 2457 C C . ALA A 1 324 ? -1.945 -20.094 -10.367 1 98.12 324 ALA A C 1
ATOM 2459 O O . ALA A 1 324 ? -1.098 -20.812 -10.898 1 98.12 324 ALA A O 1
ATOM 2460 N N . ALA A 1 325 ? -3.168 -19.984 -10.875 1 98.69 325 ALA A N 1
ATOM 2461 C CA . ALA A 1 325 ? -3.768 -20.984 -11.758 1 98.69 325 ALA A CA 1
ATOM 2462 C C . ALA A 1 325 ? -3.158 -20.938 -13.156 1 98.69 325 ALA A C 1
ATOM 2464 O O . ALA A 1 325 ? -2.799 -21.969 -13.727 1 98.69 325 ALA A O 1
ATOM 2465 N N . LEU A 1 326 ? -3.068 -19.75 -13.695 1 98.81 326 LEU A N 1
ATOM 2466 C CA . LEU A 1 326 ? -2.598 -19.609 -15.07 1 98.81 326 LEU A CA 1
ATOM 2467 C C . LEU A 1 326 ? -1.162 -20.094 -15.211 1 98.81 326 LEU A C 1
ATOM 2469 O O . LEU A 1 326 ? -0.836 -20.828 -16.156 1 98.81 326 LEU A O 1
ATOM 2473 N N . ASN A 1 327 ? -0.273 -19.641 -14.266 1 98.88 327 ASN A N 1
ATOM 2474 C CA . ASN A 1 327 ? 1.105 -20.109 -14.359 1 98.88 327 ASN A CA 1
ATOM 2475 C C . ASN A 1 327 ? 1.187 -21.641 -14.281 1 98.88 327 ASN A C 1
ATOM 2477 O O . ASN A 1 327 ? 1.977 -22.266 -14.984 1 98.88 327 ASN A O 1
ATOM 2481 N N . ALA A 1 328 ? 0.4 -22.25 -13.414 1 98.88 328 ALA A N 1
ATOM 2482 C CA . ALA A 1 328 ? 0.389 -23.703 -13.289 1 98.88 328 ALA A CA 1
ATOM 2483 C C . ALA A 1 328 ? 0.021 -24.375 -14.617 1 98.88 328 ALA A C 1
ATOM 2485 O O . ALA A 1 328 ? 0.676 -25.328 -15.047 1 98.88 328 ALA A O 1
ATOM 2486 N N . VAL A 1 329 ? -0.996 -23.875 -15.258 1 98.88 329 VAL A N 1
ATOM 2487 C CA . VAL A 1 329 ? -1.444 -24.422 -16.531 1 98.88 329 VAL A CA 1
ATOM 2488 C C . VAL A 1 329 ? -0.38 -24.188 -17.609 1 98.88 329 VAL A C 1
ATOM 2490 O O . VAL A 1 329 ? -0.096 -25.078 -18.406 1 98.88 329 VAL A O 1
ATOM 2493 N N . GLN A 1 330 ? 0.197 -22.969 -17.609 1 98.88 330 GLN A N 1
ATOM 2494 C CA . GLN A 1 330 ? 1.24 -22.641 -18.578 1 98.88 330 GLN A CA 1
ATOM 2495 C C . GLN A 1 330 ? 2.441 -23.562 -18.422 1 98.88 330 GLN A C 1
ATOM 2497 O O . GLN A 1 330 ? 3.057 -23.969 -19.406 1 98.88 330 GLN A O 1
ATOM 2502 N N . VAL A 1 331 ? 2.783 -23.891 -17.219 1 98.75 331 VAL A N 1
ATOM 2503 C CA . VAL A 1 331 ? 3.879 -24.812 -16.953 1 98.75 331 VAL A CA 1
ATOM 2504 C C . VAL A 1 331 ? 3.555 -26.188 -17.547 1 98.75 331 VAL A C 1
ATOM 2506 O O . VAL A 1 331 ? 4.402 -26.812 -18.188 1 98.75 331 VAL A O 1
ATOM 2509 N N . ALA A 1 332 ? 2.344 -26.688 -17.328 1 98.69 332 ALA A N 1
ATOM 2510 C CA . ALA A 1 332 ? 1.918 -27.953 -17.906 1 98.69 332 ALA A CA 1
ATOM 2511 C C . ALA A 1 332 ? 1.977 -27.906 -19.438 1 98.69 332 ALA A C 1
ATOM 2513 O O . ALA A 1 332 ? 2.387 -28.875 -20.078 1 98.69 332 ALA A O 1
ATOM 2514 N N . GLU A 1 333 ? 1.574 -26.797 -20 1 98.5 333 GLU A N 1
ATOM 2515 C CA . GLU A 1 333 ? 1.562 -26.641 -21.453 1 98.5 333 GLU A CA 1
ATOM 2516 C C . GLU A 1 333 ? 2.969 -26.766 -22.031 1 98.5 333 GLU A C 1
ATOM 2518 O O . GLU A 1 333 ? 3.145 -27.281 -23.141 1 98.5 333 GLU A O 1
ATOM 2523 N N . LEU A 1 334 ? 3.906 -26.281 -21.281 1 98.25 334 LEU A N 1
ATOM 2524 C CA . LEU A 1 334 ? 5.293 -26.328 -21.734 1 98.25 334 LEU A CA 1
ATOM 2525 C C . LEU A 1 334 ? 5.785 -27.766 -21.812 1 98.25 334 LEU A C 1
ATOM 2527 O O . LEU A 1 334 ? 6.809 -28.047 -22.438 1 98.25 334 LEU A O 1
ATOM 2531 N N . LEU A 1 335 ? 5.078 -28.719 -21.188 1 97.62 335 LEU A N 1
ATOM 2532 C CA . LEU A 1 335 ? 5.504 -30.109 -21.125 1 97.62 335 LEU A CA 1
ATOM 2533 C C . LEU A 1 335 ? 4.785 -30.953 -22.172 1 97.62 335 LEU A C 1
ATOM 2535 O O . LEU A 1 335 ? 5.078 -32.156 -22.328 1 97.62 335 LEU A O 1
ATOM 2539 N N . LEU A 1 336 ? 3.816 -30.375 -22.859 1 96.25 336 LEU A N 1
ATOM 2540 C CA . LEU A 1 336 ? 3.115 -31.062 -23.922 1 96.25 336 LEU A CA 1
ATOM 2541 C C . LEU A 1 336 ? 4.008 -31.203 -25.156 1 96.25 336 LEU A C 1
ATOM 2543 O O . LEU A 1 336 ? 4.844 -30.328 -25.422 1 96.25 336 LEU A O 1
ATOM 2547 N N . PRO A 1 337 ? 3.863 -32.312 -25.766 1 89.25 337 PRO A N 1
ATOM 2548 C CA . PRO A 1 337 ? 4.629 -32.469 -27 1 89.25 337 PRO A CA 1
ATOM 2549 C C . PRO A 1 337 ? 4.316 -31.375 -28.016 1 89.25 337 PRO A C 1
ATOM 2551 O O . PRO A 1 337 ? 3.174 -30.922 -28.109 1 89.25 337 PRO A O 1
ATOM 2554 N N . ARG A 1 338 ? 5.438 -30.906 -28.703 1 75.31 338 ARG A N 1
ATOM 2555 C CA . ARG A 1 338 ? 5.289 -29.906 -29.766 1 75.31 338 ARG A CA 1
ATOM 2556 C C . ARG A 1 338 ? 4.832 -30.531 -31.062 1 75.31 338 ARG A C 1
ATOM 2558 O O . ARG A 1 338 ? 5.172 -31.688 -31.359 1 75.31 338 ARG A O 1
ATOM 2565 N N . MET B 1 1 ? -1.449 31.078 34.312 1 41.5 1 MET B N 1
ATOM 2566 C CA . MET B 1 1 ? -1.635 30.891 32.875 1 41.5 1 MET B CA 1
ATOM 2567 C C . MET B 1 1 ? -2.168 32.156 32.219 1 41.5 1 MET B C 1
ATOM 2569 O O . MET B 1 1 ? -3.076 32.812 32.75 1 41.5 1 MET B O 1
ATOM 2573 N N . SER B 1 2 ? -1.414 32.875 31.562 1 48.72 2 SER B N 1
ATOM 2574 C CA . SER B 1 2 ? -1.889 34.188 31.141 1 48.72 2 SER B CA 1
ATOM 2575 C C . SER B 1 2 ? -3.33 34.125 30.641 1 48.72 2 SER B C 1
ATOM 2577 O O . SER B 1 2 ? -3.713 33.188 29.969 1 48.72 2 SER B O 1
ATOM 2579 N N . ASN B 1 3 ? -4.258 34.719 31.344 1 64.12 3 ASN B N 1
ATOM 2580 C CA . ASN B 1 3 ? -5.691 34.938 31.203 1 64.12 3 ASN B CA 1
ATOM 2581 C C . ASN B 1 3 ? -6.047 35.5 29.828 1 64.12 3 ASN B C 1
ATOM 2583 O O . ASN B 1 3 ? -7.113 36.094 29.656 1 64.12 3 ASN B O 1
ATOM 2587 N N . LYS B 1 4 ? -5.035 35.406 28.875 1 83 4 LYS B N 1
ATOM 2588 C CA . LYS B 1 4 ? -5.23 36 27.562 1 83 4 LYS B CA 1
ATOM 2589 C C . LYS B 1 4 ? -5.996 35.094 26.625 1 83 4 LYS B C 1
ATOM 2591 O O . LYS B 1 4 ? -5.684 33.906 26.531 1 83 4 LYS B O 1
ATOM 2596 N N . ASN B 1 5 ? -7.074 35.594 26.141 1 92.56 5 ASN B N 1
ATOM 2597 C CA . ASN B 1 5 ? -7.852 34.938 25.094 1 92.56 5 ASN B CA 1
ATOM 2598 C C . ASN B 1 5 ? -7.52 35.5 23.719 1 92.56 5 ASN B C 1
ATOM 2600 O O . ASN B 1 5 ? -7.152 36.688 23.609 1 92.56 5 ASN B O 1
ATOM 2604 N N . TYR B 1 6 ? -7.531 34.656 22.766 1 97.88 6 TYR B N 1
ATOM 2605 C CA . TYR B 1 6 ? -7.098 35.031 21.422 1 97.88 6 TYR B CA 1
ATOM 2606 C C . TYR B 1 6 ? -8.281 35.031 20.453 1 97.88 6 TYR B C 1
ATOM 2608 O O . TYR B 1 6 ? -9.203 34.25 20.594 1 97.88 6 TYR B O 1
ATOM 2616 N N . ARG B 1 7 ? -8.188 36 19.547 1 98.38 7 ARG B N 1
ATOM 2617 C CA . ARG B 1 7 ? -9.086 35.969 18.391 1 98.38 7 ARG B CA 1
ATOM 2618 C C . ARG B 1 7 ? -8.531 35.062 17.297 1 98.38 7 ARG B C 1
ATOM 2620 O O . ARG B 1 7 ? -7.48 35.375 16.719 1 98.38 7 ARG B O 1
ATOM 2627 N N . VAL B 1 8 ? -9.273 33.969 16.984 1 98.75 8 VAL B N 1
ATOM 2628 C CA . VAL B 1 8 ? -8.781 32.938 16.109 1 98.75 8 VAL B CA 1
ATOM 2629 C C . VAL B 1 8 ? -9.688 32.812 14.883 1 98.75 8 VAL B C 1
ATOM 2631 O O . VAL B 1 8 ? -10.906 32.688 15.016 1 98.75 8 VAL B O 1
ATOM 2634 N N . ALA B 1 9 ? -9.109 32.906 13.742 1 98.88 9 ALA B N 1
ATOM 2635 C CA . ALA B 1 9 ? -9.852 32.688 12.5 1 98.88 9 ALA B CA 1
ATOM 2636 C C . ALA B 1 9 ? -9.523 31.344 11.867 1 98.88 9 ALA B C 1
ATOM 2638 O O . ALA B 1 9 ? -8.367 30.922 11.875 1 98.88 9 ALA B O 1
ATOM 2639 N N . VAL B 1 10 ? -10.523 30.641 11.359 1 98.81 10 VAL B N 1
ATOM 2640 C CA . VAL B 1 10 ? -10.352 29.391 10.617 1 98.81 10 VAL B CA 1
ATOM 2641 C C . VAL B 1 10 ? -10.898 29.562 9.203 1 98.81 10 VAL B C 1
ATOM 2643 O O . VAL B 1 10 ? -12.117 29.609 9 1 98.81 10 VAL B O 1
ATOM 2646 N N . VAL B 1 11 ? -10.023 29.672 8.25 1 98.69 11 VAL B N 1
ATOM 2647 C CA . VAL B 1 11 ? -10.375 29.781 6.84 1 98.69 11 VAL B CA 1
ATOM 2648 C C . VAL B 1 11 ? -10.562 28.391 6.234 1 98.69 11 VAL B C 1
ATOM 2650 O O . VAL B 1 11 ? -9.664 27.562 6.301 1 98.69 11 VAL B O 1
ATOM 2653 N N . GLY B 1 12 ? -11.648 28.141 5.566 1 97.56 12 GLY B N 1
ATOM 2654 C CA . GLY B 1 12 ? -12.031 26.797 5.152 1 97.56 12 GLY B CA 1
ATOM 2655 C C . GLY B 1 12 ? -12.711 26.016 6.254 1 97.56 12 GLY B C 1
ATOM 2656 O O . GLY B 1 12 ? -12.477 24.812 6.395 1 97.56 12 GLY B O 1
ATOM 2657 N N . ALA B 1 13 ? -13.516 26.625 7.051 1 97.44 13 ALA B N 1
ATOM 2658 C CA . ALA B 1 13 ? -14.078 26.062 8.281 1 97.44 13 ALA B CA 1
ATOM 2659 C C . ALA B 1 13 ? -15.062 24.938 7.977 1 97.44 13 ALA B C 1
ATOM 2661 O O . ALA B 1 13 ? -15.328 24.094 8.828 1 97.44 13 ALA B O 1
ATOM 2662 N N . THR B 1 14 ? -15.586 24.906 6.781 1 94.75 14 THR B N 1
ATOM 2663 C CA . THR B 1 14 ? -16.641 23.953 6.445 1 94.75 14 THR B CA 1
ATOM 2664 C C . THR B 1 14 ? -16.047 22.688 5.836 1 94.75 14 THR B C 1
ATOM 2666 O O . THR B 1 14 ? -16.766 21.703 5.609 1 94.75 14 THR B O 1
ATOM 2669 N N . GLY B 1 15 ? -14.797 22.688 5.539 1 93.5 15 GLY B N 1
ATOM 2670 C CA . GLY B 1 15 ? -14.141 21.5 5.004 1 93.5 15 GLY B CA 1
ATOM 2671 C C . GLY B 1 15 ? -13.734 20.5 6.074 1 93.5 15 GLY B C 1
ATOM 2672 O O . GLY B 1 15 ? -13.844 20.797 7.27 1 93.5 15 GLY B O 1
ATOM 2673 N N . ALA B 1 16 ? -13.242 19.359 5.645 1 93 16 ALA B N 1
ATOM 2674 C CA . ALA B 1 16 ? -12.859 18.266 6.543 1 93 16 ALA B CA 1
ATOM 2675 C C . ALA B 1 16 ? -11.781 18.719 7.52 1 93 16 ALA B C 1
ATOM 2677 O O . ALA B 1 16 ? -11.875 18.469 8.727 1 93 16 ALA B O 1
ATOM 2678 N N . VAL B 1 17 ? -10.75 19.344 7.035 1 96.88 17 VAL B N 1
ATOM 2679 C CA . VAL B 1 17 ? -9.656 19.797 7.887 1 96.88 17 VAL B CA 1
ATOM 2680 C C . VAL B 1 17 ? -10.141 20.938 8.789 1 96.88 17 VAL B C 1
ATOM 2682 O O . VAL B 1 17 ? -9.781 21 9.969 1 96.88 17 VAL B O 1
ATOM 2685 N N . GLY B 1 18 ? -10.93 21.859 8.25 1 97.25 18 GLY B N 1
ATOM 2686 C CA . GLY B 1 18 ? -11.469 22.969 9.023 1 97.25 18 GLY B CA 1
ATOM 2687 C C . GLY B 1 18 ? -12.289 22.516 10.219 1 97.25 18 GLY B C 1
ATOM 2688 O O . GLY B 1 18 ? -12.086 23 11.336 1 97.25 18 GLY B O 1
ATOM 2689 N N . GLU B 1 19 ? -13.148 21.609 10 1 95.75 19 GLU B N 1
ATOM 2690 C CA . GLU B 1 19 ? -13.977 21.078 11.078 1 95.75 19 GLU B CA 1
ATOM 2691 C C . GLU B 1 19 ? -13.109 20.375 12.133 1 95.75 19 GLU B C 1
ATOM 2693 O O . GLU B 1 19 ? -13.383 20.5 13.328 1 95.75 19 GLU B O 1
ATOM 2698 N N . THR B 1 20 ? -12.141 19.656 11.672 1 97.5 20 THR B N 1
ATOM 2699 C CA . THR B 1 20 ? -11.234 18.984 12.594 1 97.5 20 THR B CA 1
ATOM 2700 C C . THR B 1 20 ? -10.43 20 13.406 1 97.5 20 THR B C 1
ATOM 2702 O O . THR B 1 20 ? -10.172 19.781 14.594 1 97.5 20 THR B O 1
ATOM 2705 N N . LEU B 1 21 ? -10.016 21.094 12.766 1 98.5 21 LEU B N 1
ATOM 2706 C CA . LEU B 1 21 ? -9.328 22.172 13.477 1 98.5 21 LEU B CA 1
ATOM 2707 C C . LEU B 1 21 ? -10.18 22.703 14.617 1 98.5 21 LEU B C 1
ATOM 2709 O O . LEU B 1 21 ? -9.688 22.859 15.742 1 98.5 21 LEU B O 1
ATOM 2713 N N . LEU B 1 22 ? -11.43 22.969 14.305 1 98.25 22 LEU B N 1
ATOM 2714 C CA . LEU B 1 22 ? -12.344 23.469 15.32 1 98.25 22 LEU B CA 1
ATOM 2715 C C . LEU B 1 22 ? -12.477 22.484 16.484 1 98.25 22 LEU B C 1
ATOM 2717 O O . LEU B 1 22 ? -12.445 22.891 17.641 1 98.25 22 LEU B O 1
ATOM 2721 N N . SER B 1 23 ? -12.594 21.219 16.125 1 97.62 23 SER B N 1
ATOM 2722 C CA . SER B 1 23 ? -12.719 20.172 17.125 1 97.62 23 SER B CA 1
ATOM 2723 C C . SER B 1 23 ? -11.469 20.109 18 1 97.62 23 SER B C 1
ATOM 2725 O O . SER B 1 23 ? -11.57 20 19.234 1 97.62 23 SER B O 1
ATOM 2727 N N . ILE B 1 24 ? -10.328 20.156 17.438 1 98.31 24 ILE B N 1
ATOM 2728 C CA . ILE B 1 24 ? -9.07 20 18.156 1 98.31 24 ILE B CA 1
ATOM 2729 C C . ILE B 1 24 ? -8.805 21.234 19.016 1 98.31 24 ILE B C 1
ATOM 2731 O O . ILE B 1 24 ? -8.328 21.109 20.156 1 98.31 24 ILE B O 1
ATOM 2735 N N . LEU B 1 25 ? -9.07 22.438 18.484 1 98.38 25 LEU B N 1
ATOM 2736 C CA . LEU B 1 25 ? -8.953 23.656 19.281 1 98.38 25 LEU B CA 1
ATOM 2737 C C . LEU B 1 25 ? -9.75 23.547 20.578 1 98.38 25 LEU B C 1
ATOM 2739 O O . LEU B 1 25 ? -9.266 23.906 21.656 1 98.38 25 LEU B O 1
ATOM 2743 N N . ALA B 1 26 ? -10.945 23.031 20.422 1 97.56 26 ALA B N 1
ATOM 2744 C CA . ALA B 1 26 ? -11.812 22.844 21.578 1 97.56 26 ALA B CA 1
ATOM 2745 C C . ALA B 1 26 ? -11.289 21.75 22.5 1 97.56 26 ALA B C 1
ATOM 2747 O O . ALA B 1 26 ? -11.188 21.938 23.719 1 97.56 26 ALA B O 1
ATOM 2748 N N . GLU B 1 27 ? -10.969 20.609 21.953 1 97.38 27 GLU B N 1
ATOM 2749 C CA . GLU B 1 27 ? -10.516 19.438 22.703 1 97.38 27 GLU B CA 1
ATOM 2750 C C . GLU B 1 27 ? -9.266 19.75 23.516 1 97.38 27 GLU B C 1
ATOM 2752 O O . GLU B 1 27 ? -9.102 19.234 24.641 1 97.38 27 GLU B O 1
ATOM 2757 N N . ARG B 1 28 ? -8.414 20.594 23.016 1 97.31 28 ARG B N 1
ATOM 2758 C CA . ARG B 1 28 ? -7.121 20.828 23.656 1 97.31 28 ARG B CA 1
ATOM 2759 C C . ARG B 1 28 ? -7.156 22.062 24.547 1 97.31 28 ARG B C 1
ATOM 2761 O O . ARG B 1 28 ? -6.152 22.406 25.172 1 97.31 28 ARG B O 1
ATOM 2768 N N . GLY B 1 29 ? -8.281 22.719 24.516 1 96.56 29 GLY B N 1
ATOM 2769 C CA . GLY B 1 29 ? -8.438 23.891 25.359 1 96.56 29 GLY B CA 1
ATOM 2770 C C . GLY B 1 29 ? -7.598 25.062 24.906 1 96.56 29 GLY B C 1
ATOM 2771 O O . GLY B 1 29 ? -7.02 25.781 25.734 1 96.56 29 GLY B O 1
ATOM 2772 N N . PHE B 1 30 ? -7.391 25.172 23.609 1 97.5 30 PHE B N 1
ATOM 2773 C CA . PHE B 1 30 ? -6.742 26.391 23.125 1 97.5 30 PHE B CA 1
ATOM 2774 C C . PHE B 1 30 ? -7.484 27.625 23.594 1 97.5 30 PHE B C 1
ATOM 2776 O O . PHE B 1 30 ? -8.719 27.656 23.609 1 97.5 30 PHE B O 1
ATOM 2783 N N . PRO B 1 31 ? -6.84 28.625 24.031 1 97.31 31 PRO B N 1
ATOM 2784 C CA . PRO B 1 31 ? -7.508 29.781 24.641 1 97.31 31 PRO B CA 1
ATOM 2785 C C . PRO B 1 31 ? -8.125 30.719 23.609 1 97.31 31 PRO B C 1
ATOM 2787 O O . PRO B 1 31 ? -7.652 31.859 23.438 1 97.31 31 PRO B O 1
ATOM 2790 N N . VAL B 1 32 ? -9.25 30.312 23.125 1 97.38 32 VAL B N 1
ATOM 2791 C CA . VAL B 1 32 ? -9.977 31.094 22.125 1 97.38 32 VAL B CA 1
ATOM 2792 C C . VAL B 1 32 ? -10.953 32.031 22.797 1 97.38 32 VAL B C 1
ATOM 2794 O O . VAL B 1 32 ? -11.891 31.609 23.469 1 97.38 32 VAL B O 1
ATOM 2797 N N . GLY B 1 33 ? -10.719 33.312 22.688 1 96.56 33 GLY B N 1
ATOM 2798 C CA . GLY B 1 33 ? -11.688 34.312 23.125 1 96.56 33 GLY B CA 1
ATOM 2799 C C . GLY B 1 33 ? -12.82 34.531 22.125 1 96.56 33 GLY B C 1
ATOM 2800 O O . GLY B 1 33 ? -13.984 34.594 22.516 1 96.56 33 GLY B O 1
ATOM 2801 N N . GLU B 1 34 ? -12.438 34.656 20.859 1 96.75 34 GLU B N 1
ATOM 2802 C CA . GLU B 1 34 ? -13.383 34.75 19.75 1 96.75 34 GLU B CA 1
ATOM 2803 C C . GLU B 1 34 ? -12.961 33.875 18.594 1 96.75 34 GLU B C 1
ATOM 2805 O O . GLU B 1 34 ? -11.805 33.875 18.172 1 96.75 34 GLU B O 1
ATOM 2810 N N . LEU B 1 35 ? -13.922 33.125 18.156 1 98.25 35 LEU B N 1
ATOM 2811 C CA . LEU B 1 35 ? -13.695 32.281 16.984 1 98.25 35 LEU B CA 1
ATOM 2812 C C . LEU B 1 35 ? -14.398 32.875 15.766 1 98.25 35 LEU B C 1
ATOM 2814 O O . LEU B 1 35 ? -15.57 33.25 15.828 1 98.25 35 LEU B O 1
ATOM 2818 N N . VAL B 1 36 ? -13.711 33 14.711 1 98.31 36 VAL B N 1
ATOM 2819 C CA . VAL B 1 36 ? -14.281 33.438 13.438 1 98.31 36 VAL B CA 1
ATOM 2820 C C . VAL B 1 36 ? -14.156 32.312 12.406 1 98.31 36 VAL B C 1
ATOM 2822 O O . VAL B 1 36 ? -13.055 31.875 12.078 1 98.31 36 VAL B O 1
ATOM 2825 N N . ALA B 1 37 ? -15.242 31.812 11.945 1 98.5 37 ALA B N 1
ATOM 2826 C CA . ALA B 1 37 ? -15.266 30.828 10.875 1 98.5 37 ALA B CA 1
ATOM 2827 C C . ALA B 1 37 ? -15.422 31.484 9.508 1 98.5 37 ALA B C 1
ATOM 2829 O O . ALA B 1 37 ? -16.312 32.312 9.312 1 98.5 37 ALA B O 1
ATOM 2830 N N . LEU B 1 38 ? -14.539 31.188 8.664 1 98.56 38 LEU B N 1
ATOM 2831 C CA . LEU B 1 38 ? -14.539 31.828 7.355 1 98.56 38 LEU B CA 1
ATOM 2832 C C . LEU B 1 38 ? -14.586 30.781 6.242 1 98.56 38 LEU B C 1
ATOM 2834 O O . LEU B 1 38 ? -13.992 29.719 6.363 1 98.56 38 LEU B O 1
ATOM 2838 N N . ALA B 1 39 ? -15.234 31.094 5.191 1 97.5 39 ALA B N 1
ATOM 2839 C CA . ALA B 1 39 ? -15.312 30.25 3.992 1 97.5 39 ALA B CA 1
ATOM 2840 C C . ALA B 1 39 ? -15.695 31.094 2.771 1 97.5 39 ALA B C 1
ATOM 2842 O O . ALA B 1 39 ? -15.656 32.312 2.814 1 97.5 39 ALA B O 1
ATOM 2843 N N . SER B 1 40 ? -15.906 30.484 1.688 1 95.75 40 SER B N 1
ATOM 2844 C CA . SER B 1 40 ? -16.297 31.156 0.455 1 95.75 40 SER B CA 1
ATOM 2845 C C . SER B 1 40 ? -17.672 31.812 0.591 1 95.75 40 SER B C 1
ATOM 2847 O O . SER B 1 40 ? -18.406 31.531 1.541 1 95.75 40 SER B O 1
ATOM 2849 N N . GLU B 1 41 ? -17.984 32.594 -0.44 1 94.56 41 GLU B N 1
ATOM 2850 C CA . GLU B 1 41 ? -19.266 33.281 -0.452 1 94.56 41 GLU B CA 1
ATOM 2851 C C . GLU B 1 41 ? -20.422 32.281 -0.434 1 94.56 41 GLU B C 1
ATOM 2853 O O . GLU B 1 41 ? -21.453 32.531 0.2 1 94.56 41 GLU B O 1
ATOM 2858 N N . ARG B 1 42 ? -20.312 31.234 -1.15 1 91.62 42 ARG B N 1
ATOM 2859 C CA . ARG B 1 42 ? -21.359 30.219 -1.274 1 91.62 42 ARG B CA 1
ATOM 2860 C C . ARG B 1 42 ? -21.672 29.594 0.078 1 91.62 42 ARG B C 1
ATOM 2862 O O . ARG B 1 42 ? -22.812 29.234 0.348 1 91.62 42 ARG B O 1
ATOM 2869 N N . SER B 1 43 ? -20.641 29.547 0.954 1 93.94 43 SER B N 1
ATOM 2870 C CA . SER B 1 43 ? -20.781 28.891 2.246 1 93.94 43 SER B CA 1
ATOM 2871 C C . SER B 1 43 ? -21.156 29.891 3.338 1 93.94 43 SER B C 1
ATOM 2873 O O . SER B 1 43 ? -21.453 29.5 4.469 1 93.94 43 SER B O 1
ATOM 2875 N N . ALA B 1 44 ? -21.016 31.156 3.025 1 95.12 44 ALA B N 1
ATOM 2876 C CA . ALA B 1 44 ? -21.344 32.188 4.012 1 95.12 44 ALA B CA 1
ATOM 2877 C C . ALA B 1 44 ? -22.781 32.062 4.469 1 95.12 44 ALA B C 1
ATOM 2879 O O . ALA B 1 44 ? -23.688 31.828 3.654 1 95.12 44 ALA B O 1
ATOM 2880 N N . GLY B 1 45 ? -22.984 32.156 5.77 1 95.56 45 GLY B N 1
ATOM 2881 C CA . GLY B 1 45 ? -24.312 32 6.332 1 95.56 45 GLY B CA 1
ATOM 2882 C C . GLY B 1 45 ? -24.547 30.609 6.922 1 95.56 45 GLY B C 1
ATOM 2883 O O . GLY B 1 45 ? -25.438 30.438 7.758 1 95.56 45 GLY B O 1
ATOM 2884 N N . ASP B 1 46 ? -23.766 29.625 6.445 1 95.56 46 ASP B N 1
ATOM 2885 C CA . ASP B 1 46 ? -23.812 28.312 7.078 1 95.56 46 ASP B CA 1
ATOM 2886 C C . ASP B 1 46 ? -23.344 28.391 8.531 1 95.56 46 ASP B C 1
ATOM 2888 O O . ASP B 1 46 ? -23 29.469 9.023 1 95.56 46 ASP B O 1
ATOM 2892 N N . SER B 1 47 ? -23.438 27.25 9.195 1 96.75 47 SER B N 1
ATOM 2893 C CA . SER B 1 47 ? -22.969 27.203 10.57 1 96.75 47 SER B CA 1
ATOM 2894 C C . SER B 1 47 ? -22.016 26.031 10.789 1 96.75 47 SER B C 1
ATOM 2896 O O . SER B 1 47 ? -22.172 24.969 10.172 1 96.75 47 SER B O 1
ATOM 2898 N N . VAL B 1 48 ? -21 26.203 11.57 1 97.06 48 VAL B N 1
ATOM 2899 C CA . VAL B 1 48 ? -20.125 25.141 12.078 1 97.06 48 VAL B CA 1
ATOM 2900 C C . VAL B 1 48 ? -20.203 25.094 13.609 1 97.06 48 VAL B C 1
ATOM 2902 O O . VAL B 1 48 ? -20.766 26 14.234 1 97.06 48 VAL B O 1
ATOM 2905 N N . ARG B 1 49 ? -19.797 24.078 14.289 1 94.19 49 ARG B N 1
ATOM 2906 C CA . ARG B 1 49 ? -19.875 23.938 15.742 1 94.19 49 ARG B CA 1
ATOM 2907 C C . ARG B 1 49 ? -18.5 24.141 16.391 1 94.19 49 ARG B C 1
ATOM 2909 O O . ARG B 1 49 ? -17.5 23.641 15.891 1 94.19 49 ARG B O 1
ATOM 2916 N N . PHE B 1 50 ? -18.453 24.875 17.328 1 97.56 50 PHE B N 1
ATOM 2917 C CA . PHE B 1 50 ? -17.297 25.062 18.188 1 97.56 50 PHE B CA 1
ATOM 2918 C C . PHE B 1 50 ? -17.703 25.109 19.656 1 97.56 50 PHE B C 1
ATOM 2920 O O . PHE B 1 50 ? -18.531 25.938 20.047 1 97.56 50 PHE B O 1
ATOM 2927 N N . ASN B 1 51 ? -17.125 24.219 20.469 1 94.31 51 ASN B N 1
ATOM 2928 C CA . ASN B 1 51 ? -17.531 24.062 21.859 1 94.31 51 ASN B CA 1
ATOM 2929 C C . ASN B 1 51 ? -19.031 23.891 22 1 94.31 51 ASN B C 1
ATOM 2931 O O . ASN B 1 51 ? -19.672 24.562 22.797 1 94.31 51 ASN B O 1
ATOM 2935 N N . ASN B 1 52 ? -19.562 23.078 21.078 1 90.38 52 ASN B N 1
ATOM 2936 C CA . ASN B 1 52 ? -20.953 22.688 21.047 1 90.38 52 ASN B CA 1
ATOM 2937 C C . ASN B 1 52 ? -21.875 23.891 20.828 1 90.38 52 ASN B C 1
ATOM 2939 O O . ASN B 1 52 ? -23.062 23.844 21.172 1 90.38 52 ASN B O 1
ATOM 2943 N N . ARG B 1 53 ? -21.391 24.984 20.344 1 94.88 53 ARG B N 1
ATOM 2944 C CA . ARG B 1 53 ? -22.188 26.156 19.969 1 94.88 53 ARG B CA 1
ATOM 2945 C C . ARG B 1 53 ? -22.047 26.453 18.469 1 94.88 53 ARG B C 1
ATOM 2947 O O . ARG B 1 53 ? -20.953 26.281 17.906 1 94.88 53 ARG B O 1
ATOM 2954 N N . PRO B 1 54 ? -23.094 26.875 17.906 1 96.75 54 PRO B N 1
ATOM 2955 C CA . PRO B 1 54 ? -23.016 27.234 16.484 1 96.75 54 PRO B CA 1
ATOM 2956 C C . PRO B 1 54 ? -22.25 28.531 16.25 1 96.75 54 PRO B C 1
ATOM 2958 O O . PRO B 1 54 ? -22.391 29.484 17.031 1 96.75 54 PRO B O 1
ATOM 2961 N N . VAL B 1 55 ? -21.438 28.5 15.297 1 97.62 55 VAL B N 1
ATOM 2962 C CA . VAL B 1 55 ? -20.734 29.688 14.828 1 97.62 55 VAL B CA 1
ATOM 2963 C C . VAL B 1 55 ? -21.078 29.953 13.359 1 97.62 55 VAL B C 1
ATOM 2965 O O . VAL B 1 55 ? -20.922 29.062 12.516 1 97.62 55 VAL B O 1
ATOM 2968 N N . THR B 1 56 ? -21.547 31.125 13.062 1 97.81 56 THR B N 1
ATOM 2969 C CA . THR B 1 56 ? -21.922 31.469 11.695 1 97.81 56 THR B CA 1
ATOM 2970 C C . THR B 1 56 ? -20.672 31.656 10.828 1 97.81 56 THR B C 1
ATOM 2972 O O . THR B 1 56 ? -19.734 32.344 11.242 1 97.81 56 THR B O 1
ATOM 2975 N N . VAL B 1 57 ? -20.734 31.031 9.695 1 98.31 57 VAL B N 1
ATOM 2976 C CA . VAL B 1 57 ? -19.641 31.172 8.742 1 98.31 57 VAL B CA 1
ATOM 2977 C C . VAL B 1 57 ? -19.75 32.5 8.023 1 98.31 57 VAL B C 1
ATOM 2979 O O . VAL B 1 57 ? -20.828 32.875 7.555 1 98.31 57 VAL B O 1
ATOM 2982 N N . ARG B 1 58 ? -18.672 33.219 8.008 1 98.19 58 ARG B N 1
ATOM 2983 C CA . ARG B 1 58 ? -18.625 34.5 7.332 1 98.19 58 ARG B CA 1
ATOM 2984 C C . ARG B 1 58 ? -17.859 34.406 6.012 1 98.19 58 ARG B C 1
ATOM 2986 O O . ARG B 1 58 ? -17.078 33.469 5.805 1 98.19 58 ARG B O 1
ATOM 2993 N N . ASN B 1 59 ? -18.125 35.406 5.18 1 98.12 59 ASN B N 1
ATOM 2994 C CA . ASN B 1 59 ? -17.484 35.438 3.875 1 98.12 59 ASN B CA 1
ATOM 2995 C C . ASN B 1 59 ? -16.016 35.875 3.99 1 98.12 59 ASN B C 1
ATOM 2997 O O . ASN B 1 59 ? -15.734 36.969 4.5 1 98.12 59 ASN B O 1
ATOM 3001 N N . LEU B 1 60 ? -15.117 35.094 3.496 1 98.38 60 LEU B N 1
ATOM 3002 C CA . LEU B 1 60 ? -13.68 35.312 3.572 1 98.38 60 LEU B CA 1
ATOM 3003 C C . LEU B 1 60 ? -13.281 36.562 2.762 1 98.38 60 LEU B C 1
ATOM 3005 O O . LEU B 1 60 ? -12.445 37.344 3.197 1 98.38 60 LEU B O 1
ATOM 3009 N N . ALA B 1 61 ? -13.891 36.719 1.573 1 96.44 61 ALA B N 1
ATOM 3010 C CA . ALA B 1 61 ? -13.484 37.719 0.598 1 96.44 61 ALA B CA 1
ATOM 3011 C C . ALA B 1 61 ? -13.531 39.125 1.2 1 96.44 61 ALA B C 1
ATOM 3013 O O . ALA B 1 61 ? -12.672 39.969 0.905 1 96.44 61 ALA B O 1
ATOM 3014 N N . ASP B 1 62 ? -14.438 39.406 2.098 1 92.31 62 ASP B N 1
ATOM 3015 C CA . ASP B 1 62 ? -14.641 40.75 2.625 1 92.31 62 ASP B CA 1
ATOM 3016 C C . ASP B 1 62 ? -14.227 40.812 4.094 1 92.31 62 ASP B C 1
ATOM 3018 O O . ASP B 1 62 ? -14.445 41.844 4.746 1 92.31 62 ASP B O 1
ATOM 3022 N N . PHE B 1 63 ? -13.695 39.781 4.543 1 97.88 63 PHE B N 1
ATOM 3023 C CA . PHE B 1 63 ? -13.414 39.781 5.973 1 97.88 63 PHE B CA 1
ATOM 3024 C C . PHE B 1 63 ? -12.172 40.594 6.293 1 97.88 63 PHE B C 1
ATOM 3026 O O . PHE B 1 63 ? -11.156 40.5 5.598 1 97.88 63 PHE B O 1
ATOM 3033 N N . ASP B 1 64 ? -12.289 41.469 7.297 1 98.19 64 ASP B N 1
ATOM 3034 C CA . ASP B 1 64 ? -11.172 42.25 7.824 1 98.19 64 ASP B CA 1
ATOM 3035 C C . ASP B 1 64 ? -10.461 41.469 8.945 1 98.19 64 ASP B C 1
ATOM 3037 O O . ASP B 1 64 ? -11.039 41.25 10.008 1 98.19 64 ASP B O 1
ATOM 3041 N N . PHE B 1 65 ? -9.195 41.156 8.797 1 98.69 65 PHE B N 1
ATOM 3042 C CA . PHE B 1 65 ? -8.445 40.312 9.734 1 98.69 65 PHE B CA 1
ATOM 3043 C C . PHE B 1 65 ? -7.895 41.156 10.883 1 98.69 65 PHE B C 1
ATOM 3045 O O . PHE B 1 65 ? -7.145 40.656 11.727 1 98.69 65 PHE B O 1
ATOM 3052 N N . ALA B 1 66 ? -8.195 42.469 10.883 1 98.19 66 ALA B N 1
ATOM 3053 C CA . ALA B 1 66 ? -7.742 43.312 11.984 1 98.19 66 ALA B CA 1
ATOM 3054 C C . ALA B 1 66 ? -8.133 42.719 13.328 1 98.19 66 ALA B C 1
ATOM 3056 O O . ALA B 1 66 ? -9.281 42.312 13.531 1 98.19 66 ALA B O 1
ATOM 3057 N N . GLY B 1 67 ? -7.109 42.594 14.172 1 98 67 GLY B N 1
ATOM 3058 C CA . GLY B 1 67 ? -7.359 42.094 15.516 1 98 67 GLY B CA 1
ATOM 3059 C C . GLY B 1 67 ? -7.285 40.594 15.625 1 98 67 GLY B C 1
ATOM 3060 O O . GLY B 1 67 ? -7.324 40.031 16.719 1 98 67 GLY B O 1
ATOM 3061 N N . VAL B 1 68 ? -7.191 39.875 14.539 1 98.69 68 VAL B N 1
ATOM 3062 C CA . VAL B 1 68 ? -7.031 38.438 14.57 1 98.69 68 VAL B CA 1
ATOM 3063 C C . VAL B 1 68 ? -5.617 38.062 15.031 1 98.69 68 VAL B C 1
ATOM 3065 O O . VAL B 1 68 ? -4.637 38.625 14.508 1 98.69 68 VAL B O 1
ATOM 3068 N N . ASP B 1 69 ? -5.531 37.219 16.062 1 98.56 69 ASP B N 1
ATOM 3069 C CA . ASP B 1 69 ? -4.23 36.812 16.578 1 98.56 69 ASP B CA 1
ATOM 3070 C C . ASP B 1 69 ? -3.66 35.625 15.781 1 98.56 69 ASP B C 1
ATOM 3072 O O . ASP B 1 69 ? -2.48 35.625 15.422 1 98.56 69 ASP B O 1
ATOM 3076 N N . PHE B 1 70 ? -4.469 34.562 15.57 1 98.81 70 PHE B N 1
ATOM 3077 C CA . PHE B 1 70 ? -4.094 33.375 14.812 1 98.81 70 PHE B CA 1
ATOM 3078 C C . PHE B 1 70 ? -5.086 33.125 13.68 1 98.81 70 PHE B C 1
ATOM 3080 O O . PHE B 1 70 ? -6.297 33.281 13.867 1 98.81 70 PHE B O 1
ATOM 3087 N N . ALA B 1 71 ? -4.605 32.812 12.547 1 98.94 71 ALA B N 1
ATOM 3088 C CA . ALA B 1 71 ? -5.453 32.438 11.414 1 98.94 71 ALA B CA 1
ATOM 3089 C C . ALA B 1 71 ? -5.004 31.109 10.805 1 98.94 71 ALA B C 1
ATOM 3091 O O . ALA B 1 71 ? -3.879 30.984 10.32 1 98.94 71 ALA B O 1
ATOM 3092 N N . PHE B 1 72 ? -5.859 30.094 10.82 1 98.94 72 PHE B N 1
ATOM 3093 C CA . PHE B 1 72 ? -5.602 28.797 10.203 1 98.94 72 PHE B CA 1
ATOM 3094 C C . PHE B 1 72 ? -6.203 28.734 8.805 1 98.94 72 PHE B C 1
ATOM 3096 O O . PHE B 1 72 ? -7.363 29.109 8.602 1 98.94 72 PHE B O 1
ATOM 3103 N N . PHE B 1 73 ? -5.41 28.344 7.859 1 98.81 73 PHE B N 1
ATOM 3104 C CA . PHE B 1 73 ? -5.871 28.281 6.477 1 98.81 73 PHE B CA 1
ATOM 3105 C C . PHE B 1 73 ? -5.941 26.844 5.988 1 98.81 73 PHE B C 1
ATOM 3107 O O . PHE B 1 73 ? -4.945 26.125 6.035 1 98.81 73 PHE B O 1
ATOM 3114 N N . SER B 1 74 ? -7.062 26.406 5.535 1 97.69 74 SER B N 1
ATOM 3115 C CA . SER B 1 74 ? -7.273 25.078 4.996 1 97.69 74 SER B CA 1
ATOM 3116 C C . SER B 1 74 ? -8.312 25.078 3.883 1 97.69 74 SER B C 1
ATOM 3118 O O . SER B 1 74 ? -9.188 24.219 3.838 1 97.69 74 SER B O 1
ATOM 3120 N N . ALA B 1 75 ? -8.289 26.062 2.967 1 95.62 75 ALA B N 1
ATOM 3121 C CA . ALA B 1 75 ? -9.312 26.219 1.941 1 95.62 75 ALA B CA 1
ATOM 3122 C C . ALA B 1 75 ? -8.727 26.062 0.543 1 95.62 75 ALA B C 1
ATOM 3124 O O . ALA B 1 75 ? -9.359 26.422 -0.451 1 95.62 75 ALA B O 1
ATOM 3125 N N . GLY B 1 76 ? -7.508 25.578 0.436 1 95.44 76 GLY B N 1
ATOM 3126 C CA . GLY B 1 76 ? -6.883 25.406 -0.863 1 95.44 76 GLY B CA 1
ATOM 3127 C C . GLY B 1 76 ? -5.785 26.406 -1.146 1 95.44 76 GLY B C 1
ATOM 3128 O O . GLY B 1 76 ? -5.781 27.5 -0.581 1 95.44 76 GLY B O 1
ATOM 3129 N N . GLY B 1 77 ? -4.906 26.062 -2.045 1 97.12 77 GLY B N 1
ATOM 3130 C CA . GLY B 1 77 ? -3.713 26.844 -2.338 1 97.12 77 GLY B CA 1
ATOM 3131 C C . GLY B 1 77 ? -4.016 28.219 -2.893 1 97.12 77 GLY B C 1
ATOM 3132 O O . GLY B 1 77 ? -3.373 29.203 -2.514 1 97.12 77 GLY B O 1
ATOM 3133 N N . SER B 1 78 ? -4.965 28.297 -3.803 1 97.56 78 SER B N 1
ATOM 3134 C CA . SER B 1 78 ? -5.305 29.594 -4.41 1 97.56 78 SER B CA 1
ATOM 3135 C C . SER B 1 78 ? -5.871 30.562 -3.381 1 97.56 78 SER B C 1
ATOM 3137 O O . SER B 1 78 ? -5.594 31.75 -3.432 1 97.56 78 SER B O 1
ATOM 3139 N N . VAL B 1 79 ? -6.605 30.047 -2.467 1 97.94 79 VAL B N 1
ATOM 3140 C CA . VAL B 1 79 ? -7.172 30.859 -1.397 1 97.94 79 VAL B CA 1
ATOM 3141 C C . VAL B 1 79 ? -6.062 31.359 -0.472 1 97.94 79 VAL B C 1
ATOM 3143 O O . VAL B 1 79 ? -6.023 32.531 -0.101 1 97.94 79 VAL B O 1
ATOM 3146 N N . SER B 1 80 ? -5.188 30.453 -0.126 1 98.5 80 SER B N 1
ATOM 3147 C CA . SER B 1 80 ? -4.051 30.844 0.702 1 98.5 80 SER B CA 1
ATOM 3148 C C . SER B 1 80 ? -3.193 31.891 0.012 1 98.5 80 SER B C 1
ATOM 3150 O O . SER B 1 80 ? -2.74 32.844 0.65 1 98.5 80 SER B O 1
ATOM 3152 N N . ALA B 1 81 ? -2.99 31.688 -1.277 1 98.38 81 ALA B N 1
ATOM 3153 C CA . ALA B 1 81 ? -2.174 32.625 -2.045 1 98.38 81 ALA B CA 1
ATOM 3154 C C . ALA B 1 81 ? -2.721 34.062 -1.936 1 98.38 81 ALA B C 1
ATOM 3156 O O . ALA B 1 81 ? -1.955 35 -1.83 1 98.38 81 ALA B O 1
ATOM 3157 N N . GLU B 1 82 ? -3.973 34.156 -1.935 1 98 82 GLU B N 1
ATOM 3158 C CA . GLU B 1 82 ? -4.633 35.438 -1.945 1 98 82 GLU B CA 1
ATOM 3159 C C . GLU B 1 82 ? -4.789 36 -0.53 1 98 82 GLU B C 1
ATOM 3161 O O . GLU B 1 82 ? -4.512 37.156 -0.278 1 98 82 GLU B O 1
ATOM 3166 N N . HIS B 1 83 ? -5.176 35.219 0.427 1 98.56 83 HIS B N 1
ATOM 3167 C CA . HIS B 1 83 ? -5.734 35.75 1.661 1 98.56 83 HIS B CA 1
ATOM 3168 C C . HIS B 1 83 ? -4.766 35.562 2.826 1 98.56 83 HIS B C 1
ATOM 3170 O O . HIS B 1 83 ? -4.883 36.25 3.842 1 98.56 83 HIS B O 1
ATOM 3176 N N . ALA B 1 84 ? -3.834 34.656 2.752 1 98.69 84 ALA B N 1
ATOM 3177 C CA . ALA B 1 84 ? -2.891 34.469 3.85 1 98.69 84 ALA B CA 1
ATOM 3178 C C . ALA B 1 84 ? -2.021 35.688 4.051 1 98.69 84 ALA B C 1
ATOM 3180 O O . ALA B 1 84 ? -1.845 36.156 5.18 1 98.69 84 ALA B O 1
ATOM 3181 N N . PRO B 1 85 ? -1.489 36.312 2.934 1 98.25 85 PRO B N 1
ATOM 3182 C CA . PRO B 1 85 ? -0.685 37.531 3.105 1 98.25 85 PRO B CA 1
ATOM 3183 C C . PRO B 1 85 ? -1.483 38.688 3.703 1 98.25 85 PRO B C 1
ATOM 3185 O O . PRO B 1 85 ? -0.948 39.469 4.496 1 98.25 85 PRO B O 1
ATOM 3188 N N . ARG B 1 86 ? -2.719 38.719 3.33 1 97.31 86 ARG B N 1
ATOM 3189 C CA . ARG B 1 86 ? -3.559 39.812 3.863 1 97.31 86 ARG B CA 1
ATOM 3190 C C . ARG B 1 86 ? -3.781 39.625 5.363 1 97.31 86 ARG B C 1
ATOM 3192 O O . ARG B 1 86 ? -3.797 40.594 6.109 1 97.31 86 ARG B O 1
ATOM 3199 N N . ALA B 1 87 ? -4.008 38.438 5.824 1 98.75 87 ALA B N 1
ATOM 3200 C CA . ALA B 1 87 ? -4.148 38.125 7.25 1 98.75 87 ALA B CA 1
ATOM 3201 C C . ALA B 1 87 ? -2.861 38.469 8.008 1 98.75 87 ALA B C 1
ATOM 3203 O O . ALA B 1 87 ? -2.898 39.062 9.078 1 98.75 87 ALA B O 1
ATOM 3204 N N . ALA B 1 88 ? -1.777 38.062 7.449 1 98.75 88 ALA B N 1
ATOM 3205 C CA . ALA B 1 88 ? -0.478 38.312 8.062 1 98.75 88 ALA B CA 1
ATOM 3206 C C . ALA B 1 88 ? -0.202 39.812 8.164 1 98.75 88 ALA B C 1
ATOM 3208 O O . ALA B 1 88 ? 0.31 40.281 9.18 1 98.75 88 ALA B O 1
ATOM 3209 N N . ALA B 1 89 ? -0.515 40.531 7.148 1 98.12 89 ALA B N 1
ATOM 3210 C CA . ALA B 1 89 ? -0.301 41.969 7.109 1 98.12 89 ALA B CA 1
ATOM 3211 C C . ALA B 1 89 ? -1.122 42.688 8.18 1 98.12 89 ALA B C 1
ATOM 3213 O O . ALA B 1 89 ? -0.721 43.719 8.688 1 98.12 89 ALA B O 1
ATOM 3214 N N . ALA B 1 90 ? -2.23 42.094 8.508 1 98.44 90 ALA B N 1
ATOM 3215 C CA . ALA B 1 90 ? -3.111 42.656 9.523 1 98.44 90 ALA B CA 1
ATOM 3216 C C . ALA B 1 90 ? -2.619 42.344 10.93 1 98.44 90 ALA B C 1
ATOM 3218 O O . ALA B 1 90 ? -3.176 42.812 11.914 1 98.44 90 ALA B O 1
ATOM 3219 N N . GLY B 1 91 ? -1.571 41.5 11.023 1 98.06 91 GLY B N 1
ATOM 3220 C CA . GLY B 1 91 ? -0.944 41.25 12.312 1 98.06 91 GLY B CA 1
ATOM 3221 C C . GLY B 1 91 ? -1.145 39.812 12.797 1 98.06 91 GLY B C 1
ATOM 3222 O O . GLY B 1 91 ? -0.578 39.438 13.82 1 98.06 91 GLY B O 1
ATOM 3223 N N . ALA B 1 92 ? -1.888 39.031 12.109 1 98.69 92 ALA B N 1
ATOM 3224 C CA . ALA B 1 92 ? -2.158 37.656 12.531 1 98.69 92 ALA B CA 1
ATOM 3225 C C . ALA B 1 92 ? -0.951 36.75 12.289 1 98.69 92 ALA B C 1
ATOM 3227 O O . ALA B 1 92 ? -0.218 36.938 11.312 1 98.69 92 ALA B O 1
ATOM 3228 N N . VAL B 1 93 ? -0.73 35.812 13.141 1 98.62 93 VAL B N 1
ATOM 3229 C CA . VAL B 1 93 ? 0.107 34.656 12.805 1 98.62 93 VAL B CA 1
ATOM 3230 C C . VAL B 1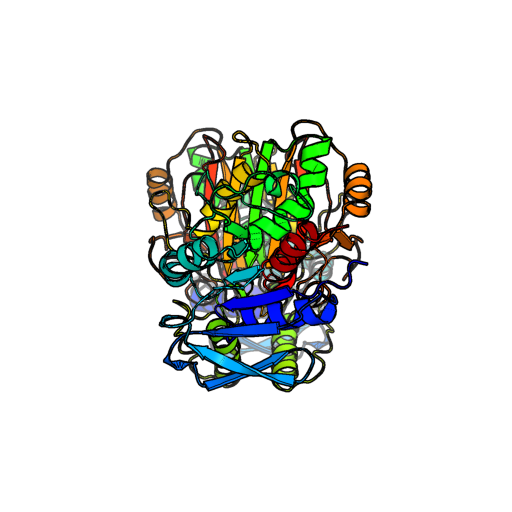 93 ? -0.693 33.656 11.961 1 98.62 93 VAL B C 1
ATOM 3232 O O . VAL B 1 93 ? -1.7 33.125 12.422 1 98.62 93 VAL B O 1
ATOM 3235 N N . VAL B 1 94 ? -0.197 33.438 10.758 1 98.94 94 VAL B N 1
ATOM 3236 C CA . VAL B 1 94 ? -0.911 32.562 9.844 1 98.94 94 VAL B CA 1
ATOM 3237 C C . VAL B 1 94 ? -0.288 31.172 9.883 1 98.94 94 VAL B C 1
ATOM 3239 O O . VAL B 1 94 ? 0.934 31.016 9.789 1 98.94 94 VAL B O 1
ATOM 3242 N N . ILE B 1 95 ? -1.052 30.141 10.102 1 98.94 95 ILE B N 1
ATOM 3243 C CA . ILE B 1 95 ? -0.654 28.75 9.93 1 98.94 95 ILE B CA 1
ATOM 3244 C C . ILE B 1 95 ? -1.389 28.141 8.734 1 98.94 95 ILE B C 1
ATOM 3246 O O . ILE B 1 95 ? -2.6 27.906 8.789 1 98.94 95 ILE B O 1
ATOM 3250 N N . ASP B 1 96 ? -0.673 27.844 7.684 1 98.88 96 ASP B N 1
ATOM 3251 C CA . ASP B 1 96 ? -1.266 27.484 6.402 1 98.88 96 ASP B CA 1
ATOM 3252 C C . ASP B 1 96 ? -1.13 25.984 6.145 1 98.88 96 ASP B C 1
ATOM 3254 O O . ASP B 1 96 ? -0.021 25.484 5.957 1 98.88 96 ASP B O 1
ATOM 3258 N N . ASN B 1 97 ? -2.266 25.312 6.023 1 98.31 97 ASN B N 1
ATOM 3259 C CA . ASN B 1 97 ? -2.297 23.875 5.801 1 98.31 97 ASN B CA 1
ATOM 3260 C C . ASN B 1 97 ? -2.131 23.531 4.32 1 98.31 97 ASN B C 1
ATOM 3262 O O . ASN B 1 97 ? -1.971 22.359 3.965 1 98.31 97 ASN B O 1
ATOM 3266 N N . THR B 1 98 ? -2.17 24.531 3.436 1 97.62 98 THR B N 1
ATOM 3267 C CA . THR B 1 98 ? -2.035 24.234 2.012 1 97.62 98 THR B CA 1
ATOM 3268 C C . THR B 1 98 ? -0.565 24.141 1.615 1 97.62 98 THR B C 1
ATOM 3270 O O . THR B 1 98 ? 0.319 24.469 2.406 1 97.62 98 THR B O 1
ATOM 3273 N N . SER B 1 99 ? -0.367 23.719 0.4 1 97.81 99 SER B N 1
ATOM 3274 C CA . SER B 1 99 ? 1.012 23.531 -0.039 1 97.81 99 SER B CA 1
ATOM 3275 C C . SER B 1 99 ? 1.6 24.828 -0.595 1 97.81 99 SER B C 1
ATOM 3277 O O . SER B 1 99 ? 2.766 24.859 -0.992 1 97.81 99 SER B O 1
ATOM 3279 N N . HIS B 1 100 ? 0.903 25.891 -0.599 1 98.25 100 HIS B N 1
ATOM 3280 C CA . HIS B 1 100 ? 1.243 27.078 -1.378 1 98.25 100 HIS B CA 1
ATOM 3281 C C . HIS B 1 100 ? 2.557 27.688 -0.905 1 98.25 100 HIS B C 1
ATOM 3283 O O . HIS B 1 100 ? 3.385 28.094 -1.721 1 98.25 100 HIS B O 1
ATOM 3289 N N . PHE B 1 101 ? 2.828 27.703 0.387 1 98.69 101 PHE B N 1
ATOM 3290 C CA . PHE B 1 101 ? 3.969 28.438 0.902 1 98.69 101 PHE B CA 1
ATOM 3291 C C . PHE B 1 101 ? 5.066 27.5 1.371 1 98.69 101 PHE B C 1
ATOM 3293 O O . PHE B 1 101 ? 6.094 27.938 1.893 1 98.69 101 PHE B O 1
ATOM 3300 N N . ARG B 1 102 ? 4.91 26.172 1.239 1 98.75 102 ARG B N 1
ATOM 3301 C CA . ARG B 1 102 ? 5.762 25.188 1.893 1 98.75 102 ARG B CA 1
ATOM 3302 C C . ARG B 1 102 ? 7.195 25.266 1.376 1 98.75 102 ARG B C 1
ATOM 3304 O O . ARG B 1 102 ? 8.141 24.969 2.105 1 98.75 102 ARG B O 1
ATOM 3311 N N . ASN B 1 103 ? 7.344 25.734 0.149 1 97.38 103 ASN B N 1
ATOM 3312 C CA . ASN B 1 103 ? 8.68 25.797 -0.432 1 97.38 103 ASN B CA 1
ATOM 3313 C C . ASN B 1 103 ? 9.242 27.203 -0.397 1 97.38 103 ASN B C 1
ATOM 3315 O O . ASN B 1 103 ? 10.344 27.453 -0.896 1 97.38 103 ASN B O 1
ATOM 3319 N N . ASP B 1 104 ? 8.531 28.172 0.142 1 98 104 ASP B N 1
ATOM 3320 C CA . ASP B 1 104 ? 8.992 29.547 0.283 1 98 104 ASP B CA 1
ATOM 3321 C C . ASP B 1 104 ? 10.086 29.656 1.345 1 98 104 ASP B C 1
ATOM 3323 O O . ASP B 1 104 ? 9.875 29.266 2.5 1 98 104 ASP B O 1
ATOM 3327 N N . PRO B 1 105 ? 11.258 30.156 0.981 1 97.19 105 PRO B N 1
ATOM 3328 C CA . PRO B 1 105 ? 12.367 30.219 1.935 1 97.19 105 PRO B CA 1
ATOM 3329 C C . PRO B 1 105 ? 12.07 31.125 3.131 1 97.19 105 PRO B C 1
ATOM 3331 O O . PRO B 1 105 ? 12.688 30.969 4.191 1 97.19 105 PRO B O 1
ATOM 3334 N N . ASP B 1 106 ? 11.164 32.031 3.018 1 98.19 106 ASP B N 1
ATOM 3335 C CA . ASP B 1 106 ? 10.852 32.969 4.082 1 98.19 106 ASP B CA 1
ATOM 3336 C C . ASP B 1 106 ? 9.68 32.5 4.93 1 98.19 106 ASP B C 1
ATOM 3338 O O . ASP B 1 106 ? 9.172 33.219 5.781 1 98.19 106 ASP B O 1
ATOM 3342 N N . VAL B 1 107 ? 9.211 31.312 4.68 1 98.81 107 VAL B N 1
ATOM 3343 C CA . VAL B 1 107 ? 8.125 30.703 5.438 1 98.81 107 VAL B CA 1
ATOM 3344 C C . VAL B 1 107 ? 8.602 29.391 6.062 1 98.81 107 VAL B C 1
ATOM 3346 O O . VAL B 1 107 ? 8.945 28.453 5.348 1 98.81 107 VAL B O 1
ATOM 3349 N N . PRO B 1 108 ? 8.672 29.344 7.395 1 98.81 108 PRO B N 1
ATOM 3350 C CA . PRO B 1 108 ? 9.07 28.062 8 1 98.81 108 PRO B CA 1
ATOM 3351 C C . PRO B 1 108 ? 8.047 26.953 7.777 1 98.81 108 PRO B C 1
ATOM 3353 O O . PRO B 1 108 ? 6.844 27.219 7.738 1 98.81 108 PRO B O 1
ATOM 3356 N N . LEU B 1 109 ? 8.484 25.781 7.547 1 98.94 109 LEU B N 1
ATOM 3357 C CA . LEU B 1 109 ? 7.723 24.547 7.449 1 98.94 109 LEU B CA 1
ATOM 3358 C C . LEU B 1 109 ? 7.938 23.672 8.688 1 98.94 109 LEU B C 1
ATOM 3360 O O . LEU B 1 109 ? 9.031 23.156 8.898 1 98.94 109 LEU B O 1
ATOM 3364 N N . VAL B 1 110 ? 6.855 23.5 9.5 1 98.94 110 VAL B N 1
ATOM 3365 C CA . VAL B 1 110 ? 7.164 23.109 10.875 1 98.94 110 VAL B CA 1
ATOM 3366 C C . VAL B 1 110 ? 6.336 21.875 11.25 1 98.94 110 VAL B C 1
ATOM 3368 O O . VAL B 1 110 ? 5.125 21.844 11.016 1 98.94 110 VAL B O 1
ATOM 3371 N N . VAL B 1 111 ? 6.949 20.891 11.68 1 98.94 111 VAL B N 1
ATOM 3372 C CA . VAL B 1 111 ? 6.359 19.828 12.484 1 98.94 111 VAL B CA 1
ATOM 3373 C C . VAL B 1 111 ? 6.664 20.062 13.961 1 98.94 111 VAL B C 1
ATOM 3375 O O . VAL B 1 111 ? 7.828 20.141 14.359 1 98.94 111 VAL B O 1
ATOM 3378 N N . SER B 1 112 ? 5.641 20.109 14.75 1 98.81 112 SER B N 1
ATOM 3379 C CA . SER B 1 112 ? 5.77 20.562 16.125 1 98.81 112 SER B CA 1
ATOM 3380 C C . SER B 1 112 ? 6.781 19.719 16.906 1 98.81 112 SER B C 1
ATOM 3382 O O . SER B 1 112 ? 7.559 20.25 17.703 1 98.81 112 SER B O 1
ATOM 3384 N N . GLU B 1 113 ? 6.844 18.391 16.625 1 98.75 113 GLU B N 1
ATOM 3385 C CA . GLU B 1 113 ? 7.711 17.469 17.359 1 98.75 113 GLU B CA 1
ATOM 3386 C C . GLU B 1 113 ? 9.109 17.422 16.75 1 98.75 113 GLU B C 1
ATOM 3388 O O . GLU B 1 113 ? 10.039 16.875 17.344 1 98.75 113 GLU B O 1
ATOM 3393 N N . VAL B 1 114 ? 9.336 18.031 15.57 1 98.88 114 VAL B N 1
ATOM 3394 C CA . VAL B 1 114 ? 10.547 17.734 14.812 1 98.88 114 VAL B CA 1
ATOM 3395 C C . VAL B 1 114 ? 11.438 18.969 14.758 1 98.88 114 VAL B C 1
ATOM 3397 O O . VAL B 1 114 ? 12.633 18.891 15.039 1 98.88 114 VAL B O 1
ATOM 3400 N N . ASN B 1 115 ? 10.852 20.125 14.453 1 98.75 115 ASN B N 1
ATOM 3401 C CA . ASN B 1 115 ? 11.695 21.297 14.266 1 98.75 115 ASN B CA 1
ATOM 3402 C C . ASN B 1 115 ? 11.016 22.578 14.773 1 98.75 115 ASN B C 1
ATOM 3404 O O . ASN B 1 115 ? 10.953 23.578 14.07 1 98.75 115 ASN B O 1
ATOM 3408 N N . PRO B 1 116 ? 10.531 22.609 16.016 1 98.69 116 PRO B N 1
ATOM 3409 C CA . PRO B 1 116 ? 9.883 23.797 16.578 1 98.69 116 PRO B CA 1
ATOM 3410 C C . PRO B 1 116 ? 10.789 25.031 16.547 1 98.69 116 PRO B C 1
ATOM 3412 O O . PRO B 1 116 ? 10.297 26.156 16.562 1 98.69 116 PRO B O 1
ATOM 3415 N N . HIS B 1 117 ? 12.062 24.859 16.5 1 98.62 117 HIS B N 1
ATOM 3416 C CA . HIS B 1 117 ? 13 25.969 16.516 1 98.62 117 HIS B CA 1
ATOM 3417 C C . HIS B 1 117 ? 12.82 26.844 15.281 1 98.62 117 HIS B C 1
ATOM 3419 O O . HIS B 1 117 ? 13.164 28.031 15.297 1 98.62 117 HIS B O 1
ATOM 3425 N N . ALA B 1 118 ? 12.273 26.297 14.227 1 98.62 118 ALA B N 1
ATOM 3426 C CA . ALA B 1 118 ? 12.086 27.031 12.984 1 98.62 118 ALA B CA 1
ATOM 3427 C C . ALA B 1 118 ? 11.07 28.156 13.164 1 98.62 118 ALA B C 1
ATOM 3429 O O . ALA B 1 118 ? 11.008 29.078 12.344 1 98.62 118 ALA B O 1
ATOM 3430 N N . LEU B 1 119 ? 10.258 28.156 14.227 1 98.44 119 LEU B N 1
ATOM 3431 C CA . LEU B 1 119 ? 9.219 29.141 14.492 1 98.44 119 LEU B CA 1
ATOM 3432 C C . LEU B 1 119 ? 9.836 30.484 14.852 1 98.44 119 LEU B C 1
ATOM 3434 O O . LEU B 1 119 ? 9.156 31.516 14.82 1 98.44 119 LEU B O 1
ATOM 3438 N N . ALA B 1 120 ? 11.07 30.484 15.227 1 97.31 120 ALA B N 1
ATOM 3439 C CA . ALA B 1 120 ? 11.734 31.703 15.68 1 97.31 120 ALA B CA 1
ATOM 3440 C C . ALA B 1 120 ? 11.859 32.719 14.547 1 97.31 120 ALA B C 1
ATOM 3442 O O . ALA B 1 120 ? 11.945 33.906 14.781 1 97.31 120 ALA B O 1
ATOM 3443 N N . ASP B 1 121 ? 11.914 32.219 13.336 1 96.25 121 ASP B N 1
ATOM 3444 C CA . ASP B 1 121 ? 12.086 33.062 12.164 1 96.25 121 ASP B CA 1
ATOM 3445 C C . ASP B 1 121 ? 10.891 32.938 11.219 1 96.25 121 ASP B C 1
ATOM 3447 O O . ASP B 1 121 ? 10.805 31.984 10.438 1 96.25 121 ASP B O 1
ATOM 3451 N N . ARG B 1 122 ? 10.016 33.875 11.258 1 96.44 122 ARG B N 1
ATOM 3452 C CA . ARG B 1 122 ? 8.844 33.938 10.391 1 96.44 122 ARG B CA 1
ATOM 3453 C C . ARG B 1 122 ? 8.594 35.344 9.859 1 96.44 122 ARG B C 1
ATOM 3455 O O . ARG B 1 122 ? 7.566 35.938 10.148 1 96.44 122 ARG B O 1
ATOM 3462 N N . PRO B 1 123 ? 9.469 35.812 9.008 1 96.88 123 PRO B N 1
ATOM 3463 C CA . PRO B 1 123 ? 9.43 37.219 8.586 1 96.88 123 PRO B CA 1
ATOM 3464 C C . PRO B 1 123 ? 8.141 37.562 7.855 1 96.88 123 PRO B C 1
ATOM 3466 O O . PRO B 1 123 ? 7.746 38.75 7.836 1 96.88 123 PRO B O 1
ATOM 3469 N N . ARG B 1 124 ? 7.422 36.625 7.332 1 97.31 124 ARG B N 1
ATOM 3470 C CA . ARG B 1 124 ? 6.199 36.906 6.59 1 97.31 124 ARG B CA 1
ATOM 3471 C C . ARG B 1 124 ? 4.973 36.781 7.488 1 97.31 124 ARG B C 1
ATOM 3473 O O . ARG B 1 124 ? 3.848 37.031 7.051 1 97.31 124 ARG B O 1
ATOM 3480 N N . GLY B 1 125 ? 5.211 36.312 8.727 1 98.25 125 GLY B N 1
ATOM 3481 C CA . GLY B 1 125 ? 4.09 36.062 9.617 1 98.25 125 GLY B CA 1
ATOM 3482 C C . GLY B 1 125 ? 3.283 34.844 9.227 1 98.25 125 GLY B C 1
ATOM 3483 O O . GLY B 1 125 ? 2.156 34.656 9.695 1 98.25 125 GLY B O 1
ATOM 3484 N N . ILE B 1 126 ? 3.824 34.031 8.312 1 98.81 126 ILE B N 1
ATOM 3485 C CA . ILE B 1 126 ? 3.178 32.812 7.82 1 98.81 126 ILE B CA 1
ATOM 3486 C C . ILE B 1 126 ? 4.027 31.594 8.172 1 98.81 126 ILE B C 1
ATOM 3488 O O . ILE B 1 126 ? 5.254 31.625 8.031 1 98.81 126 ILE B O 1
ATOM 3492 N N . ILE B 1 127 ? 3.424 30.594 8.75 1 98.94 127 ILE B N 1
ATOM 3493 C CA . ILE B 1 127 ? 3.998 29.266 9.008 1 98.94 127 ILE B CA 1
ATOM 3494 C C . ILE B 1 127 ? 3.283 28.219 8.164 1 98.94 127 ILE B C 1
ATOM 3496 O O . ILE B 1 127 ? 2.053 28.172 8.125 1 98.94 127 ILE B O 1
ATOM 3500 N N . ALA B 1 128 ? 4.043 27.422 7.438 1 98.88 128 ALA B N 1
ATOM 3501 C CA . ALA B 1 128 ? 3.439 26.375 6.621 1 98.88 128 ALA B CA 1
ATOM 3502 C C . ALA B 1 128 ? 3.352 25.062 7.391 1 98.88 128 ALA B C 1
ATOM 3504 O O . ALA B 1 128 ? 4.262 24.703 8.148 1 98.88 128 ALA B O 1
ATOM 3505 N N . ASN B 1 129 ? 2.242 24.391 7.27 1 98.81 129 ASN B N 1
ATOM 3506 C CA . ASN B 1 129 ? 1.997 23.031 7.758 1 98.81 129 ASN B CA 1
ATOM 3507 C C . ASN B 1 129 ? 2.312 21.984 6.688 1 98.81 129 ASN B C 1
ATOM 3509 O O . ASN B 1 129 ? 1.885 22.125 5.539 1 98.81 129 ASN B O 1
ATOM 3513 N N . PRO B 1 130 ? 3.098 20.984 7 1 98.75 130 PRO B N 1
ATOM 3514 C CA . PRO B 1 130 ? 3.582 20.047 5.984 1 98.75 130 PRO B CA 1
ATOM 3515 C C . PRO B 1 130 ? 2.486 19.109 5.473 1 98.75 130 PRO B C 1
ATOM 3517 O O . PRO B 1 130 ? 1.395 19.062 6.047 1 98.75 130 PRO B O 1
ATOM 3520 N N . ASN B 1 131 ? 2.828 18.391 4.434 1 98.69 131 ASN B N 1
ATOM 3521 C CA . ASN B 1 131 ? 2.029 17.312 3.869 1 98.69 131 ASN B CA 1
ATOM 3522 C C . ASN B 1 131 ? 1.755 16.219 4.898 1 98.69 131 ASN B C 1
ATOM 3524 O O . ASN B 1 131 ? 2.635 15.867 5.688 1 98.69 131 ASN B O 1
ATOM 3528 N N . CYS B 1 132 ? 0.559 15.703 4.859 1 98.69 132 CYS B N 1
ATOM 3529 C CA . CYS B 1 132 ? 0.109 14.727 5.844 1 98.69 132 CYS B CA 1
ATOM 3530 C C . CYS B 1 132 ? 1.054 13.531 5.891 1 98.69 132 CYS B C 1
ATOM 3532 O O . CYS B 1 132 ? 1.398 13.047 6.973 1 98.69 132 CYS B O 1
ATOM 3534 N N . SER B 1 133 ? 1.489 13 4.727 1 98.75 133 SER B N 1
ATOM 3535 C CA . SER B 1 133 ? 2.385 11.852 4.695 1 98.75 133 SER B CA 1
ATOM 3536 C C . SER B 1 133 ? 3.771 12.211 5.211 1 98.75 133 SER B C 1
ATOM 3538 O O . SER B 1 133 ? 4.402 11.422 5.918 1 98.75 133 SER B O 1
ATOM 3540 N N . THR B 1 134 ? 4.254 13.43 4.832 1 98.88 134 THR B N 1
ATOM 3541 C CA . THR B 1 134 ? 5.551 13.891 5.316 1 98.88 134 THR B CA 1
ATOM 3542 C C . THR B 1 134 ? 5.547 14.031 6.832 1 98.88 134 THR B C 1
ATOM 3544 O O . THR B 1 134 ? 6.5 13.633 7.504 1 98.88 134 THR B O 1
ATOM 3547 N N . MET B 1 135 ? 4.438 14.555 7.352 1 98.44 135 MET B N 1
ATOM 3548 C CA . MET B 1 135 ? 4.305 14.805 8.781 1 98.44 135 MET B CA 1
ATOM 3549 C C . MET B 1 135 ? 4.434 13.508 9.578 1 98.44 135 MET B C 1
ATOM 3551 O O . MET B 1 135 ? 5.266 13.406 10.477 1 98.44 135 MET B O 1
ATOM 3555 N N . GLN B 1 136 ? 3.607 12.531 9.266 1 98.81 136 GLN B N 1
ATOM 3556 C CA . GLN B 1 136 ? 3.658 11.289 10.031 1 98.81 136 GLN B CA 1
ATOM 3557 C C . GLN B 1 136 ? 5 10.586 9.844 1 98.81 136 GLN B C 1
ATOM 3559 O O . GLN B 1 136 ? 5.52 9.969 10.781 1 98.81 136 GLN B O 1
ATOM 3564 N N . MET B 1 137 ? 5.594 10.656 8.656 1 98.94 137 MET B N 1
ATOM 3565 C CA . MET B 1 137 ? 6.883 10.023 8.383 1 98.94 137 MET B CA 1
ATOM 3566 C C . MET B 1 137 ? 7.977 10.625 9.266 1 98.94 137 MET B C 1
ATOM 3568 O O . MET B 1 137 ? 8.742 9.891 9.891 1 98.94 137 MET B O 1
ATOM 3572 N N . LEU B 1 138 ? 7.988 11.961 9.359 1 98.94 138 LEU B N 1
ATOM 3573 C CA . LEU B 1 138 ? 9.117 12.625 10.016 1 98.94 138 LEU B CA 1
ATOM 3574 C C . LEU B 1 138 ? 8.961 12.586 11.531 1 98.94 138 LEU B C 1
ATOM 3576 O O . LEU B 1 138 ? 9.953 12.555 12.258 1 98.94 138 LEU B O 1
ATOM 3580 N N . VAL B 1 139 ? 7.699 12.586 12.055 1 98.94 139 VAL B N 1
ATOM 3581 C CA . VAL B 1 139 ? 7.523 12.383 13.484 1 98.94 139 VAL B CA 1
ATOM 3582 C C . VAL B 1 139 ? 8.141 11.047 13.898 1 98.94 139 VAL B C 1
ATOM 3584 O O . VAL B 1 139 ? 8.742 10.945 14.977 1 98.94 139 VAL B O 1
ATOM 3587 N N . ALA B 1 140 ? 8.062 10.047 13.062 1 98.94 140 ALA B N 1
ATOM 3588 C CA . ALA B 1 140 ? 8.602 8.727 13.344 1 98.94 140 ALA B CA 1
ATOM 3589 C C . ALA B 1 140 ? 10.102 8.672 13.07 1 98.94 140 ALA B C 1
ATOM 3591 O O . ALA B 1 140 ? 10.867 8.078 13.836 1 98.94 140 ALA B O 1
ATOM 3592 N N . LEU B 1 141 ? 10.586 9.352 12.008 1 98.94 141 LEU B N 1
ATOM 3593 C CA . LEU B 1 141 ? 11.938 9.094 11.523 1 98.94 141 LEU B CA 1
ATOM 3594 C C . LEU B 1 141 ? 12.922 10.117 12.094 1 98.94 141 LEU B C 1
ATOM 3596 O O . LEU B 1 141 ? 14.125 9.852 12.156 1 98.94 141 LEU B O 1
ATOM 3600 N N . ALA B 1 142 ? 12.445 11.336 12.492 1 98.94 142 ALA B N 1
ATOM 3601 C CA . ALA B 1 142 ? 13.344 12.391 12.938 1 98.94 142 ALA B CA 1
ATOM 3602 C C . ALA B 1 142 ? 14.164 11.945 14.141 1 98.94 142 ALA B C 1
ATOM 3604 O O . ALA B 1 142 ? 15.367 12.211 14.211 1 98.94 142 ALA B O 1
ATOM 3605 N N . PRO B 1 143 ? 13.547 11.234 15.188 1 98.88 143 PRO B N 1
ATOM 3606 C CA . PRO B 1 143 ? 14.367 10.75 16.297 1 98.88 143 PRO B CA 1
ATOM 3607 C C . PRO B 1 143 ? 15.508 9.844 15.844 1 98.88 143 PRO B C 1
ATOM 3609 O O . PRO B 1 143 ? 16.625 9.922 16.375 1 98.88 143 PRO B O 1
ATOM 3612 N N . ILE B 1 144 ? 15.281 8.984 14.859 1 98.94 144 ILE B N 1
ATOM 3613 C CA . ILE B 1 144 ? 16.312 8.094 14.32 1 98.94 144 ILE B CA 1
ATOM 3614 C C . ILE B 1 144 ? 17.359 8.906 13.57 1 98.94 144 ILE B C 1
ATOM 3616 O O . ILE B 1 144 ? 18.562 8.68 13.727 1 98.94 144 ILE B O 1
ATOM 3620 N N . HIS B 1 145 ? 16.875 9.867 12.758 1 98.94 145 HIS B N 1
ATOM 3621 C CA . HIS B 1 145 ? 17.766 10.719 11.992 1 98.94 145 HIS B CA 1
ATOM 3622 C C . HIS B 1 145 ? 18.719 11.484 12.914 1 98.94 145 HIS B C 1
ATOM 3624 O O . HIS B 1 145 ? 19.906 11.641 12.602 1 98.94 145 HIS B O 1
ATOM 3630 N N . ARG B 1 146 ? 18.219 11.992 14.023 1 98.62 146 ARG B N 1
ATOM 3631 C CA . ARG B 1 146 ? 19.031 12.75 14.977 1 98.62 146 ARG B CA 1
ATOM 3632 C C . ARG B 1 146 ? 20.062 11.859 15.648 1 98.62 146 ARG B C 1
ATOM 3634 O O . ARG B 1 146 ? 21.188 12.289 15.922 1 98.62 146 ARG B O 1
ATOM 3641 N N . ALA B 1 147 ? 19.672 10.625 15.906 1 98.75 147 ALA B N 1
ATOM 3642 C CA . ALA B 1 147 ? 20.531 9.711 16.641 1 98.75 147 ALA B CA 1
ATOM 3643 C C . ALA B 1 147 ? 21.656 9.18 15.758 1 98.75 147 ALA B C 1
ATOM 3645 O O . ALA B 1 147 ? 22.812 9.117 16.172 1 98.75 147 ALA B O 1
ATOM 3646 N N . VAL B 1 148 ? 21.328 8.766 14.445 1 98.81 148 VAL B N 1
ATOM 3647 C CA . VAL B 1 148 ? 22.328 8.008 13.688 1 98.81 148 VAL B CA 1
ATOM 3648 C C . VAL B 1 148 ? 22.391 8.523 12.25 1 98.81 148 VAL B C 1
ATOM 3650 O O . VAL B 1 148 ? 23.188 8.047 11.445 1 98.81 148 VAL B O 1
ATOM 3653 N N . GLY B 1 149 ? 21.609 9.484 11.867 1 98.81 149 GLY B N 1
ATOM 3654 C CA . GLY B 1 149 ? 21.516 9.969 10.5 1 98.81 149 GLY B CA 1
ATOM 3655 C C . GLY B 1 149 ? 20.812 9 9.562 1 98.81 149 GLY B C 1
ATOM 3656 O O . GLY B 1 149 ? 21.031 7.793 9.641 1 98.81 149 GLY B O 1
ATOM 3657 N N . ILE B 1 150 ? 19.938 9.477 8.734 1 98.94 150 ILE B N 1
ATOM 3658 C CA . ILE B 1 150 ? 19.328 8.695 7.668 1 98.94 150 ILE B CA 1
ATOM 3659 C C . ILE B 1 150 ? 19.859 9.172 6.316 1 98.94 150 ILE B C 1
ATOM 3661 O O . ILE B 1 150 ? 19.859 10.367 6.027 1 98.94 150 ILE B O 1
ATOM 3665 N N . GLU B 1 151 ? 20.312 8.219 5.516 1 98.75 151 GLU B N 1
ATOM 3666 C CA . GLU B 1 151 ? 20.844 8.531 4.191 1 98.75 151 GLU B CA 1
ATOM 3667 C C . GLU B 1 151 ? 19.734 8.477 3.133 1 98.75 151 GLU B C 1
ATOM 3669 O O . GLU B 1 151 ? 19.719 9.297 2.211 1 98.75 151 GLU B O 1
ATOM 3674 N N . ARG B 1 152 ? 18.906 7.484 3.234 1 98.88 152 ARG B N 1
ATOM 3675 C CA . ARG B 1 152 ? 17.922 7.246 2.188 1 98.88 152 ARG B CA 1
ATOM 3676 C C . ARG B 1 152 ? 16.641 6.672 2.771 1 98.88 152 ARG B C 1
ATOM 3678 O O . ARG B 1 152 ? 16.672 5.82 3.662 1 98.88 152 ARG B O 1
ATOM 3685 N N . ILE B 1 153 ? 15.523 7.188 2.334 1 98.94 153 ILE B N 1
ATOM 3686 C CA . ILE B 1 153 ? 14.203 6.684 2.682 1 98.94 153 ILE B CA 1
ATOM 3687 C C . ILE B 1 153 ? 13.508 6.141 1.433 1 98.94 153 ILE B C 1
ATOM 3689 O O . ILE B 1 153 ? 13.18 6.898 0.52 1 98.94 153 ILE B O 1
ATOM 3693 N N . ASN B 1 154 ? 13.336 4.844 1.27 1 98.88 154 ASN B N 1
ATOM 3694 C CA . ASN B 1 154 ? 12.391 4.246 0.329 1 98.88 154 ASN B CA 1
ATOM 3695 C C . ASN B 1 154 ? 11.023 4.035 0.965 1 98.88 154 ASN B C 1
ATOM 3697 O O . ASN B 1 154 ? 10.891 3.27 1.922 1 98.88 154 ASN B O 1
ATOM 3701 N N . VAL B 1 155 ? 10.016 4.723 0.41 1 98.94 155 VAL B N 1
ATOM 3702 C CA . VAL B 1 155 ? 8.742 4.703 1.113 1 98.94 155 VAL B CA 1
ATOM 3703 C C . VAL B 1 155 ? 7.605 4.445 0.123 1 98.94 155 VAL B C 1
ATOM 3705 O O . VAL B 1 155 ? 7.625 4.961 -0.998 1 98.94 155 VAL B O 1
ATOM 3708 N N . ALA B 1 156 ? 6.727 3.559 0.413 1 98.94 156 ALA B N 1
ATOM 3709 C CA . ALA B 1 156 ? 5.445 3.355 -0.257 1 98.94 156 ALA B CA 1
ATOM 3710 C C . ALA B 1 156 ? 4.285 3.705 0.667 1 98.94 156 ALA B C 1
ATOM 3712 O O . ALA B 1 156 ? 4.215 3.221 1.799 1 98.94 156 ALA B O 1
ATOM 3713 N N . SER B 1 157 ? 3.414 4.547 0.198 1 98.94 157 SER B N 1
ATOM 3714 C CA . SER B 1 157 ? 2.326 4.98 1.069 1 98.94 157 SER B CA 1
ATOM 3715 C C . SER B 1 157 ? 1.02 4.281 0.708 1 98.94 157 SER B C 1
ATOM 3717 O O . SER B 1 157 ? 0.859 3.795 -0.413 1 98.94 157 SER B O 1
ATOM 3719 N N . TYR B 1 158 ? 0.185 4.133 1.622 1 98.94 158 TYR B N 1
ATOM 3720 C CA . TYR B 1 158 ? -1.215 3.725 1.58 1 98.94 158 TYR B CA 1
ATOM 3721 C C . TYR B 1 158 ? -2.119 4.824 2.123 1 98.94 158 TYR B C 1
ATOM 3723 O O . TYR B 1 158 ? -2.402 4.867 3.322 1 98.94 158 TYR B O 1
ATOM 3731 N N . GLN B 1 159 ? -2.535 5.691 1.205 1 98.94 159 GLN B N 1
ATOM 3732 C CA . GLN B 1 159 ? -3.168 6.914 1.684 1 98.94 159 GLN B CA 1
ATOM 3733 C C . GLN B 1 159 ? -4.688 6.828 1.574 1 98.94 159 GLN B C 1
ATOM 3735 O O . GLN B 1 159 ? -5.223 6.484 0.517 1 98.94 159 GLN B O 1
ATOM 3740 N N . SER B 1 160 ? -5.352 7.164 2.602 1 98.94 160 SER B N 1
ATOM 3741 C CA . SER B 1 160 ? -6.809 7.141 2.676 1 98.94 160 SER B CA 1
ATOM 3742 C C . SER B 1 160 ? -7.426 8.211 1.78 1 98.94 160 SER B C 1
ATOM 3744 O O . SER B 1 160 ? -6.738 9.148 1.361 1 98.94 160 SER B O 1
ATOM 3746 N N . VAL B 1 161 ? -8.727 8.102 1.529 1 98.75 161 VAL B N 1
ATOM 3747 C CA . VAL B 1 161 ? -9.43 8.984 0.603 1 98.75 161 VAL B CA 1
ATOM 3748 C C . VAL B 1 161 ? -9.688 10.328 1.272 1 98.75 161 VAL B C 1
ATOM 3750 O O . VAL B 1 161 ? -9.914 11.336 0.592 1 98.75 161 VAL B O 1
ATOM 3753 N N . SER B 1 162 ? -9.602 10.359 2.596 1 98.31 162 SER B N 1
ATOM 3754 C CA . SER B 1 162 ? -9.812 11.633 3.283 1 98.31 162 SER B CA 1
ATOM 3755 C C . SER B 1 162 ? -8.75 12.656 2.879 1 98.31 162 SER B C 1
ATOM 3757 O O . SER B 1 162 ? -8.984 13.859 2.969 1 98.31 162 SER B O 1
ATOM 3759 N N . GLY B 1 163 ? -7.609 12.156 2.426 1 97.38 163 GLY B N 1
ATOM 3760 C CA . GLY B 1 163 ? -6.578 13.047 1.926 1 97.38 163 GLY B CA 1
ATOM 3761 C C . GLY B 1 163 ? -7.031 13.883 0.742 1 97.38 163 GLY B C 1
ATOM 3762 O O . GLY B 1 163 ? -6.406 14.891 0.41 1 97.38 163 GLY B O 1
ATOM 3763 N N . ALA B 1 164 ? -8.125 13.438 0.122 1 96.5 164 ALA B N 1
ATOM 3764 C CA . ALA B 1 164 ? -8.641 14.148 -1.045 1 96.5 164 ALA B CA 1
ATOM 3765 C C . ALA B 1 164 ? -9.898 14.938 -0.692 1 96.5 164 ALA B C 1
ATOM 3767 O O . ALA B 1 164 ? -10.586 15.453 -1.577 1 96.5 164 ALA B O 1
ATOM 3768 N N . GLY B 1 165 ? -10.258 14.992 0.582 1 94.25 165 GLY B N 1
ATOM 3769 C CA . GLY B 1 165 ? -11.328 15.859 1.05 1 94.25 165 GLY B CA 1
ATOM 3770 C C . GLY B 1 165 ? -12.641 15.125 1.262 1 94.25 165 GLY B C 1
ATOM 3771 O O . GLY B 1 165 ? -12.727 13.914 1.014 1 94.25 165 GLY B O 1
ATOM 3772 N N . ARG B 1 166 ? -13.617 15.836 1.649 1 93.88 166 ARG B N 1
ATOM 3773 C CA . ARG B 1 166 ? -14.922 15.305 2.02 1 93.88 166 ARG B CA 1
ATOM 3774 C C . ARG B 1 166 ? -15.594 14.617 0.833 1 93.88 166 ARG B C 1
ATOM 3776 O O . ARG B 1 166 ? -16.188 13.547 0.983 1 93.88 166 ARG B O 1
ATOM 3783 N N . SER B 1 167 ? -15.562 15.227 -0.296 1 95.69 167 SER B N 1
ATOM 3784 C CA . SER B 1 167 ? -16.219 14.672 -1.479 1 95.69 167 SER B CA 1
ATOM 3785 C C . SER B 1 167 ? -15.594 13.336 -1.875 1 95.69 167 SER B C 1
ATOM 3787 O O . SER B 1 167 ? -16.266 12.469 -2.436 1 95.69 167 SER B O 1
ATOM 3789 N N . ALA B 1 168 ? -14.32 13.156 -1.621 1 97.69 168 ALA B N 1
ATOM 3790 C CA . ALA B 1 168 ? -13.641 11.891 -1.911 1 97.69 168 ALA B CA 1
ATOM 3791 C C . ALA B 1 168 ? -14.117 10.789 -0.972 1 97.69 168 ALA B C 1
ATOM 3793 O O . ALA B 1 168 ? -14.297 9.641 -1.394 1 97.69 168 ALA B O 1
ATOM 3794 N N . MET B 1 169 ? -14.289 11.109 0.282 1 97.69 169 MET B N 1
ATOM 3795 C CA . MET B 1 169 ? -14.836 10.156 1.24 1 97.69 169 MET B CA 1
ATOM 3796 C C . MET B 1 169 ? -16.25 9.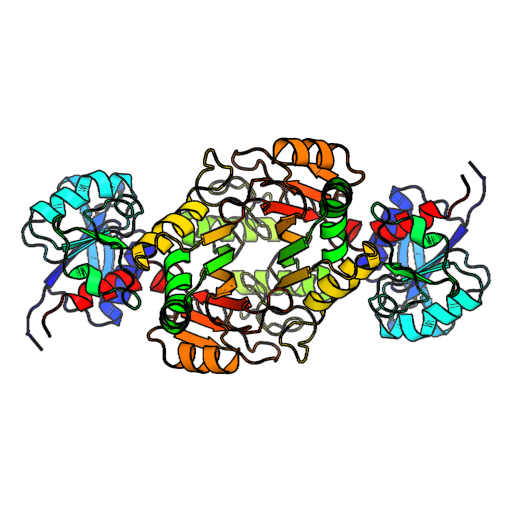742 0.847 1 97.69 169 MET B C 1
ATOM 3798 O O . MET B 1 169 ? -16.594 8.562 0.899 1 97.69 169 MET B O 1
ATOM 3802 N N . GLU B 1 170 ? -17.031 10.766 0.48 1 97.5 170 GLU B N 1
ATOM 3803 C CA . GLU B 1 170 ? -18.391 10.477 0.014 1 97.5 170 GLU B CA 1
ATOM 3804 C C . GLU B 1 170 ? -18.375 9.547 -1.197 1 97.5 170 GLU B C 1
ATOM 3806 O O . GLU B 1 170 ? -19.203 8.641 -1.302 1 97.5 170 GLU B O 1
ATOM 3811 N N . GLU B 1 171 ? -17.469 9.797 -2.084 1 98.56 171 GLU B N 1
ATOM 3812 C CA . GLU B 1 171 ? -17.375 8.977 -3.287 1 98.56 171 GLU B CA 1
ATOM 3813 C C . GLU B 1 171 ? -17.062 7.527 -2.941 1 98.56 171 GLU B C 1
ATOM 3815 O O . GLU B 1 171 ? -17.625 6.602 -3.531 1 98.56 171 GLU B O 1
ATOM 3820 N N . LEU B 1 172 ? -16.109 7.262 -2.027 1 98.75 172 LEU B N 1
ATOM 3821 C CA . LEU B 1 172 ? -15.812 5.891 -1.618 1 98.75 172 LEU B CA 1
ATOM 3822 C C . LEU B 1 172 ? -17.078 5.199 -1.097 1 98.75 172 LEU B C 1
ATOM 3824 O O . LEU B 1 172 ? -17.359 4.059 -1.466 1 98.75 172 LEU B O 1
ATOM 3828 N N . GLY B 1 173 ? -17.766 5.93 -0.229 1 98.56 173 GLY B N 1
ATOM 3829 C CA . GLY B 1 173 ? -19 5.367 0.299 1 98.56 173 GLY B CA 1
ATOM 3830 C C . GLY B 1 173 ? -20.031 5.051 -0.778 1 98.56 173 GLY B C 1
ATOM 3831 O O . GLY B 1 173 ? -20.594 3.957 -0.796 1 98.56 173 GLY B O 1
ATOM 3832 N N . LYS B 1 174 ? -20.25 6 -1.671 1 98.31 174 LYS B N 1
ATOM 3833 C CA . LYS B 1 174 ? -21.219 5.852 -2.74 1 98.31 174 LYS B CA 1
ATOM 3834 C C . LYS B 1 174 ? -20.859 4.699 -3.672 1 98.31 174 LYS B C 1
ATOM 3836 O O . LYS B 1 174 ? -21.703 3.881 -4.027 1 98.31 174 LYS B O 1
ATOM 3841 N N . GLN B 1 175 ? -19.609 4.684 -4.125 1 98.81 175 GLN B N 1
ATOM 3842 C CA . GLN B 1 175 ? -19.172 3.598 -4.988 1 98.81 175 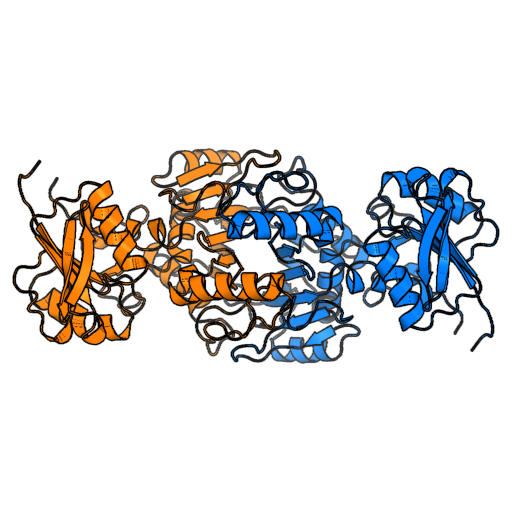GLN B CA 1
ATOM 3843 C C . GLN B 1 175 ? -19.359 2.242 -4.312 1 98.81 175 GLN B C 1
ATOM 3845 O O . GLN B 1 175 ? -19.797 1.282 -4.949 1 98.81 175 GLN B O 1
ATOM 3850 N N . THR B 1 176 ? -19 2.133 -3.012 1 98.75 176 THR B N 1
ATOM 3851 C CA . THR B 1 176 ? -19.094 0.882 -2.266 1 98.75 176 THR B CA 1
ATOM 3852 C C . THR B 1 176 ? -20.531 0.397 -2.211 1 98.75 176 THR B C 1
ATOM 3854 O O . THR B 1 176 ? -20.812 -0.774 -2.477 1 98.75 176 THR B O 1
ATOM 3857 N N . ALA B 1 177 ? -21.406 1.316 -1.889 1 98 177 ALA B N 1
ATOM 3858 C CA . ALA B 1 177 ? -22.828 0.981 -1.83 1 98 177 ALA B CA 1
ATOM 3859 C C . ALA B 1 177 ? -23.344 0.52 -3.191 1 98 177 ALA B C 1
ATOM 3861 O O . ALA B 1 177 ? -24.078 -0.463 -3.283 1 98 177 ALA B O 1
ATOM 3862 N N . ARG B 1 178 ? -23 1.22 -4.207 1 98.06 178 ARG B N 1
ATOM 3863 C CA . ARG B 1 178 ? -23.438 0.885 -5.559 1 98.06 178 ARG B CA 1
ATOM 3864 C C . ARG B 1 178 ? -22.938 -0.492 -5.973 1 98.06 178 ARG B C 1
ATOM 3866 O O . ARG B 1 178 ? -23.688 -1.299 -6.52 1 98.06 178 ARG B O 1
ATOM 3873 N N . LEU B 1 179 ? -21.688 -0.782 -5.703 1 98 179 LEU B N 1
ATOM 3874 C CA . LEU B 1 179 ? -21.094 -2.055 -6.09 1 98 179 LEU B CA 1
ATOM 3875 C C . LEU B 1 179 ? -21.75 -3.211 -5.34 1 98 179 LEU B C 1
ATOM 3877 O O . LEU B 1 179 ? -21.953 -4.285 -5.91 1 98 179 LEU B O 1
ATOM 3881 N N . LEU B 1 180 ? -22.016 -3.029 -4.031 1 96 180 LEU B N 1
ATOM 3882 C CA . LEU B 1 180 ? -22.688 -4.066 -3.252 1 96 180 LEU B CA 1
ATOM 3883 C C . LEU B 1 180 ? -24.078 -4.352 -3.807 1 96 180 LEU B C 1
ATOM 3885 O O . LEU B 1 180 ? -24.625 -5.43 -3.584 1 96 180 LEU B O 1
ATOM 3889 N N . ASN B 1 181 ? -24.594 -3.369 -4.523 1 95.75 181 ASN B N 1
ATOM 3890 C CA . ASN B 1 181 ? -25.891 -3.533 -5.156 1 95.75 181 ASN B CA 1
ATOM 3891 C C . ASN B 1 181 ? -25.766 -3.844 -6.645 1 95.75 181 ASN B C 1
ATOM 3893 O O . ASN B 1 181 ? -26.703 -3.66 -7.406 1 95.75 181 ASN B O 1
ATOM 3897 N N . PHE B 1 182 ? -24.641 -4.145 -7.094 1 96.25 182 PHE B N 1
ATOM 3898 C CA . PHE B 1 182 ? -24.344 -4.578 -8.453 1 96.25 182 PHE B CA 1
ATOM 3899 C C . PHE B 1 182 ? -24.609 -3.457 -9.453 1 96.25 182 PHE B C 1
ATOM 3901 O O . PHE B 1 182 ? -25.125 -3.699 -10.547 1 96.25 182 PHE B O 1
ATOM 3908 N N . GLN B 1 183 ? -24.344 -2.264 -8.992 1 97.44 183 GLN B N 1
ATOM 3909 C CA . GLN B 1 183 ? -24.484 -1.092 -9.852 1 97.44 183 GLN B CA 1
ATOM 3910 C C . GLN B 1 183 ? -23.125 -0.531 -10.25 1 97.44 183 GLN B C 1
ATOM 3912 O O . GLN B 1 183 ? -22.109 -0.839 -9.625 1 97.44 183 GLN B O 1
ATOM 3917 N N . ASP B 1 184 ? -23.094 0.209 -11.305 1 97.38 184 ASP B N 1
ATOM 3918 C CA . ASP B 1 184 ? -21.891 0.902 -11.766 1 97.38 184 ASP B CA 1
ATOM 3919 C C . ASP B 1 184 ? -21.406 1.903 -10.719 1 97.38 184 ASP B C 1
ATOM 3921 O O . ASP B 1 184 ? -22.188 2.719 -10.219 1 97.38 184 ASP B O 1
ATOM 3925 N N . PRO B 1 185 ? -20.172 1.819 -10.336 1 97.19 185 PRO B N 1
ATOM 3926 C CA . PRO B 1 185 ? -19.672 2.705 -9.281 1 97.19 185 PRO B CA 1
ATOM 3927 C C . PRO B 1 185 ? -19.719 4.18 -9.688 1 97.19 185 PRO B C 1
ATOM 3929 O O . PRO B 1 185 ? -19.828 5.055 -8.82 1 97.19 185 PRO B O 1
ATOM 3932 N N . ALA B 1 186 ? -19.469 4.551 -11.031 1 96.5 186 ALA B N 1
ATOM 3933 C CA . ALA B 1 186 ? -19.625 5.895 -11.578 1 96.5 186 ALA B CA 1
ATOM 3934 C C . ALA B 1 186 ? -18.641 6.867 -10.922 1 96.5 186 ALA B C 1
ATOM 3936 O O . ALA B 1 186 ? -19.062 7.84 -10.289 1 96.5 186 ALA B O 1
ATOM 3937 N N . PRO B 1 187 ? -17.344 6.594 -11.055 1 97.5 187 PRO B N 1
ATOM 3938 C CA . PRO B 1 187 ? -16.359 7.504 -10.461 1 97.5 187 PRO B CA 1
ATOM 3939 C C . PRO B 1 187 ? -16.531 8.945 -10.922 1 97.5 187 PRO B C 1
ATOM 3941 O O . PRO B 1 187 ? -16.859 9.195 -12.086 1 97.5 187 PRO B O 1
ATOM 3944 N N . GLU B 1 188 ? -16.344 9.969 -10.039 1 96.81 188 GLU B N 1
ATOM 3945 C CA . GLU B 1 188 ? -16.453 11.398 -10.32 1 96.81 188 GLU B CA 1
ATOM 3946 C C . GLU B 1 188 ? -15.227 12.156 -9.812 1 96.81 188 GLU B C 1
ATOM 3948 O O . GLU B 1 188 ? -14.562 12.852 -10.586 1 96.81 188 GLU B O 1
ATOM 3953 N N . ARG B 1 189 ? -14.914 11.984 -8.578 1 96 189 ARG B N 1
ATOM 3954 C CA . ARG B 1 189 ? -13.805 12.688 -7.938 1 96 189 ARG B CA 1
ATOM 3955 C C . ARG B 1 189 ? -12.469 12.047 -8.305 1 96 189 ARG B C 1
ATOM 3957 O O . ARG B 1 189 ? -11.461 12.742 -8.438 1 96 189 ARG B O 1
ATOM 3964 N N . PHE B 1 190 ? -12.492 10.727 -8.344 1 98.06 190 PHE B N 1
ATOM 3965 C CA . PHE B 1 190 ? -11.305 9.977 -8.734 1 98.06 190 PHE B CA 1
ATOM 3966 C C . PHE B 1 190 ? -11.359 9.594 -10.211 1 98.06 190 PHE B C 1
ATOM 3968 O O . PHE B 1 190 ? -12.445 9.438 -10.773 1 98.06 190 PHE B O 1
ATOM 3975 N N . PRO B 1 191 ? -10.18 9.492 -10.836 1 97.44 191 PRO B N 1
ATOM 3976 C CA . PRO B 1 191 ? -10.18 9.203 -12.273 1 97.44 191 PRO B CA 1
ATOM 3977 C C . PRO B 1 191 ? -10.672 7.789 -12.586 1 97.44 191 PRO B C 1
ATOM 3979 O O . PRO B 1 191 ? -11.055 7.504 -13.727 1 97.44 191 PRO B O 1
ATOM 3982 N N . VAL B 1 192 ? -10.625 6.887 -11.641 1 98.31 192 VAL B N 1
ATOM 3983 C CA . VAL B 1 192 ? -11.117 5.516 -11.758 1 98.31 192 VAL B CA 1
ATOM 3984 C C . VAL B 1 192 ? -11.789 5.098 -10.453 1 98.31 192 VAL B C 1
ATOM 3986 O O . VAL B 1 192 ? -11.742 5.828 -9.461 1 98.31 192 VAL B O 1
ATOM 3989 N N . GLN B 1 193 ? -12.477 3.93 -10.469 1 98.62 193 GLN B N 1
ATOM 3990 C CA . GLN B 1 193 ? -13.086 3.354 -9.273 1 98.62 193 GLN B CA 1
ATOM 3991 C C . GLN B 1 193 ? -12.086 3.297 -8.125 1 98.62 193 GLN B C 1
ATOM 3993 O O . GLN B 1 193 ? -10.953 2.842 -8.305 1 98.62 193 GLN B O 1
ATOM 3998 N N . ILE B 1 194 ? -12.5 3.822 -6.98 1 98.88 194 ILE B N 1
ATOM 3999 C CA . ILE B 1 194 ? -11.625 3.762 -5.816 1 98.88 194 ILE B CA 1
ATOM 4000 C C . ILE B 1 194 ? -12.086 2.65 -4.875 1 98.88 194 ILE B C 1
ATOM 4002 O O . ILE B 1 194 ? -11.266 2.016 -4.203 1 98.88 194 ILE B O 1
ATOM 4006 N N . ALA B 1 195 ? -13.453 2.367 -4.863 1 98.88 195 ALA B N 1
ATOM 4007 C CA . ALA B 1 195 ? -13.945 1.274 -4.027 1 98.88 195 ALA B CA 1
ATOM 4008 C C . ALA B 1 195 ? -13.32 -0.055 -4.441 1 98.88 195 ALA B C 1
ATOM 4010 O O . ALA B 1 195 ? -13.375 -0.438 -5.609 1 98.88 195 ALA B O 1
ATOM 4011 N N . PHE B 1 196 ? -12.664 -0.731 -3.48 1 98.88 196 PHE B N 1
ATOM 4012 C CA . PHE B 1 196 ? -12.031 -2.035 -3.652 1 98.88 196 PHE B CA 1
ATOM 4013 C C . PHE B 1 196 ? -10.938 -1.974 -4.715 1 98.88 196 PHE B C 1
ATOM 4015 O O . PHE B 1 196 ? -10.711 -2.949 -5.43 1 98.88 196 PHE B O 1
ATOM 4022 N N . ASN B 1 197 ? -10.289 -0.818 -4.887 1 98.94 197 ASN B N 1
ATOM 4023 C CA . ASN B 1 197 ? -9.242 -0.628 -5.883 1 98.94 197 ASN B CA 1
ATOM 4024 C C . ASN B 1 197 ? -8.07 0.178 -5.32 1 98.94 197 ASN B C 1
ATOM 4026 O O . ASN B 1 197 ? -8.07 0.534 -4.141 1 98.94 197 ASN B O 1
ATOM 4030 N N . LEU B 1 198 ? -7.027 0.328 -6.078 1 98.94 198 LEU B N 1
ATOM 4031 C CA . LEU B 1 198 ? -5.824 1.081 -5.75 1 98.94 198 LEU B CA 1
ATOM 4032 C C . LEU B 1 198 ? -5.473 2.061 -6.863 1 98.94 198 LEU B C 1
ATOM 4034 O O . LEU B 1 198 ? -5.516 1.705 -8.047 1 98.94 198 LEU B O 1
ATOM 4038 N N . ILE B 1 199 ? -5.184 3.256 -6.512 1 98.94 199 ILE B N 1
ATOM 4039 C CA . ILE B 1 199 ? -4.852 4.266 -7.512 1 98.94 199 ILE B CA 1
ATOM 4040 C C . ILE B 1 199 ? -3.438 4.785 -7.27 1 98.94 199 ILE B C 1
ATOM 4042 O O . ILE B 1 199 ? -3.199 5.539 -6.32 1 98.94 199 ILE B O 1
ATOM 4046 N N . PRO B 1 200 ? -2.451 4.398 -8.109 1 98.94 200 PRO B N 1
ATOM 4047 C CA . PRO B 1 200 ? -1.058 4.793 -7.887 1 98.94 200 PRO B CA 1
ATOM 4048 C C . PRO B 1 200 ? -0.751 6.195 -8.414 1 98.94 200 PRO B C 1
ATOM 4050 O O . PRO B 1 200 ? 0.275 6.402 -9.062 1 98.94 200 PRO B O 1
ATOM 4053 N N . GLN B 1 201 ? -1.673 7.137 -8.141 1 98.81 201 GLN B N 1
ATOM 4054 C CA . GLN B 1 201 ? -1.509 8.547 -8.477 1 98.81 201 GLN B CA 1
ATOM 4055 C C . GLN B 1 201 ? -2.191 9.438 -7.441 1 98.81 201 GLN B C 1
ATOM 4057 O O . GLN B 1 201 ? -3.412 9.383 -7.27 1 98.81 201 GLN B O 1
ATOM 4062 N N . ILE B 1 202 ? -1.466 10.141 -6.758 1 98.75 202 ILE B N 1
ATOM 4063 C CA . ILE B 1 202 ? -1.969 11.195 -5.887 1 98.75 202 ILE B CA 1
ATOM 4064 C C . ILE B 1 202 ? -1.378 12.539 -6.312 1 98.75 202 ILE B C 1
ATOM 4066 O O . ILE B 1 202 ? -0.156 12.695 -6.387 1 98.75 202 ILE B O 1
ATOM 4070 N N . ASP B 1 203 ? -2.336 13.555 -6.543 1 97.88 203 ASP B N 1
ATOM 4071 C CA . ASP B 1 203 ? -1.942 14.852 -7.082 1 97.88 203 ASP B CA 1
ATOM 4072 C C . ASP B 1 203 ? -1.511 14.734 -8.547 1 97.88 203 ASP B C 1
ATOM 4074 O O . ASP B 1 203 ? -1.823 13.742 -9.211 1 97.88 203 ASP B O 1
ATOM 4078 N N . SER B 1 204 ? -0.882 15.656 -9.172 1 98.12 204 SER B N 1
ATOM 4079 C CA . SER B 1 204 ? -0.596 15.719 -10.602 1 98.12 204 SER B CA 1
ATOM 4080 C C . SER B 1 204 ? 0.772 15.125 -10.922 1 98.12 204 SER B C 1
ATOM 4082 O O . SER B 1 204 ? 1.675 15.148 -10.086 1 98.12 204 SER B O 1
ATOM 4084 N N . PHE B 1 205 ? 0.902 14.594 -12.148 1 98.56 205 PHE B N 1
ATOM 4085 C CA . PHE B 1 205 ? 2.191 14.109 -12.633 1 98.56 205 PHE B CA 1
ATOM 4086 C C . PHE B 1 205 ? 3.15 15.273 -12.867 1 98.56 205 PHE B C 1
ATOM 4088 O O . PHE B 1 205 ? 2.732 16.359 -13.297 1 98.56 205 PHE B O 1
ATOM 4095 N N . MET B 1 206 ? 4.383 15 -12.555 1 98.31 206 MET B N 1
ATOM 4096 C CA . MET B 1 206 ? 5.453 15.945 -12.867 1 98.31 206 MET B CA 1
ATOM 4097 C C . MET B 1 206 ? 6.332 15.422 -13.992 1 98.31 206 MET B C 1
ATOM 4099 O O . MET B 1 206 ? 6.203 14.266 -14.398 1 98.31 206 MET B O 1
ATOM 4103 N N . ASP B 1 207 ? 7.297 16.188 -14.5 1 97.62 207 ASP B N 1
ATOM 4104 C CA . ASP B 1 207 ? 8.102 15.859 -15.68 1 97.62 207 ASP B CA 1
ATOM 4105 C C . ASP B 1 207 ? 9.023 14.68 -15.406 1 97.62 207 ASP B C 1
ATOM 4107 O O . ASP B 1 207 ? 9.344 13.914 -16.312 1 97.62 207 ASP B O 1
ATOM 4111 N N . ASN B 1 208 ? 9.359 14.5 -14.203 1 97.75 208 ASN B N 1
ATOM 4112 C CA . ASN B 1 208 ? 10.336 13.469 -13.867 1 97.75 208 ASN B CA 1
ATOM 4113 C C . ASN B 1 208 ? 9.664 12.125 -13.617 1 97.75 208 ASN B C 1
ATOM 4115 O O . ASN B 1 208 ? 10.312 11.172 -13.172 1 97.75 208 ASN B O 1
ATOM 4119 N N . GLY B 1 209 ? 8.344 12.031 -13.758 1 97.81 209 GLY B N 1
ATOM 4120 C CA . GLY B 1 209 ? 7.621 10.781 -13.625 1 97.81 209 GLY B CA 1
ATOM 4121 C C . GLY B 1 209 ? 6.996 10.594 -12.258 1 97.81 209 GLY B C 1
ATOM 4122 O O . GLY B 1 209 ? 6.133 9.727 -12.078 1 97.81 209 GLY B O 1
ATOM 4123 N N . TYR B 1 210 ? 7.449 11.406 -11.305 1 98.75 210 TYR B N 1
ATOM 4124 C CA . TYR B 1 210 ? 6.824 11.398 -9.984 1 98.75 210 TYR B CA 1
ATOM 4125 C C . TYR B 1 210 ? 5.559 12.25 -9.977 1 98.75 210 TYR B C 1
ATOM 4127 O O . TYR B 1 210 ? 5.332 13.047 -10.891 1 98.75 210 TYR B O 1
ATOM 4135 N N . THR B 1 211 ? 4.699 12.047 -9.039 1 98.81 211 THR B N 1
ATOM 4136 C CA . THR B 1 211 ? 3.586 12.961 -8.812 1 98.81 211 THR B CA 1
ATOM 4137 C C . THR B 1 211 ? 3.996 14.086 -7.859 1 98.81 211 THR B C 1
ATOM 4139 O O . THR B 1 211 ? 5.004 13.977 -7.16 1 98.81 211 THR B O 1
ATOM 4142 N N . ARG B 1 212 ? 3.236 15.102 -7.871 1 98.5 212 ARG B N 1
ATOM 4143 C CA . ARG B 1 212 ? 3.52 16.219 -6.969 1 98.5 212 ARG B CA 1
ATOM 4144 C C . ARG B 1 212 ? 3.434 15.773 -5.512 1 98.5 212 ARG B C 1
ATOM 4146 O O . ARG B 1 212 ? 4.191 16.266 -4.668 1 98.5 212 ARG B O 1
ATOM 4153 N N . GLU B 1 213 ? 2.445 14.859 -5.117 1 98.81 213 GLU B N 1
ATOM 4154 C CA . GLU B 1 213 ? 2.389 14.281 -3.779 1 98.81 213 GLU B CA 1
ATOM 4155 C C . GLU B 1 213 ? 3.719 13.633 -3.4 1 98.81 213 GLU B C 1
ATOM 4157 O O . GLU B 1 213 ? 4.223 13.844 -2.295 1 98.81 213 GLU B O 1
ATOM 4162 N N . GLU B 1 214 ? 4.262 12.875 -4.289 1 98.94 214 GLU B N 1
ATOM 4163 C CA . GLU B 1 214 ? 5.531 12.188 -4.055 1 98.94 214 GLU B CA 1
ATOM 4164 C C . GLU B 1 214 ? 6.672 13.188 -3.9 1 98.94 214 GLU B C 1
ATOM 4166 O O . GLU B 1 214 ? 7.496 13.062 -2.992 1 98.94 214 GLU B O 1
ATOM 4171 N N . MET B 1 215 ? 6.684 14.203 -4.719 1 98.88 215 MET B N 1
ATOM 4172 C CA . MET B 1 215 ? 7.758 15.188 -4.652 1 98.88 215 MET B CA 1
ATOM 4173 C C . MET B 1 215 ? 7.637 16.047 -3.395 1 98.88 215 MET B C 1
ATOM 4175 O O . MET B 1 215 ? 8.648 16.469 -2.828 1 98.88 215 MET B O 1
ATOM 4179 N N . LYS B 1 216 ? 6.426 16.312 -2.912 1 98.88 216 LYS B N 1
ATOM 4180 C CA . LYS B 1 216 ? 6.266 16.984 -1.631 1 98.88 216 LYS B CA 1
ATOM 4181 C C . LYS B 1 216 ? 7.016 16.25 -0.521 1 98.88 216 LYS B C 1
ATOM 4183 O O . LYS B 1 216 ? 7.648 16.891 0.326 1 98.88 216 LYS B O 1
ATOM 4188 N N . MET B 1 217 ? 6.969 14.938 -0.51 1 98.94 217 MET B N 1
ATOM 4189 C CA . MET B 1 217 ? 7.676 14.164 0.504 1 98.94 217 MET B CA 1
ATOM 4190 C C . MET B 1 217 ? 9.18 14.375 0.397 1 98.94 217 MET B C 1
ATOM 4192 O O . MET B 1 217 ? 9.891 14.367 1.407 1 98.94 217 MET B O 1
ATOM 4196 N N . VAL B 1 218 ? 9.648 14.578 -0.82 1 98.88 218 VAL B N 1
ATOM 4197 C CA . VAL B 1 218 ? 11.07 14.781 -1.048 1 98.88 218 VAL B CA 1
ATOM 4198 C C . VAL B 1 218 ? 11.477 16.172 -0.558 1 98.88 218 VAL B C 1
ATOM 4200 O O . VAL B 1 218 ? 12.336 16.312 0.313 1 98.88 218 VAL B O 1
ATOM 4203 N N . TRP B 1 219 ? 10.773 17.219 -1.063 1 98.81 219 TRP B N 1
ATOM 4204 C CA . TRP B 1 219 ? 11.141 18.609 -0.796 1 98.81 219 TRP B CA 1
ATOM 4205 C C . TRP B 1 219 ? 10.961 18.938 0.682 1 98.81 219 TRP B C 1
ATOM 4207 O O . TRP B 1 219 ? 11.844 19.547 1.296 1 98.81 219 TRP B O 1
ATOM 4217 N N . GLU B 1 220 ? 9.891 18.547 1.253 1 98.88 220 GLU B N 1
ATOM 4218 C CA . GLU B 1 220 ? 9.555 18.953 2.615 1 98.88 220 GLU B CA 1
ATOM 4219 C C . GLU B 1 220 ? 10.438 18.234 3.635 1 98.88 220 GLU B C 1
ATOM 4221 O O . GLU B 1 220 ? 10.781 18.797 4.676 1 98.88 220 GLU B O 1
ATOM 4226 N N . THR B 1 221 ? 10.781 16.953 3.348 1 98.94 221 THR B N 1
ATOM 4227 C CA . THR B 1 221 ? 11.68 16.219 4.234 1 98.94 221 THR B CA 1
ATOM 4228 C C . THR B 1 221 ? 13.008 16.953 4.383 1 98.94 221 THR B C 1
ATOM 4230 O O . THR B 1 221 ? 13.492 17.156 5.5 1 98.94 221 THR B O 1
ATOM 4233 N N . ARG B 1 222 ? 13.578 17.391 3.293 1 98.81 222 ARG B N 1
ATOM 4234 C CA . ARG B 1 222 ? 14.859 18.078 3.311 1 98.81 222 ARG B CA 1
ATOM 4235 C C . ARG B 1 222 ? 14.758 19.406 4.074 1 98.81 222 ARG B C 1
ATOM 4237 O O . ARG B 1 222 ? 15.633 19.719 4.879 1 98.81 222 ARG B O 1
ATOM 4244 N N . LYS B 1 223 ? 13.688 20.141 3.834 1 98.81 223 LYS B N 1
ATOM 4245 C CA . LYS B 1 223 ? 13.508 21.438 4.473 1 98.81 223 LYS B CA 1
ATOM 4246 C C . LYS B 1 223 ? 13.297 21.297 5.977 1 98.81 223 LYS B C 1
ATOM 4248 O O . LYS B 1 223 ? 13.922 21.984 6.773 1 98.81 223 LYS B O 1
ATOM 4253 N N . ILE B 1 224 ? 12.469 20.344 6.43 1 98.88 224 ILE B N 1
ATOM 4254 C CA . ILE B 1 224 ? 12.094 20.172 7.832 1 98.88 224 ILE B CA 1
ATOM 4255 C C . ILE B 1 224 ? 13.281 19.641 8.625 1 98.88 224 ILE B C 1
ATOM 4257 O O . ILE B 1 224 ? 13.555 20.094 9.734 1 98.88 224 ILE B O 1
ATOM 4261 N N . LEU B 1 225 ? 14 18.672 8.023 1 98.88 225 LEU B N 1
ATOM 4262 C CA . LEU B 1 225 ? 15.133 18.078 8.719 1 98.88 225 LEU B CA 1
ATOM 4263 C C . LEU B 1 225 ? 16.375 18.953 8.562 1 98.88 225 LEU B C 1
ATOM 4265 O O . LEU B 1 225 ? 17.422 18.672 9.18 1 98.88 225 LEU B O 1
ATOM 4269 N N . GLU B 1 226 ? 16.25 20.016 7.711 1 98.31 226 GLU B N 1
ATOM 4270 C CA . GLU B 1 226 ? 17.391 20.875 7.418 1 98.31 226 GLU B CA 1
ATOM 4271 C C . GLU B 1 226 ? 18.594 20.062 6.965 1 98.31 226 GLU B C 1
ATOM 4273 O O . GLU B 1 226 ? 19.719 20.266 7.465 1 98.31 226 GLU B O 1
ATOM 4278 N N . ASP B 1 227 ? 18.375 19.062 6.074 1 98.5 227 ASP B N 1
ATOM 4279 C CA . ASP B 1 227 ? 19.375 18.172 5.496 1 98.5 227 ASP B CA 1
ATOM 4280 C C . ASP B 1 227 ? 19.172 18.031 3.986 1 98.5 227 ASP B C 1
ATOM 4282 O O . ASP B 1 227 ? 18.359 17.234 3.535 1 98.5 227 ASP B O 1
ATOM 4286 N N . GLU B 1 228 ? 19.984 18.688 3.225 1 97.19 228 GLU B N 1
ATOM 4287 C CA . GLU B 1 228 ? 19.844 18.703 1.771 1 97.19 228 GLU B CA 1
ATOM 4288 C C . GLU B 1 228 ? 20.344 17.406 1.146 1 97.19 228 GLU B C 1
ATOM 4290 O O . GLU B 1 228 ? 20.094 17.141 -0.03 1 97.19 228 GLU B O 1
ATOM 4295 N N . HIS B 1 229 ? 20.953 16.609 1.949 1 97.75 229 HIS B N 1
ATOM 4296 C CA . HIS B 1 229 ? 21.609 15.438 1.391 1 97.75 229 HIS B CA 1
ATOM 4297 C C . HIS B 1 229 ? 20.766 14.188 1.564 1 97.75 229 HIS B C 1
ATOM 4299 O O . HIS B 1 229 ? 21.016 13.164 0.919 1 97.75 229 HIS B O 1
ATOM 4305 N N . ILE B 1 230 ? 19.797 14.227 2.439 1 98.75 230 ILE B N 1
ATOM 4306 C CA . ILE B 1 230 ? 18.953 13.055 2.66 1 98.75 230 ILE B CA 1
ATOM 4307 C C . ILE B 1 230 ? 18.188 12.727 1.387 1 98.75 230 ILE B C 1
ATOM 4309 O O . ILE B 1 230 ? 17.703 13.633 0.698 1 98.75 230 ILE B O 1
ATOM 4313 N N . GLN B 1 231 ? 18.141 11.453 0.974 1 98.75 231 GLN B N 1
ATOM 4314 C CA . GLN B 1 231 ? 17.453 11.016 -0.23 1 98.75 231 GLN B CA 1
ATOM 4315 C C . GLN B 1 231 ? 16.094 10.391 0.113 1 98.75 231 GLN B C 1
ATOM 4317 O O . GLN B 1 231 ? 15.969 9.688 1.117 1 98.75 231 GLN B O 1
ATOM 4322 N N . VAL B 1 232 ? 15.07 10.672 -0.649 1 98.88 232 VAL B N 1
ATOM 4323 C CA . VAL B 1 232 ? 13.727 10.133 -0.461 1 98.88 232 VAL B CA 1
ATOM 4324 C C . VAL B 1 232 ? 13.188 9.602 -1.79 1 98.88 232 VAL B C 1
ATOM 4326 O O . VAL B 1 232 ? 13.242 10.297 -2.809 1 98.88 232 VAL B O 1
ATOM 4329 N N . ASN B 1 233 ? 12.711 8.375 -1.841 1 98.94 233 ASN B N 1
ATOM 4330 C CA . ASN B 1 233 ? 12.125 7.719 -3.006 1 98.94 233 ASN B CA 1
ATOM 4331 C C . ASN B 1 233 ? 10.711 7.23 -2.721 1 98.94 233 ASN B C 1
ATOM 4333 O O . ASN B 1 233 ? 10.516 6.082 -2.324 1 98.94 233 ASN B O 1
ATOM 4337 N N . PRO B 1 234 ? 9.727 8.094 -3 1 98.94 234 PRO B N 1
ATOM 4338 C CA . PRO B 1 234 ? 8.359 7.746 -2.621 1 98.94 234 PRO B CA 1
ATOM 4339 C C . PRO B 1 234 ? 7.555 7.152 -3.779 1 98.94 234 PRO B C 1
ATOM 4341 O O . PRO B 1 234 ? 7.73 7.562 -4.93 1 98.94 234 PRO B O 1
ATOM 4344 N N . THR B 1 235 ? 6.734 6.184 -3.576 1 98.94 235 THR B N 1
ATOM 4345 C CA . THR B 1 235 ? 5.566 5.816 -4.367 1 98.94 235 THR B CA 1
ATOM 4346 C C . THR B 1 235 ? 4.285 5.996 -3.557 1 98.94 235 THR B C 1
ATOM 4348 O O . THR B 1 235 ? 4.109 5.359 -2.516 1 98.94 235 THR B O 1
ATOM 4351 N N . CYS B 1 236 ? 3.432 6.879 -3.977 1 98.94 236 CYS B N 1
ATOM 4352 C CA . CYS B 1 236 ? 2.221 7.199 -3.229 1 98.94 236 CYS B CA 1
ATOM 4353 C C . CYS B 1 236 ? 0.992 6.598 -3.896 1 98.94 236 CYS B C 1
ATOM 4355 O O . CYS B 1 236 ? 0.782 6.777 -5.098 1 98.94 236 CYS B O 1
ATOM 4357 N N . VAL B 1 237 ? 0.171 5.895 -3.127 1 99 237 VAL B N 1
ATOM 4358 C CA . VAL B 1 237 ? -0.972 5.152 -3.645 1 99 237 VAL B CA 1
ATOM 4359 C C . VAL B 1 237 ? -2.215 5.465 -2.816 1 99 237 VAL B C 1
ATOM 4361 O O . VAL B 1 237 ? -2.162 5.465 -1.584 1 99 237 VAL B O 1
ATOM 4364 N N . ARG B 1 238 ? -3.338 5.836 -3.502 1 98.94 238 ARG B N 1
ATOM 4365 C CA . ARG B 1 238 ? -4.633 5.969 -2.84 1 98.94 238 ARG B CA 1
ATOM 4366 C C . ARG B 1 238 ? -5.281 4.609 -2.627 1 98.94 238 ARG B C 1
ATOM 4368 O O . ARG B 1 238 ? -5.316 3.779 -3.539 1 98.94 238 ARG B O 1
ATOM 4375 N N . VAL B 1 239 ? -5.676 4.32 -1.427 1 98.94 239 VAL B N 1
ATOM 4376 C CA . VAL B 1 239 ? -6.301 3.047 -1.082 1 98.94 239 VAL B CA 1
ATOM 4377 C C . VAL B 1 239 ? -7.73 3.283 -0.605 1 98.94 239 VAL B C 1
ATOM 4379 O O . VAL B 1 239 ? -8.086 4.398 -0.206 1 98.94 239 VAL B O 1
ATOM 4382 N N . PRO B 1 240 ? -8.633 2.309 -0.65 1 98.94 240 PRO B N 1
ATOM 4383 C CA . PRO B 1 240 ? -10.031 2.488 -0.262 1 98.94 240 PRO B CA 1
ATOM 4384 C C . PRO B 1 240 ? -10.242 2.426 1.249 1 98.94 240 PRO B C 1
ATOM 4386 O O . PRO B 1 240 ? -10.977 1.562 1.739 1 98.94 240 PRO B O 1
ATOM 4389 N N . VAL B 1 241 ? -9.625 3.268 1.972 1 98.94 241 VAL B N 1
ATOM 4390 C CA . VAL B 1 241 ? -9.68 3.504 3.41 1 98.94 241 VAL B CA 1
ATOM 4391 C C . VAL B 1 241 ? -10.156 4.93 3.682 1 98.94 241 VAL B C 1
ATOM 4393 O O . VAL B 1 241 ? -9.773 5.863 2.977 1 98.94 241 VAL B O 1
ATOM 4396 N N . PHE B 1 242 ? -11.016 5.125 4.629 1 98.56 242 PHE B N 1
ATOM 4397 C CA . PHE B 1 242 ? -11.641 6.426 4.828 1 98.56 242 PHE B CA 1
ATOM 4398 C C . PHE B 1 242 ? -10.672 7.398 5.488 1 98.56 242 PHE B C 1
ATOM 4400 O O . PHE B 1 242 ? -10.43 8.492 4.969 1 98.56 242 PHE B O 1
ATOM 4407 N N . TYR B 1 243 ? -10.125 7.02 6.676 1 98.44 243 TYR B N 1
ATOM 4408 C CA . TYR B 1 243 ? -9.18 7.844 7.422 1 98.44 243 TYR B CA 1
ATOM 4409 C C . TYR B 1 243 ? -7.934 7.047 7.793 1 98.44 243 TYR B C 1
ATOM 4411 O O . TYR B 1 243 ? -8.016 5.852 8.094 1 98.44 243 TYR B O 1
ATOM 4419 N N . GLY B 1 244 ? -6.836 7.758 7.84 1 98.75 244 GLY B N 1
ATOM 4420 C CA . GLY B 1 244 ? -5.594 7.141 8.273 1 98.75 244 GLY B CA 1
ATOM 4421 C C . GLY B 1 244 ? -4.684 6.754 7.125 1 98.75 244 GLY B C 1
ATOM 4422 O O . GLY B 1 244 ? -5.062 5.953 6.266 1 98.75 244 GLY B O 1
ATOM 4423 N N . HIS B 1 245 ? -3.545 7.402 7.023 1 98.94 245 HIS B N 1
ATOM 4424 C CA . HIS B 1 245 ? -2.498 7.004 6.09 1 98.94 245 HIS B CA 1
ATOM 4425 C C . HIS B 1 245 ? -1.547 5.996 6.727 1 98.94 245 HIS B C 1
ATOM 4427 O O . HIS B 1 245 ? -1.358 6 7.945 1 98.94 245 HIS B O 1
ATOM 4433 N N . ALA B 1 246 ? -1.029 5.117 5.91 1 99 246 ALA B N 1
ATOM 4434 C CA . ALA B 1 246 ? 0.042 4.215 6.324 1 99 246 ALA B CA 1
ATOM 4435 C C . ALA B 1 246 ? 1.236 4.309 5.379 1 99 246 ALA B C 1
ATOM 4437 O O . ALA B 1 246 ? 1.081 4.652 4.207 1 99 246 ALA B O 1
ATOM 4438 N N . LEU B 1 247 ? 2.414 4.094 5.918 1 99 247 LEU B N 1
ATOM 4439 C CA . LEU B 1 247 ? 3.656 4.148 5.152 1 99 247 LEU B CA 1
ATOM 4440 C C . LEU B 1 247 ? 4.531 2.934 5.449 1 99 247 LEU B C 1
ATOM 4442 O O . LEU B 1 247 ? 4.828 2.648 6.613 1 99 247 LEU B O 1
ATOM 4446 N N . ALA B 1 248 ? 4.859 2.164 4.434 1 99 248 ALA B N 1
ATOM 4447 C CA . ALA B 1 248 ? 5.996 1.254 4.531 1 99 248 ALA B CA 1
ATOM 4448 C C . ALA B 1 248 ? 7.312 1.991 4.289 1 99 248 ALA B C 1
ATOM 4450 O O . ALA B 1 248 ? 7.594 2.428 3.172 1 99 248 ALA B O 1
ATOM 4451 N N . CYS B 1 249 ? 8.117 2.137 5.336 1 98.94 249 CYS B N 1
ATOM 4452 C CA . CYS B 1 249 ? 9.367 2.881 5.254 1 98.94 249 CYS B CA 1
ATOM 4453 C C . CYS B 1 249 ? 10.57 1.942 5.328 1 98.94 249 CYS B C 1
ATOM 4455 O O . CYS B 1 249 ? 10.758 1.244 6.324 1 98.94 249 CYS B O 1
ATOM 4457 N N . HIS B 1 250 ? 11.352 1.874 4.312 1 98.94 250 HIS B N 1
ATOM 4458 C CA . HIS B 1 250 ? 12.633 1.19 4.258 1 98.94 250 HIS B CA 1
ATOM 4459 C C . HIS B 1 250 ? 13.789 2.186 4.262 1 98.94 250 HIS B C 1
ATOM 4461 O O . HIS B 1 250 ? 14.078 2.811 3.24 1 98.94 250 HIS B O 1
ATOM 4467 N N . ILE B 1 251 ? 14.5 2.293 5.414 1 98.94 251 ILE B N 1
ATOM 4468 C CA . ILE B 1 251 ? 15.453 3.389 5.512 1 98.94 251 ILE B CA 1
ATOM 4469 C C . ILE B 1 251 ? 16.875 2.83 5.594 1 98.94 251 ILE B C 1
ATOM 4471 O O . ILE B 1 251 ? 17.078 1.693 6.027 1 98.94 251 ILE B O 1
ATOM 4475 N N . GLU B 1 252 ? 17.797 3.549 5.102 1 98.88 252 GLU B N 1
ATOM 4476 C CA . GLU B 1 252 ? 19.234 3.338 5.246 1 98.88 252 GLU B CA 1
ATOM 4477 C C . GLU B 1 252 ? 19.859 4.434 6.098 1 98.88 252 GLU B C 1
ATOM 4479 O O . GLU B 1 252 ? 19.703 5.621 5.812 1 98.88 252 GLU B O 1
ATOM 4484 N N . THR B 1 253 ? 20.562 4.043 7.152 1 98.88 253 THR B N 1
ATOM 4485 C CA . THR B 1 253 ? 21.125 5.008 8.086 1 98.88 253 THR B CA 1
ATOM 4486 C C . THR B 1 253 ? 22.625 5.203 7.824 1 98.88 253 THR B C 1
ATOM 4488 O O . THR B 1 253 ? 23.234 4.414 7.105 1 98.88 253 THR B O 1
ATOM 4491 N N . ARG B 1 254 ? 23.172 6.305 8.289 1 98.75 254 ARG B N 1
ATOM 4492 C CA . ARG B 1 254 ? 24.609 6.555 8.211 1 98.75 254 ARG B CA 1
ATOM 4493 C C . ARG B 1 254 ? 25.359 5.688 9.211 1 98.75 254 ARG B C 1
ATOM 4495 O O . ARG B 1 254 ? 26.422 5.141 8.891 1 98.75 254 ARG B O 1
ATOM 4502 N N . GLU B 1 255 ? 24.875 5.617 10.445 1 98.69 255 GLU B N 1
ATOM 4503 C CA . GLU B 1 255 ? 25.375 4.695 11.461 1 98.69 255 GLU B CA 1
ATOM 4504 C C . GLU B 1 255 ? 24.328 3.625 11.781 1 98.69 255 GLU B C 1
ATOM 4506 O O . GLU B 1 255 ? 23.141 3.916 11.852 1 98.69 255 GLU B O 1
ATOM 4511 N N . LYS B 1 256 ? 24.828 2.402 12.008 1 98.44 256 LYS B N 1
ATOM 4512 C CA . LYS B 1 256 ? 23.922 1.286 12.258 1 98.44 256 LYS B CA 1
ATOM 4513 C C . LYS B 1 256 ? 23.156 1.479 13.562 1 98.44 256 LYS B C 1
ATOM 4515 O O . LYS B 1 256 ? 23.719 1.917 14.562 1 98.44 256 LYS B O 1
ATOM 4520 N N . ILE B 1 257 ? 21.906 1.166 13.508 1 98.56 257 ILE B N 1
ATOM 4521 C CA . ILE B 1 257 ? 21.047 1.101 14.695 1 98.56 257 ILE B CA 1
ATOM 4522 C C . ILE B 1 257 ? 20.25 -0.199 14.68 1 98.56 257 ILE B C 1
ATOM 4524 O O . ILE B 1 257 ? 19.609 -0.535 13.672 1 98.56 257 ILE B O 1
ATOM 4528 N N . ASP B 1 258 ? 20.281 -0.934 15.734 1 97.88 258 ASP B N 1
ATOM 4529 C CA . ASP B 1 258 ? 19.516 -2.176 15.773 1 97.88 258 ASP B CA 1
ATOM 4530 C C . ASP B 1 258 ? 18.078 -1.919 16.188 1 97.88 258 ASP B C 1
ATOM 4532 O O . ASP B 1 258 ? 17.719 -0.804 16.578 1 97.88 258 ASP B O 1
ATOM 4536 N N . VAL B 1 259 ? 17.297 -2.895 16.094 1 98.19 259 VAL B N 1
ATOM 4537 C CA . VAL B 1 259 ? 15.859 -2.771 16.281 1 98.19 259 VAL B CA 1
ATOM 4538 C C . VAL B 1 259 ? 15.562 -2.398 17.734 1 98.19 259 VAL B C 1
ATOM 4540 O O . VAL B 1 259 ? 14.656 -1.606 18 1 98.19 259 VAL B O 1
ATOM 4543 N N . GLN B 1 260 ? 16.234 -2.957 18.672 1 98.12 260 GLN B N 1
ATOM 4544 C CA . GLN B 1 260 ? 15.992 -2.672 20.078 1 98.12 260 GLN B CA 1
ATOM 4545 C C . GLN B 1 260 ? 16.297 -1.212 20.406 1 98.12 260 GLN B C 1
ATOM 4547 O O . GLN B 1 260 ? 15.539 -0.562 21.125 1 98.12 260 GLN B O 1
ATOM 4552 N N . SER B 1 261 ? 17.422 -0.705 19.906 1 98.56 261 SER B N 1
ATOM 4553 C CA . SER B 1 261 ? 17.766 0.699 20.109 1 98.56 261 SER B CA 1
ATOM 4554 C C . SER B 1 261 ? 16.734 1.618 19.453 1 98.56 261 SER B C 1
ATOM 4556 O O . SER B 1 261 ? 16.375 2.65 20.031 1 98.56 261 SER B O 1
ATOM 4558 N N . ALA B 1 262 ? 16.297 1.256 18.281 1 98.75 262 ALA B N 1
ATOM 4559 C CA . ALA B 1 262 ? 15.266 2.031 17.609 1 98.75 262 ALA B CA 1
ATOM 4560 C C . ALA B 1 262 ? 13.977 2.051 18.438 1 98.75 262 ALA B C 1
ATOM 4562 O O . ALA B 1 262 ? 13.312 3.084 18.531 1 98.75 262 ALA B O 1
ATOM 4563 N N . ARG B 1 263 ? 13.625 0.914 19 1 98.5 263 ARG B N 1
ATOM 4564 C CA . ARG B 1 26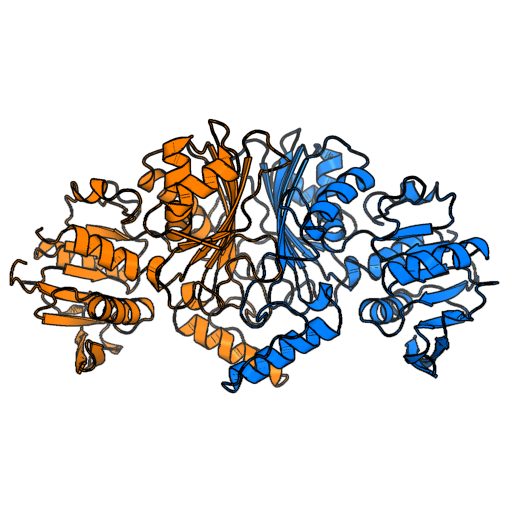3 ? 12.438 0.806 19.844 1 98.5 263 ARG B CA 1
ATOM 4565 C C . ARG B 1 263 ? 12.516 1.749 21.031 1 98.5 263 ARG B C 1
ATOM 4567 O O . ARG B 1 263 ? 11.531 2.395 21.391 1 98.5 263 ARG B O 1
ATOM 4574 N N . VAL B 1 264 ? 13.617 1.767 21.672 1 98.56 264 VAL B N 1
ATOM 4575 C CA . VAL B 1 264 ? 13.82 2.629 22.844 1 98.56 264 VAL B CA 1
ATOM 4576 C C . VAL B 1 264 ? 13.695 4.094 22.422 1 98.56 264 VAL B C 1
ATOM 4578 O O . VAL B 1 264 ? 13.008 4.879 23.078 1 98.56 264 VAL B O 1
ATOM 4581 N N . LEU B 1 265 ? 14.328 4.398 21.344 1 98.56 265 LEU B N 1
ATOM 4582 C CA . LEU B 1 265 ? 14.312 5.766 20.828 1 98.56 265 LEU B CA 1
ATOM 4583 C C . LEU B 1 265 ? 12.891 6.211 20.516 1 98.56 265 LEU B C 1
ATOM 4585 O O . LEU B 1 265 ? 12.469 7.305 20.906 1 98.56 265 LEU B O 1
ATOM 4589 N N . LEU B 1 266 ? 12.117 5.387 19.812 1 98.81 266 LEU B N 1
ATOM 4590 C CA . LEU B 1 266 ? 10.781 5.738 19.344 1 98.81 266 LEU B CA 1
ATOM 4591 C C . LEU B 1 266 ? 9.781 5.738 20.5 1 98.81 266 LEU B C 1
ATOM 4593 O O . LEU B 1 266 ? 8.836 6.531 20.516 1 98.81 266 LEU B O 1
ATOM 4597 N N . SER B 1 267 ? 10 4.863 21.484 1 98.44 267 SER B N 1
ATOM 4598 C CA . SER B 1 267 ? 9.125 4.816 22.641 1 98.44 267 SER B CA 1
ATOM 4599 C C . SER B 1 267 ? 9.203 6.109 23.453 1 98.44 267 SER B C 1
ATOM 4601 O O . SER B 1 267 ? 8.234 6.488 24.125 1 98.44 267 SER B O 1
ATOM 4603 N N . ALA B 1 268 ? 10.266 6.805 23.359 1 98.38 268 ALA B N 1
ATOM 4604 C CA . ALA B 1 268 ? 10.477 8.031 24.125 1 98.38 268 ALA B CA 1
ATOM 4605 C C . ALA B 1 268 ? 10.156 9.266 23.281 1 98.38 268 ALA B C 1
ATOM 4607 O O . ALA B 1 268 ? 10.102 10.383 23.812 1 98.38 268 ALA B O 1
ATOM 4608 N N . ALA B 1 269 ? 9.961 9.086 22.031 1 98.56 269 ALA B N 1
ATOM 4609 C CA . ALA B 1 269 ? 9.797 10.219 21.109 1 98.56 269 ALA B CA 1
ATOM 4610 C C . ALA B 1 269 ? 8.422 10.859 21.281 1 98.56 269 ALA B C 1
ATOM 4612 O O . ALA B 1 269 ? 7.402 10.164 21.281 1 98.56 269 ALA B O 1
ATOM 4613 N N . PRO B 1 270 ? 8.383 12.211 21.453 1 98.31 270 PRO B N 1
ATOM 4614 C CA . PRO B 1 270 ? 7.082 12.875 21.547 1 98.31 270 PRO B CA 1
ATOM 4615 C C . PRO B 1 270 ? 6.195 12.617 20.328 1 98.31 270 PRO B C 1
ATOM 4617 O O . PRO B 1 270 ? 6.672 12.68 19.203 1 98.31 270 PRO B O 1
ATOM 4620 N N . GLY B 1 271 ? 4.949 12.281 20.562 1 98.69 271 GLY B N 1
ATOM 4621 C CA . GLY B 1 271 ? 3.963 12.133 19.516 1 98.69 271 GLY B CA 1
ATOM 4622 C C . GLY B 1 271 ? 3.943 10.734 18.906 1 98.69 271 GLY B C 1
ATOM 4623 O O . GLY B 1 271 ? 3.113 10.445 18.047 1 98.69 271 GLY B O 1
ATOM 4624 N N . VAL B 1 272 ? 4.863 9.836 19.375 1 98.88 272 VAL B N 1
ATOM 4625 C CA . VAL B 1 272 ? 4.957 8.492 18.797 1 98.88 272 VAL B CA 1
ATOM 4626 C C . VAL B 1 272 ? 4.414 7.477 19.797 1 98.88 272 VAL B C 1
ATOM 4628 O O . VAL B 1 272 ? 4.645 7.594 21.016 1 98.88 272 VAL B O 1
ATOM 4631 N N . GLU B 1 273 ? 3.645 6.602 19.375 1 98.88 273 GLU B N 1
ATOM 4632 C CA . GLU B 1 273 ? 3.248 5.418 20.141 1 98.88 273 GLU B CA 1
ATOM 4633 C C . GLU B 1 273 ? 3.635 4.137 19.406 1 98.88 273 GLU B C 1
ATOM 4635 O O . GLU B 1 273 ? 3.314 3.969 18.219 1 98.88 273 GLU B O 1
ATOM 4640 N N . LEU B 1 274 ? 4.301 3.199 20.094 1 98.81 274 LEU B N 1
ATOM 4641 C CA . LEU B 1 274 ? 4.715 1.933 19.5 1 98.81 274 LEU B CA 1
ATOM 4642 C C . LEU B 1 274 ? 3.623 0.878 19.656 1 98.81 274 LEU B C 1
ATOM 4644 O O . LEU B 1 274 ? 3.057 0.716 20.734 1 98.81 274 LEU B O 1
ATOM 4648 N N . VAL B 1 275 ? 3.213 0.276 18.609 1 98.75 275 VAL B N 1
ATOM 4649 C CA . VAL B 1 275 ? 2.443 -0.962 18.562 1 98.75 275 VAL B CA 1
ATOM 4650 C C . VAL B 1 275 ? 3.197 -2 17.734 1 98.75 275 VAL B C 1
ATOM 4652 O O . VAL B 1 275 ? 3.006 -2.094 16.516 1 98.75 275 VAL B O 1
ATOM 4655 N N . ASP B 1 276 ? 3.99 -2.791 18.406 1 98.38 276 ASP B N 1
ATOM 4656 C CA . ASP B 1 276 ? 4.965 -3.602 17.688 1 98.38 276 ASP B CA 1
ATOM 4657 C C . ASP B 1 276 ? 5.191 -4.941 18.391 1 98.38 276 ASP B C 1
ATOM 4659 O O . ASP B 1 276 ? 6.266 -5.188 18.938 1 98.38 276 ASP B O 1
ATOM 4663 N N . GLU B 1 277 ? 4.227 -5.766 18.266 1 97.81 277 GLU B N 1
ATOM 4664 C CA . GLU B 1 277 ? 4.32 -7.145 18.75 1 97.81 277 GLU B CA 1
ATOM 4665 C C . GLU B 1 277 ? 4.16 -8.141 17.594 1 97.81 277 GLU B C 1
ATOM 4667 O O . GLU B 1 277 ? 3.271 -7.984 16.75 1 97.81 277 GLU B O 1
ATOM 4672 N N . ALA B 1 278 ? 4.992 -9.164 17.531 1 97.12 278 ALA B N 1
ATOM 4673 C CA . ALA B 1 278 ? 4.977 -10.156 16.469 1 97.12 278 ALA B CA 1
ATOM 4674 C C . ALA B 1 278 ? 3.877 -11.188 16.688 1 97.12 278 ALA B C 1
ATOM 4676 O O . ALA B 1 278 ? 4.148 -12.391 16.75 1 97.12 278 ALA B O 1
ATOM 4677 N N . VAL B 1 279 ? 2.639 -10.742 16.812 1 97.94 279 VAL B N 1
ATOM 4678 C CA . VAL B 1 279 ? 1.442 -11.562 16.938 1 97.94 279 VAL B CA 1
ATOM 4679 C C . VAL B 1 279 ? 0.316 -10.969 16.094 1 97.94 279 VAL B C 1
ATOM 4681 O O . VAL B 1 279 ? 0.368 -9.797 15.711 1 97.94 279 VAL B O 1
ATOM 4684 N N . PRO B 1 280 ? -0.646 -11.781 15.734 1 97.5 280 PRO B N 1
ATOM 4685 C CA . PRO B 1 280 ? -1.788 -11.25 14.984 1 97.5 280 PRO B CA 1
ATOM 4686 C C . PRO B 1 280 ? -2.428 -10.039 15.672 1 97.5 280 PRO B C 1
ATOM 4688 O O . PRO B 1 280 ? -2.801 -10.117 16.844 1 97.5 280 PRO B O 1
ATOM 4691 N N . GLY B 1 281 ? -2.494 -8.945 14.945 1 97.31 281 GLY B N 1
ATOM 4692 C CA . GLY B 1 281 ? -3.098 -7.742 15.492 1 97.31 281 GLY B CA 1
ATOM 4693 C C . GLY B 1 281 ? -2.123 -6.895 16.297 1 97.31 281 GLY B C 1
ATOM 4694 O O . GLY B 1 281 ? -2.477 -5.812 16.766 1 97.31 281 GLY B O 1
ATOM 4695 N N . GLY B 1 282 ? -0.872 -7.293 16.422 1 98.5 282 GLY B N 1
ATOM 4696 C CA . GLY B 1 282 ? 0.114 -6.609 17.234 1 98.5 282 GLY B CA 1
ATOM 4697 C C . GLY B 1 282 ? 0.805 -5.469 16.516 1 98.5 282 GLY B C 1
ATOM 4698 O O . GLY B 1 282 ? 1.945 -5.125 16.828 1 98.5 282 GLY B O 1
ATOM 4699 N N . TYR B 1 283 ? 0.288 -4.816 15.531 1 98.81 283 TYR B N 1
ATOM 4700 C CA . TYR B 1 283 ? 0.788 -3.732 14.695 1 98.81 283 TYR B CA 1
ATOM 4701 C C . TYR B 1 283 ? -0.284 -2.67 14.484 1 98.81 283 TYR B C 1
ATOM 4703 O O . TYR B 1 283 ? -1.479 -2.955 14.586 1 98.81 283 TYR B O 1
ATOM 4711 N N . PRO B 1 284 ? 0.047 -1.454 14.188 1 98.94 284 PRO B N 1
ATOM 4712 C CA . PRO B 1 284 ? -0.983 -0.427 14.016 1 98.94 284 PRO B CA 1
ATOM 4713 C C . PRO B 1 284 ? -1.678 -0.504 12.656 1 98.94 284 PRO B C 1
ATOM 4715 O O . PRO B 1 284 ? -1.046 -0.851 11.656 1 98.94 284 PRO B O 1
ATOM 4718 N N . THR B 1 285 ? -2.926 -0.16 12.633 1 98.94 285 THR B N 1
ATOM 4719 C CA . THR B 1 285 ? -3.686 0.01 11.398 1 98.94 285 THR B CA 1
ATOM 4720 C C . THR B 1 285 ? -4.449 1.33 11.414 1 98.94 285 THR B C 1
ATOM 4722 O O . THR B 1 285 ? -4.605 1.953 12.461 1 98.94 285 THR B O 1
ATOM 4725 N N . PRO B 1 286 ? -4.922 1.77 10.281 1 98.88 286 PRO B N 1
ATOM 4726 C CA . PRO B 1 286 ? -5.711 3.002 10.219 1 98.88 286 PRO B CA 1
ATOM 4727 C C . PRO B 1 286 ? -6.965 2.941 11.094 1 98.88 286 PRO B C 1
ATOM 4729 O O . PRO B 1 286 ? -7.281 3.904 11.797 1 98.88 286 PRO B O 1
ATOM 4732 N N . VAL B 1 287 ? -7.656 1.782 11.141 1 98.38 287 VAL B N 1
ATOM 4733 C CA . VAL B 1 287 ? -8.953 1.665 11.797 1 98.38 287 VAL B CA 1
ATOM 4734 C C . VAL B 1 287 ? -8.758 1.271 13.258 1 98.38 287 VAL B C 1
ATOM 4736 O O . VAL B 1 287 ? -9.414 1.815 14.148 1 98.38 287 VAL B O 1
ATOM 4739 N N . SER B 1 288 ? -7.777 0.391 13.539 1 97 288 SER B N 1
ATOM 4740 C CA . SER B 1 288 ? -7.625 -0.144 14.883 1 97 288 SER B CA 1
ATOM 4741 C C . SER B 1 288 ? -6.941 0.862 15.805 1 97 288 SER B C 1
ATOM 4743 O O . SER B 1 288 ? -7.102 0.803 17.031 1 97 288 SER B O 1
ATOM 4745 N N . HIS B 1 289 ? -6.195 1.81 15.164 1 98.5 289 HIS B N 1
ATOM 4746 C CA . HIS B 1 289 ? -5.371 2.662 16.016 1 98.5 289 HIS B CA 1
ATOM 4747 C C . HIS B 1 289 ? -5.473 4.125 15.594 1 98.5 289 HIS B C 1
ATOM 4749 O O . HIS B 1 289 ? -5.852 4.98 16.391 1 98.5 289 HIS B O 1
ATOM 4755 N N . ALA B 1 290 ? -5.285 4.492 14.406 1 98.38 290 ALA B N 1
ATOM 4756 C CA . ALA B 1 290 ? -4.895 5.84 13.992 1 98.38 290 ALA B CA 1
ATOM 4757 C C . ALA B 1 290 ? -6.105 6.758 13.898 1 98.38 290 ALA B C 1
ATOM 4759 O O . ALA B 1 290 ? -6.078 7.891 14.391 1 98.38 290 ALA B O 1
ATOM 4760 N N . ALA B 1 291 ? -7.215 6.262 13.273 1 97.88 291 ALA B N 1
ATOM 4761 C CA . ALA B 1 291 ? -8.344 7.141 12.969 1 97.88 291 ALA B CA 1
ATOM 4762 C C . ALA B 1 291 ? -8.938 7.73 14.242 1 97.88 291 ALA B C 1
ATOM 4764 O O . ALA B 1 291 ? -9.352 6.996 15.141 1 97.88 291 ALA B O 1
ATOM 4765 N N . GLY B 1 292 ? -8.93 8.984 14.305 1 97.75 292 GLY B N 1
ATOM 4766 C CA . GLY B 1 292 ? -9.555 9.672 15.422 1 97.75 292 GLY B CA 1
ATOM 4767 C C . GLY B 1 292 ? -8.625 9.867 16.609 1 97.75 292 GLY B C 1
ATOM 4768 O O . GLY B 1 292 ? -9.031 10.391 17.641 1 97.75 292 GLY B O 1
ATOM 4769 N N . THR B 1 293 ? -7.348 9.461 16.453 1 98.5 293 THR B N 1
ATOM 4770 C CA . THR B 1 293 ? -6.414 9.586 17.562 1 98.5 293 THR B CA 1
ATOM 4771 C C . THR B 1 293 ? -5.227 10.461 17.188 1 98.5 293 THR B C 1
ATOM 4773 O O . THR B 1 293 ? -5.02 10.75 16 1 98.5 293 THR B O 1
ATOM 4776 N N . ASP B 1 294 ? -4.465 10.906 18.078 1 98.44 294 ASP B N 1
ATOM 4777 C CA . ASP B 1 294 ? -3.477 11.961 17.875 1 98.44 294 ASP B CA 1
ATOM 4778 C C . ASP B 1 294 ? -2.109 11.367 17.531 1 98.44 294 ASP B C 1
ATOM 4780 O O . ASP B 1 294 ? -1.37 11.93 16.719 1 98.44 294 ASP B O 1
ATOM 4784 N N . PRO B 1 295 ? -1.701 10.234 18.078 1 98.88 295 PRO B N 1
ATOM 4785 C CA . PRO B 1 295 ? -0.317 9.773 17.938 1 98.88 295 PRO B CA 1
ATOM 4786 C C . PRO B 1 295 ? 0.013 9.328 16.516 1 98.88 295 PRO B C 1
ATOM 4788 O O . PRO B 1 295 ? -0.891 9 15.734 1 98.88 295 PRO B O 1
ATOM 4791 N N . VAL B 1 296 ? 1.235 9.398 16.156 1 98.94 296 VAL B N 1
ATOM 4792 C CA . VAL B 1 296 ? 1.81 8.609 15.07 1 98.94 296 VAL B CA 1
ATOM 4793 C C . VAL B 1 296 ? 2.178 7.215 15.578 1 98.94 296 VAL B C 1
ATOM 4795 O O . VAL B 1 296 ? 2.992 7.082 16.5 1 98.94 296 VAL B O 1
ATOM 4798 N N . TYR B 1 297 ? 1.586 6.195 15.008 1 98.94 297 TYR B N 1
ATOM 4799 C CA . TYR B 1 297 ? 1.813 4.828 15.461 1 98.94 297 TYR B CA 1
ATOM 4800 C C . TYR B 1 297 ? 2.871 4.141 14.602 1 98.94 297 TYR B C 1
ATOM 4802 O O . TYR B 1 297 ? 2.887 4.301 13.383 1 98.94 297 TYR B O 1
ATOM 4810 N N . VAL B 1 298 ? 3.787 3.447 15.289 1 98.94 298 VAL B N 1
ATOM 4811 C CA . VAL B 1 298 ? 4.883 2.779 14.594 1 98.94 298 VAL B CA 1
ATOM 4812 C C . VAL B 1 298 ? 4.922 1.304 14.984 1 98.94 298 VAL B C 1
ATOM 4814 O O . VAL B 1 298 ? 4.723 0.96 16.156 1 98.94 298 VAL B O 1
ATOM 4817 N N . GLY B 1 299 ? 5.012 0.422 14.039 1 98.88 299 GLY B N 1
ATOM 4818 C CA . GLY B 1 299 ? 5.203 -1.003 14.258 1 98.88 299 GLY B CA 1
ATOM 4819 C C . GLY B 1 299 ? 5.984 -1.675 13.141 1 98.88 299 GLY B C 1
ATOM 4820 O O . GLY B 1 299 ? 6.629 -1.002 12.336 1 98.88 299 GLY B O 1
ATOM 4821 N N . ARG B 1 300 ? 6.051 -3.062 13.234 1 98.88 300 ARG B N 1
ATOM 4822 C CA . ARG B 1 300 ? 6.75 -3.871 12.234 1 98.88 300 ARG B CA 1
ATOM 4823 C C . ARG B 1 300 ? 8.219 -3.469 12.133 1 98.88 300 ARG B C 1
ATOM 4825 O O . ARG B 1 300 ? 8.789 -3.455 11.039 1 98.88 300 ARG B O 1
ATOM 4832 N N . LEU B 1 301 ? 8.773 -3.045 13.227 1 98.81 301 LEU B N 1
ATOM 4833 C CA . LEU B 1 301 ? 10.188 -2.711 13.258 1 98.81 301 LEU B CA 1
ATOM 4834 C C . LEU B 1 301 ? 11.047 -3.947 13.008 1 98.81 301 LEU 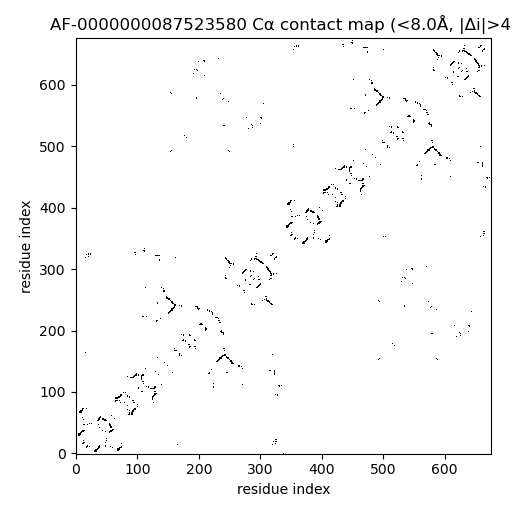B C 1
ATOM 4836 O O . LEU B 1 301 ? 10.844 -4.988 13.641 1 98.81 301 LEU B O 1
ATOM 4840 N N . ARG B 1 302 ? 11.961 -3.865 12.133 1 98.81 302 ARG B N 1
ATOM 4841 C CA . ARG B 1 302 ? 12.883 -4.969 11.875 1 98.81 302 ARG B CA 1
ATOM 4842 C C . ARG B 1 302 ? 14.117 -4.488 11.117 1 98.81 302 ARG B C 1
ATOM 4844 O O . ARG B 1 302 ? 14.055 -3.496 10.391 1 98.81 302 ARG B O 1
ATOM 4851 N N . GLU B 1 303 ? 15.156 -5.195 11.273 1 98.44 303 GLU B N 1
ATOM 4852 C CA . GLU B 1 303 ? 16.344 -4.895 10.477 1 98.44 303 GLU B CA 1
ATOM 4853 C C . GLU B 1 303 ? 16.141 -5.301 9.023 1 98.44 303 GLU B C 1
ATOM 4855 O O . GLU B 1 303 ? 15.539 -6.336 8.734 1 98.44 303 GLU B O 1
ATOM 4860 N N . ASP B 1 304 ? 16.625 -4.469 8.172 1 98.62 304 ASP B N 1
ATOM 4861 C CA . ASP B 1 304 ? 16.594 -4.742 6.738 1 98.62 304 ASP B CA 1
ATOM 4862 C C . ASP B 1 304 ? 17.594 -5.82 6.359 1 98.62 304 ASP B C 1
ATOM 4864 O O . ASP B 1 304 ? 18.812 -5.613 6.484 1 98.62 304 ASP B O 1
ATOM 4868 N N . ILE B 1 305 ? 17.172 -6.938 5.859 1 98.25 305 ILE B N 1
ATOM 4869 C CA . ILE B 1 305 ? 18.047 -8.07 5.57 1 98.25 305 ILE B CA 1
ATOM 4870 C C . ILE B 1 305 ? 18.828 -7.805 4.289 1 98.25 305 ILE B C 1
ATOM 4872 O O . ILE B 1 305 ? 19.797 -8.508 3.988 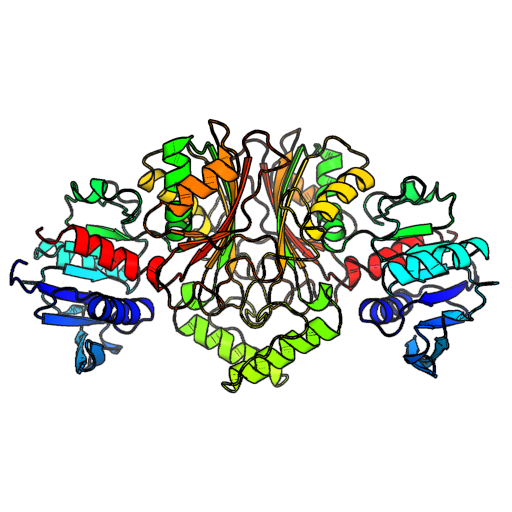1 98.25 305 ILE B O 1
ATOM 4876 N N . SER B 1 306 ? 18.422 -6.742 3.555 1 98.44 306 SER B N 1
ATOM 4877 C CA . SER B 1 306 ? 19.047 -6.484 2.256 1 98.44 306 SER B CA 1
ATOM 4878 C C . SER B 1 306 ? 20.094 -5.379 2.35 1 98.44 306 SER B C 1
ATOM 4880 O O . SER B 1 306 ? 20.719 -5.031 1.351 1 98.44 306 SER B O 1
ATOM 4882 N N . HIS B 1 307 ? 20.281 -4.738 3.457 1 98 307 HIS B N 1
ATOM 4883 C CA . HIS B 1 307 ? 21.203 -3.633 3.666 1 98 307 HIS B CA 1
ATOM 4884 C C . HIS B 1 307 ? 21.75 -3.635 5.09 1 98 307 HIS B C 1
ATOM 4886 O O . HIS B 1 307 ? 20.984 -3.6 6.055 1 98 307 HIS B O 1
ATOM 4892 N N . PRO B 1 308 ? 23.031 -3.576 5.297 1 98.06 308 PRO B N 1
ATOM 4893 C CA . PRO B 1 308 ? 23.625 -3.764 6.621 1 98.06 308 PRO B CA 1
ATOM 4894 C C . PRO B 1 308 ? 23.266 -2.648 7.598 1 98.06 308 PRO B C 1
ATOM 4896 O O . PRO B 1 308 ? 23.344 -2.834 8.812 1 98.06 308 PRO B O 1
ATOM 4899 N N . ARG B 1 309 ? 22.875 -1.474 7.098 1 98.62 309 ARG B N 1
ATOM 4900 C CA . ARG B 1 309 ? 22.469 -0.355 7.945 1 98.62 309 ARG B CA 1
ATOM 4901 C C . ARG B 1 309 ? 21 0.012 7.707 1 98.62 309 ARG B C 1
ATOM 4903 O O . ARG B 1 309 ? 20.625 1.18 7.824 1 98.62 309 ARG B O 1
ATOM 4910 N N . GLY B 1 310 ? 20.25 -1 7.25 1 98.69 310 GLY B N 1
ATOM 4911 C CA . GLY B 1 310 ? 18.859 -0.763 6.922 1 98.69 310 GLY B CA 1
ATOM 4912 C C . GLY B 1 310 ? 17.922 -1.066 8.07 1 98.69 310 GLY B C 1
ATOM 4913 O O . GLY B 1 310 ? 18.188 -1.959 8.875 1 98.69 310 GLY B O 1
ATOM 4914 N N . LEU B 1 311 ? 16.859 -0.386 8.18 1 98.88 311 LEU B N 1
ATOM 4915 C CA . LEU B 1 311 ? 15.766 -0.579 9.117 1 98.88 311 LEU B CA 1
ATOM 4916 C C . LEU B 1 311 ? 14.422 -0.378 8.438 1 98.88 311 LEU B C 1
ATOM 4918 O O . LEU B 1 311 ? 14.25 0.56 7.652 1 98.88 311 LEU B O 1
ATOM 4922 N N . ASP B 1 312 ? 13.523 -1.239 8.68 1 98.88 312 ASP B N 1
ATOM 4923 C CA . ASP B 1 312 ? 12.18 -1.142 8.125 1 98.88 312 ASP B CA 1
ATOM 4924 C C . ASP B 1 312 ? 11.148 -0.832 9.211 1 98.88 312 ASP B C 1
ATOM 4926 O O . ASP B 1 312 ? 11.258 -1.33 10.328 1 98.88 312 ASP B O 1
ATOM 4930 N N . LEU B 1 313 ? 10.156 0.001 8.875 1 98.75 313 LEU B N 1
ATOM 4931 C CA . LEU B 1 313 ? 9.086 0.331 9.805 1 98.75 313 LEU B CA 1
ATOM 4932 C C . LEU B 1 313 ? 7.766 0.547 9.07 1 98.75 313 LEU B C 1
ATOM 4934 O O . LEU B 1 313 ? 7.766 0.833 7.867 1 98.75 313 LEU B O 1
ATOM 4938 N N . TRP B 1 314 ? 6.734 0.376 9.773 1 98.94 314 TRP B N 1
ATOM 4939 C CA . TRP B 1 314 ? 5.352 0.662 9.398 1 98.94 314 TRP B CA 1
ATOM 4940 C C . TRP B 1 314 ? 4.781 1.801 10.234 1 98.94 314 TRP B C 1
ATOM 4942 O O . TRP B 1 314 ? 4.785 1.735 11.461 1 98.94 314 TRP B O 1
ATOM 4952 N N . VAL B 1 315 ? 4.379 2.906 9.539 1 99 315 VAL B N 1
ATOM 4953 C CA . VAL B 1 315 ? 3.963 4.121 10.234 1 99 315 VAL B CA 1
ATOM 4954 C C . VAL B 1 315 ? 2.512 4.445 9.883 1 99 315 VAL B C 1
ATOM 4956 O O . VAL B 1 315 ? 2.15 4.512 8.703 1 99 315 VAL B O 1
ATOM 4959 N N . VAL B 1 316 ? 1.65 4.688 10.898 1 98.94 316 VAL B N 1
ATOM 4960 C CA . VAL B 1 316 ? 0.231 4.949 10.68 1 98.94 316 VAL B CA 1
ATOM 4961 C C . VAL B 1 316 ? -0.206 6.148 11.516 1 98.94 316 VAL B C 1
ATOM 4963 O O . VAL B 1 316 ? 0.199 6.289 12.672 1 98.94 316 VAL B O 1
ATOM 4966 N N . ALA B 1 317 ? -0.972 7.027 10.914 1 98.94 317 ALA B N 1
ATOM 4967 C CA . ALA B 1 317 ? -1.51 8.172 11.648 1 98.94 317 ALA B CA 1
ATOM 4968 C C . ALA B 1 317 ? -2.791 8.688 11 1 98.94 317 ALA B C 1
ATOM 4970 O O . ALA B 1 317 ? -3.023 8.461 9.805 1 98.94 317 ALA B O 1
ATOM 4971 N N . ASP B 1 318 ? -3.633 9.328 11.766 1 98.81 318 ASP B N 1
ATOM 4972 C CA . ASP B 1 318 ? -4.766 10.07 11.211 1 98.81 318 ASP B CA 1
ATOM 4973 C C . ASP B 1 318 ? -4.293 11.273 10.398 1 98.81 318 ASP B C 1
ATOM 4975 O O . ASP B 1 318 ? -3.807 12.258 10.953 1 98.81 318 ASP B O 1
ATOM 4979 N N . ASN B 1 319 ? -4.5 11.195 9.055 1 98.69 319 ASN B N 1
ATOM 4980 C CA . ASN B 1 319 ? -3.957 12.18 8.125 1 98.69 319 ASN B CA 1
ATOM 4981 C C . ASN B 1 319 ? -4.68 13.516 8.234 1 98.69 319 ASN B C 1
ATOM 4983 O O . ASN B 1 319 ? -4.168 14.547 7.781 1 98.69 319 ASN B O 1
ATOM 4987 N N . ILE B 1 320 ? -5.828 13.547 8.844 1 98.25 320 ILE B N 1
ATOM 4988 C CA . ILE B 1 320 ? -6.582 14.781 9.008 1 98.25 320 ILE B CA 1
ATOM 4989 C C . ILE B 1 320 ? -6.262 15.406 10.367 1 98.25 320 ILE B C 1
ATOM 4991 O O . ILE B 1 320 ? -6.184 16.625 10.492 1 98.25 320 ILE B O 1
ATOM 4995 N N . ARG B 1 321 ? -6.137 14.547 11.391 1 98 321 ARG B N 1
ATOM 4996 C CA . ARG B 1 321 ? -5.773 15.031 12.719 1 98 321 ARG B CA 1
ATOM 4997 C C . ARG B 1 321 ? -4.289 15.375 12.789 1 98 321 ARG B C 1
ATOM 4999 O O . ARG B 1 321 ? -3.865 16.438 12.328 1 98 321 ARG B O 1
ATOM 5006 N N . LYS B 1 322 ? -3.406 14.406 13.07 1 98.25 322 LYS B N 1
ATOM 5007 C CA . LYS B 1 322 ? -1.979 14.703 13.18 1 98.25 322 LYS B CA 1
ATOM 5008 C C . LYS B 1 322 ? -1.428 15.219 11.852 1 98.25 322 LYS B C 1
ATOM 5010 O O . LYS B 1 322 ? -0.587 16.125 11.836 1 98.25 322 LYS B O 1
ATOM 5015 N N . GLY B 1 323 ? -1.949 14.719 10.766 1 97.25 323 GLY B N 1
ATOM 5016 C CA . GLY B 1 323 ? -1.401 15.016 9.453 1 97.25 323 GLY B CA 1
ATOM 5017 C C . GLY B 1 323 ? -1.8 16.391 8.938 1 97.25 323 GLY B C 1
ATOM 5018 O O . GLY B 1 323 ? -1.356 16.812 7.867 1 97.25 323 GLY B O 1
ATOM 5019 N N . ALA B 1 324 ? -2.68 17.109 9.703 1 98.19 324 ALA B N 1
ATOM 5020 C CA . ALA B 1 324 ? -3.098 18.422 9.227 1 98.19 324 ALA B CA 1
ATOM 5021 C C . ALA B 1 324 ? -3.484 19.328 10.391 1 98.19 324 ALA B C 1
ATOM 5023 O O . ALA B 1 324 ? -2.691 20.172 10.82 1 98.19 324 ALA B O 1
ATOM 5024 N N . ALA B 1 325 ? -4.605 19.047 11.047 1 98.69 325 ALA B N 1
ATOM 5025 C CA . ALA B 1 325 ? -5.234 19.953 12 1 98.69 325 ALA B CA 1
ATOM 5026 C C . ALA B 1 325 ? -4.457 20 13.312 1 98.69 325 ALA B C 1
ATOM 5028 O O . ALA B 1 325 ? -4.18 21.078 13.844 1 98.69 325 ALA B O 1
ATOM 5029 N N . LEU B 1 326 ? -4.133 18.844 13.828 1 98.81 326 LEU B N 1
ATOM 5030 C CA . LEU B 1 326 ? -3.48 18.781 15.125 1 98.81 326 LEU B CA 1
ATOM 5031 C C . LEU B 1 326 ? -2.125 19.484 15.086 1 98.81 326 LEU B C 1
ATOM 5033 O O . LEU B 1 326 ? -1.793 20.266 15.984 1 98.81 326 LEU B O 1
ATOM 5037 N N . ASN B 1 327 ? -1.304 19.156 14.047 1 98.88 327 ASN B N 1
ATOM 5038 C CA . ASN B 1 327 ? -0.007 19.812 13.969 1 98.88 327 ASN B CA 1
ATOM 5039 C C . ASN B 1 327 ? -0.157 21.328 13.883 1 98.88 327 ASN B C 1
ATOM 5041 O O . ASN B 1 327 ? 0.619 22.078 14.5 1 98.88 327 ASN B O 1
ATOM 5045 N N . ALA B 1 328 ? -1.125 21.828 13.133 1 98.88 328 ALA B N 1
ATOM 5046 C CA . ALA B 1 328 ? -1.361 23.266 13.023 1 98.88 328 ALA B CA 1
ATOM 5047 C C . ALA B 1 328 ? -1.653 23.875 14.391 1 98.88 328 ALA B C 1
ATOM 5049 O O . ALA B 1 328 ? -1.097 24.922 14.734 1 98.88 328 ALA B O 1
ATOM 5050 N N . VAL B 1 329 ? -2.498 23.234 15.156 1 98.88 329 VAL B N 1
ATOM 5051 C CA . VAL B 1 329 ? -2.861 23.734 16.484 1 98.88 329 VAL B CA 1
ATOM 5052 C C . VAL B 1 329 ? -1.649 23.656 17.406 1 98.88 329 VAL B C 1
ATOM 5054 O O . VAL B 1 329 ? -1.399 24.578 18.188 1 98.88 329 VAL B O 1
ATOM 5057 N N . GLN B 1 330 ? -0.911 22.531 17.328 1 98.88 330 GLN B N 1
ATOM 5058 C CA . GLN B 1 330 ? 0.28 22.375 18.156 1 98.88 330 GLN B CA 1
ATOM 5059 C C . GLN B 1 330 ? 1.308 23.469 17.859 1 98.88 330 GLN B C 1
ATOM 5061 O O . GLN B 1 330 ? 1.975 23.953 18.766 1 98.88 330 GLN B O 1
ATOM 5066 N N . VAL B 1 331 ? 1.452 23.828 16.625 1 98.75 331 VAL B N 1
ATOM 5067 C CA . VAL B 1 331 ? 2.357 24.906 16.234 1 98.75 331 VAL B CA 1
ATOM 5068 C C . VAL B 1 331 ? 1.917 26.219 16.859 1 98.75 331 VAL B C 1
ATOM 5070 O O . VAL B 1 331 ? 2.74 26.953 17.406 1 98.75 331 VAL B O 1
ATOM 5073 N N . ALA B 1 332 ? 0.633 26.531 16.812 1 98.69 332 ALA B N 1
ATOM 5074 C CA . ALA B 1 332 ? 0.104 27.734 17.453 1 98.69 332 ALA B CA 1
ATOM 5075 C C . ALA B 1 332 ? 0.358 27.703 18.953 1 98.69 332 ALA B C 1
ATOM 5077 O O . ALA B 1 332 ? 0.698 28.734 19.547 1 98.69 332 ALA B O 1
ATOM 5078 N N . GLU B 1 333 ? 0.191 26.562 19.578 1 98.5 333 GLU B N 1
ATOM 5079 C CA . GLU B 1 333 ? 0.384 26.406 21.016 1 98.5 333 GLU B CA 1
ATOM 5080 C C . GLU B 1 333 ? 1.817 26.734 21.422 1 98.5 333 GLU B C 1
ATOM 5082 O O . GLU B 1 333 ? 2.053 27.297 22.5 1 98.5 333 GLU B O 1
ATOM 5087 N N . LEU B 1 334 ? 2.713 26.375 20.547 1 98.25 334 LEU B N 1
ATOM 5088 C CA . LEU B 1 334 ? 4.121 26.641 20.812 1 98.25 334 LEU B CA 1
ATOM 5089 C C . LEU B 1 334 ? 4.406 28.125 20.859 1 98.25 334 LEU B C 1
ATOM 5091 O O . LEU B 1 334 ? 5.449 28.562 21.359 1 98.25 334 LEU B O 1
ATOM 5095 N N . LEU B 1 335 ? 3.5 28.969 20.344 1 97.62 335 LEU B N 1
ATOM 5096 C CA . LEU B 1 335 ? 3.707 30.406 20.234 1 97.62 335 LEU B CA 1
ATOM 5097 C C . LEU B 1 335 ? 3.01 31.141 21.375 1 97.62 335 LEU B C 1
ATOM 5099 O O . LEU B 1 335 ? 3.15 32.375 21.516 1 97.62 335 LEU B O 1
ATOM 5103 N N . LEU B 1 336 ? 2.225 30.438 22.156 1 96.25 336 LEU B N 1
ATOM 5104 C CA . LEU B 1 336 ? 1.567 31.031 23.312 1 96.25 336 LEU B CA 1
ATOM 5105 C C . LEU B 1 336 ? 2.572 31.297 24.438 1 96.25 336 LEU B C 1
ATOM 5107 O O . LEU B 1 336 ? 3.545 30.562 24.594 1 96.25 336 LEU B O 1
ATOM 5111 N N . PRO B 1 337 ? 2.35 32.406 25.062 1 89.25 337 PRO B N 1
ATOM 5112 C CA . PRO B 1 337 ? 3.229 32.656 26.203 1 89.25 337 PRO B CA 1
ATOM 5113 C C . PRO B 1 337 ? 3.193 31.547 27.25 1 89.25 337 PRO B C 1
ATOM 5115 O O . PRO B 1 337 ? 2.141 30.938 27.469 1 89.25 337 PRO B O 1
ATOM 5118 N N . ARG B 1 338 ? 4.43 31.219 27.781 1 75.44 338 ARG B N 1
ATOM 5119 C CA . ARG B 1 338 ? 4.543 30.219 28.844 1 75.44 338 ARG B CA 1
ATOM 5120 C C . ARG B 1 338 ? 4.164 30.797 30.203 1 75.44 338 ARG B C 1
ATOM 5122 O O . ARG B 1 338 ? 4.383 31.984 30.453 1 75.44 338 ARG B O 1
#

Organism: NCBI:txid634155